Protein 8YZ3 (pdb70)

Foldseek 3Di:
DCPDPVVVDDLAFDPADDQDFWWFFQFKWKFWFPDTFCRLVVLLVVLLVVDFFQVPSFASHDQPCVRGPFAQVRVVVVLLVRQLRRLLRGPVLAFFQFAAAEAEAEAAFDQVDPAAPDHPVRVVVCRVCPNVVSCVVNVVVRHHYDYDDVRYHHHLAVPVVVLVVSVVCRVAVLWFKHKYKYWDFLVRVNNRDGPVDDSVVLVHHGDGDDAQHAIGMIMIIMIGHNVRCVSLVQQQVQFDQDPPNLRWHGDGGDPDHHPDDRDADPRRRDRTHPSSVVSSVVGDRLWIKGNKFKFWQADPPPRHGDDQVVNLQRLLVSQCVQQVPAVVGAQAEEEEQFPPDDCCSNVVSNCVVNVHPDDCRGSRHHHHCCRHRNGNGRCRQVVQVSSQSLVCQQQLAKYKYWYNNDSTMIMIMIIGGPRHPDGDPDRSRDD

InterPro domains:
  IPR021531 Type VI lipase adapter protein Tla3, N-terminal domain [PF11394] (16-192)
  IPR048303 Type VI lipase adapter protein Tla3, C-terminal domain [PF20995] (281-412)

Organism: Pseudomonas aeruginosa (strain ATCC 15692 / DSM 22644 / CIP 104116 / JCM 14847 / LMG 12228 / 1C / PRS 101 / PAO1) (NCBI:txid208964)

Nearest PDB structures (foldseek):
  5e6k-assembly1_A  TM=5.192E-01  e=1.196E-08  Bacillus subtilis subsp. subtilis str. 168
  5e6k-assembly1_B  TM=5.033E-01  e=1.123E-08  Bacillus subtilis subsp. subtilis str. 168
  7n7z-assembly1_B-2  TM=4.620E-01  e=2.938E-06  Syntrophomonas wolfei subsp. wolfei str. Goettingen G311
  2iik-assembly1_A  TM=4.400E-01  e=1.387E-06  Homo sapiens
  7n7z-assembly1_A-2  TM=4.439E-01  e=3.128E-06  Syntrophomonas wolfei subsp. wolfei str. Goettingen G311

Structure (mmCIF, N/CA/C/O backbone):
data_8YZ3
#
_entry.id   8YZ3
#
_cell.length_a   63.309
_cell.length_b   113.001
_cell.length_c   160.052
_cell.angle_alpha   90.00
_cell.angle_beta   90.00
_cell.angle_gamma   90.00
#
_symmetry.space_group_name_H-M   'C 2 2 21'
#
loop_
_entity.id
_entity.type
_entity.pdbx_description
1 polymer 'DUF2875 domain-containing protein'
2 non-polymer GLYCEROL
3 water water
#
loop_
_atom_site.group_PDB
_atom_site.id
_atom_site.type_symbol
_atom_site.label_atom_id
_atom_site.label_alt_id
_atom_site.label_comp_id
_atom_site.label_asym_id
_atom_site.label_entity_id
_atom_site.label_seq_id
_atom_site.pdbx_PDB_ins_code
_atom_site.Cartn_x
_atom_site.Cartn_y
_atom_site.Cartn_z
_atom_site.occupancy
_atom_site.B_iso_or_equiv
_atom_site.auth_seq_id
_atom_site.auth_comp_id
_atom_site.auth_asym_id
_atom_site.auth_atom_id
_atom_site.pdbx_PDB_model_num
ATOM 1 N N . PRO A 1 16 ? -5.180 14.886 28.529 1.00 26.63 -4 PRO A N 1
ATOM 2 C CA . PRO A 1 16 ? -5.092 16.005 27.583 1.00 26.80 -4 PRO A CA 1
ATOM 3 C C . PRO A 1 16 ? -4.969 15.522 26.138 1.00 24.13 -4 PRO A C 1
ATOM 4 O O . PRO A 1 16 ? -4.344 14.493 25.875 1.00 22.90 -4 PRO A O 1
ATOM 8 N N . ARG A 1 17 ? -5.529 16.311 25.220 1.00 25.45 -3 ARG A N 1
ATOM 9 C CA . ARG A 1 17 ? -5.844 15.824 23.880 1.00 21.40 -3 ARG A CA 1
ATOM 10 C C . ARG A 1 17 ? -4.607 15.346 23.112 1.00 33.07 -3 ARG A C 1
ATOM 11 O O . ARG A 1 17 ? -4.605 14.244 22.549 1.00 41.02 -3 ARG A O 1
ATOM 19 N N . GLY A 1 18 ? -3.562 16.151 23.036 1.00 30.99 -2 GLY A N 1
ATOM 20 C CA . GLY A 1 18 ? -2.504 15.727 22.118 1.00 27.49 -2 GLY A CA 1
ATOM 21 C C . GLY A 1 18 ? -1.364 14.964 22.768 1.00 23.16 -2 GLY A C 1
ATOM 22 O O . GLY A 1 18 ? -0.257 14.902 22.225 1.00 20.66 -2 GLY A O 1
ATOM 23 N N . SER A 1 19 ? -1.630 14.368 23.928 1.00 19.51 -1 SER A N 1
ATOM 24 C CA . SER A 1 19 ? -0.587 13.888 24.821 1.00 17.67 -1 SER A CA 1
ATOM 25 C C . SER A 1 19 ? -0.220 12.441 24.514 1.00 19.47 -1 SER A C 1
ATOM 26 O O . SER A 1 19 ? -0.909 11.738 23.768 1.00 20.36 -1 SER A O 1
ATOM 29 N N . HIS A 1 20 ? 0.891 12.002 25.111 1.00 16.30 0 HIS A N 1
ATOM 30 C CA . HIS A 1 20 ? 1.240 10.584 25.075 1.00 18.31 0 HIS A CA 1
ATOM 31 C C . HIS A 1 20 ? 0.132 9.738 25.686 1.00 18.94 0 HIS A C 1
ATOM 32 O O . HIS A 1 20 ? -0.164 8.643 25.199 1.00 19.15 0 HIS A O 1
ATOM 39 N N . MET A 1 21 ? -0.465 10.216 26.779 1.00 21.14 1 MET A N 1
ATOM 40 C CA . MET A 1 21 ? -1.511 9.438 27.436 1.00 23.20 1 MET A CA 1
ATOM 41 C C . MET A 1 21 ? -2.738 9.303 26.545 1.00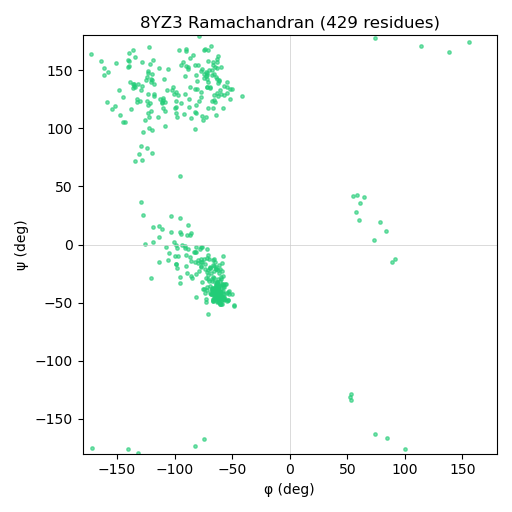 25.11 1 MET A C 1
ATOM 42 O O . MET A 1 21 ? -3.355 8.234 26.495 1.00 25.27 1 MET A O 1
ATOM 47 N N . SER A 1 22 ? -3.094 10.357 25.805 1.00 22.46 2 SER A N 1
ATOM 48 C CA . SER A 1 22 ? -4.219 10.226 24.889 1.00 21.91 2 SER A CA 1
ATOM 49 C C . SER A 1 22 ? -3.889 9.329 23.702 1.00 22.18 2 SER A C 1
ATOM 50 O O . SER A 1 22 ? -4.800 8.943 22.965 1.00 22.50 2 SER A O 1
ATOM 53 N N . ALA A 1 23 ? -2.614 8.995 23.498 1.00 21.54 3 ALA A N 1
ATOM 54 C CA . ALA A 1 23 ? -2.239 8.116 22.391 1.00 28.02 3 ALA A CA 1
ATOM 55 C C . ALA A 1 23 ? -2.601 6.665 22.696 1.00 26.33 3 ALA A C 1
ATOM 56 O O . ALA A 1 23 ? -3.024 5.916 21.811 1.00 35.20 3 ALA A O 1
ATOM 58 N N . ASP A 1 24 ? -2.427 6.257 23.951 1.00 21.69 4 ASP A N 1
ATOM 59 C CA . ASP A 1 24 ? -2.779 4.915 24.391 1.00 26.03 4 ASP A CA 1
ATOM 60 C C . ASP A 1 24 ? -4.265 4.648 24.168 1.00 26.82 4 ASP A C 1
ATOM 61 O O . ASP A 1 24 ? -5.094 5.563 24.161 1.00 28.56 4 ASP A O 1
ATOM 66 N N . ALA A 1 25 ? -4.607 3.376 23.988 1.00 25.99 5 ALA A N 1
ATOM 67 C CA . ALA A 1 25 ? -5.983 2.983 23.702 1.00 29.81 5 ALA A CA 1
ATOM 68 C C . ALA A 1 25 ? -6.753 2.776 25.007 1.00 24.25 5 ALA A C 1
ATOM 69 O O . ALA A 1 25 ? -6.322 2.011 25.874 1.00 24.32 5 ALA A O 1
ATOM 71 N N . TYR A 1 26 ? -7.881 3.474 25.145 1.00 24.39 6 TYR A N 1
ATOM 72 C CA . TYR A 1 26 ? -8.811 3.277 26.250 1.00 27.15 6 TYR A CA 1
ATOM 73 C C . TYR A 1 26 ? -10.138 2.704 25.765 1.00 28.47 6 TYR A C 1
ATOM 74 O O . TYR A 1 26 ? -11.142 2.762 26.480 1.00 27.07 6 TYR A O 1
ATOM 83 N N . HIS A 1 27 ? -10.156 2.171 24.547 1.00 23.79 7 HIS A N 1
ATOM 84 C CA . HIS A 1 27 ? -11.353 1.627 23.926 1.00 25.27 7 HIS A CA 1
ATOM 85 C C . HIS A 1 27 ? -10.959 0.362 23.179 1.00 26.51 7 HIS A C 1
ATOM 86 O O . HIS A 1 27 ? -9.785 0.153 22.851 1.00 22.52 7 HIS A O 1
ATOM 93 N N . ALA A 1 28 ? -11.949 -0.490 22.921 1.00 25.13 8 ALA A N 1
ATOM 94 C CA . ALA A 1 28 ? -11.671 -1.729 22.211 1.00 25.45 8 ALA A CA 1
ATOM 95 C C . ALA A 1 28 ? -11.198 -1.419 20.794 1.00 22.67 8 ALA A C 1
ATOM 96 O O . ALA A 1 28 ? -11.547 -0.377 20.233 1.00 23.69 8 ALA A O 1
ATOM 98 N N . PRO A 1 29 ? -10.400 -2.300 20.192 1.00 25.53 9 PRO A N 1
ATOM 99 C CA . PRO A 1 29 ? -9.993 -2.079 18.801 1.00 29.72 9 PRO A CA 1
ATOM 100 C C . PRO A 1 29 ? -11.210 -1.882 17.911 1.00 29.22 9 PRO A C 1
ATOM 101 O O . PRO A 1 29 ? -12.222 -2.578 18.040 1.00 27.51 9 PRO A O 1
ATOM 105 N N . LYS A 1 30 ? -11.126 -0.885 17.037 1.00 26.31 10 LYS A N 1
ATOM 106 C CA . LYS A 1 30 ? -12.231 -0.570 16.149 1.00 29.25 10 LYS A CA 1
ATOM 107 C C . LYS A 1 30 ? -12.161 -1.332 14.836 1.00 26.92 10 LYS A C 1
ATOM 108 O O . LYS A 1 30 ? -13.177 -1.433 14.141 1.00 26.92 10 LYS A O 1
ATOM 114 N N . THR A 1 31 ? -10.995 -1.869 14.490 1.00 25.34 11 THR A N 1
ATOM 115 C CA . THR A 1 31 ? -10.819 -2.619 13.260 1.00 29.30 11 THR A CA 1
ATOM 116 C C . THR A 1 31 ? -10.015 -3.874 13.551 1.00 26.91 11 THR A C 1
ATOM 117 O O . THR A 1 31 ? -9.403 -4.027 14.615 1.00 24.62 11 THR A O 1
ATOM 121 N N . SER A 1 32 ? -10.013 -4.770 12.571 1.00 24.80 12 SER A N 1
ATOM 122 C CA . SER A 1 32 ? -9.201 -5.958 12.619 1.00 25.67 12 SER A CA 1
ATOM 123 C C . SER A 1 32 ? -8.555 -6.142 11.253 1.00 25.11 12 SER A C 1
ATOM 124 O O . SER A 1 32 ? -9.218 -5.949 10.219 1.00 24.29 12 SER A O 1
ATOM 127 N N . PRO A 1 33 ? -7.284 -6.512 11.210 1.00 22.58 13 PRO A N 1
ATOM 128 C CA . PRO A 1 33 ? -6.702 -6.993 9.953 1.00 26.09 13 PRO A CA 1
ATOM 129 C C . PRO A 1 33 ? -7.311 -8.339 9.600 1.00 26.48 13 PRO A C 1
ATOM 130 O O . PRO A 1 33 ? -8.041 -8.941 10.394 1.00 20.36 13 PRO A O 1
ATOM 134 N N . ARG A 1 34 ? -7.013 -8.812 8.393 1.00 23.17 14 ARG A N 1
ATOM 135 C CA . ARG A 1 34 ? -7.311 -10.204 8.085 1.00 24.19 14 ARG A CA 1
ATOM 136 C C . ARG A 1 34 ? -6.541 -11.100 9.044 1.00 24.43 14 ARG A C 1
ATOM 137 O O . ARG A 1 34 ? -5.341 -10.905 9.277 1.00 22.30 14 ARG A O 1
ATOM 145 N N . LEU A 1 35 ? -7.231 -12.084 9.610 1.00 19.87 15 LEU A N 1
ATOM 146 C CA . LEU A 1 35 ? -6.634 -12.965 10.603 1.00 18.86 15 LEU A CA 1
ATOM 147 C C . LEU A 1 35 ? -6.169 -14.254 9.937 1.00 17.41 15 LEU A C 1
ATOM 148 O O . LEU A 1 35 ? -6.928 -14.882 9.196 1.00 18.93 15 LEU A O 1
ATOM 153 N N . GLU A 1 36 ? -4.914 -14.626 10.176 1.00 15.54 16 GLU A N 1
ATOM 154 C CA . GLU A 1 36 ? -4.358 -15.851 9.618 1.00 17.20 16 GLU A CA 1
ATOM 155 C C . GLU A 1 36 ? -4.208 -16.954 10.652 1.00 17.42 16 GLU A C 1
ATOM 156 O O . GLU A 1 36 ? -3.981 -18.112 10.279 1.00 14.67 16 GLU A O 1
ATOM 162 N N . THR A 1 37 ? -4.321 -16.628 11.937 1.00 14.71 17 THR A N 1
ATOM 163 C CA . THR A 1 37 ? -4.346 -17.631 12.986 1.00 13.46 17 THR A CA 1
ATOM 164 C C . THR A 1 37 ? -5.374 -17.224 14.030 1.00 15.59 17 THR A C 1
ATOM 165 O O . THR A 1 37 ? -5.756 -16.056 14.143 1.00 13.94 17 THR A O 1
ATOM 169 N N . LEU A 1 38 ? -5.828 -18.223 14.776 1.00 14.92 18 LEU A N 1
ATOM 170 C CA . LEU A 1 38 ? -6.475 -18.039 16.065 1.00 12.22 18 LEU A CA 1
ATOM 171 C C . LEU A 1 38 ? -5.684 -18.846 17.080 1.00 13.07 18 LEU A C 1
ATOM 172 O O . LEU A 1 38 ? -5.103 -19.888 16.747 1.00 15.39 18 LEU A O 1
ATOM 177 N N . ASP A 1 39 ? -5.628 -18.356 18.310 1.00 13.47 19 ASP A N 1
ATOM 178 C CA . ASP A 1 39 ? -4.921 -19.078 19.363 1.00 15.40 19 ASP A CA 1
ATOM 179 C C . ASP A 1 39 ? -5.868 -20.086 20.000 1.00 13.26 19 ASP A C 1
ATOM 180 O O . ASP A 1 39 ? -7.014 -19.748 20.312 1.00 14.58 19 ASP A O 1
ATOM 185 N N . VAL A 1 40 ? -5.386 -21.305 20.213 1.00 12.68 20 VAL A N 1
ATOM 186 C CA . VAL A 1 40 ? -6.123 -22.280 21.015 1.00 13.91 20 VAL A CA 1
ATOM 187 C C . VAL A 1 40 ? -5.831 -21.975 22.485 1.00 15.97 20 VAL A C 1
ATOM 188 O O . VAL A 1 40 ? -4.693 -22.104 22.945 1.00 14.47 20 VAL A O 1
ATOM 192 N N . LEU A 1 41 ? -6.859 -21.552 23.221 1.00 13.17 21 LEU A N 1
ATOM 193 C CA . LEU A 1 41 ? -6.685 -21.177 24.617 1.00 13.08 21 LEU A CA 1
ATOM 194 C C . LEU A 1 41 ? -7.005 -22.307 25.588 1.00 16.92 21 LEU A C 1
ATOM 195 O O . LEU A 1 41 ? -6.442 -22.343 26.689 1.00 15.01 21 LEU A O 1
ATOM 200 N N . SER A 1 42 ? -7.889 -23.230 25.215 1.00 13.23 22 SER A N 1
ATOM 201 C CA . SER A 1 42 ? -8.284 -24.289 26.132 1.00 15.06 22 SER A CA 1
ATOM 202 C C . SER A 1 42 ? -8.902 -25.432 25.344 1.00 16.10 22 SER A C 1
ATOM 203 O O . SER A 1 42 ? -9.565 -25.211 24.328 1.00 13.04 22 SER A O 1
ATOM 206 N N . ILE A 1 43 ? -8.675 -26.651 25.835 1.00 14.84 23 ILE A N 1
ATOM 207 C CA . ILE A 1 43 ? -9.227 -27.883 25.276 1.00 15.66 23 ILE A CA 1
ATOM 208 C C . ILE A 1 43 ? -9.893 -28.655 26.407 1.00 15.27 23 ILE A C 1
ATOM 209 O O . ILE A 1 43 ? -9.336 -28.754 27.503 1.00 14.61 23 ILE A O 1
ATOM 214 N N . GLY A 1 44 ? -11.079 -29.200 26.144 1.00 14.80 24 GL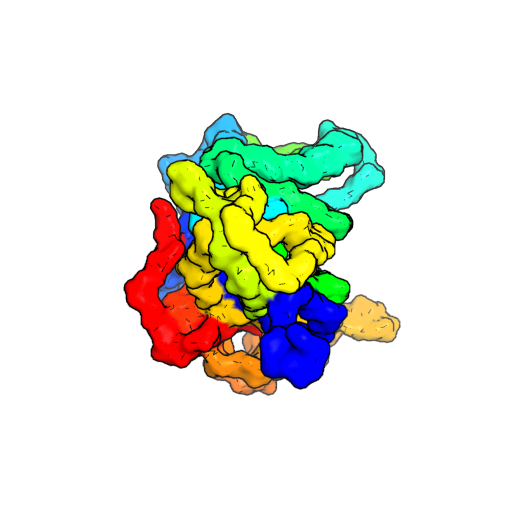Y A N 1
ATOM 215 C CA . GLY A 1 44 ? -11.663 -30.211 27.011 1.00 12.71 24 GLY A CA 1
ATOM 216 C C . GLY A 1 44 ? -12.193 -31.334 26.142 1.00 13.20 24 GLY A C 1
ATOM 217 O O . GLY A 1 44 ? -12.836 -31.056 25.130 1.00 12.48 24 GLY A O 1
ATOM 218 N N . MET A 1 45 ? -11.953 -32.597 26.492 1.00 12.33 25 MET A N 1
ATOM 219 C CA . MET A 1 45 ? -12.412 -33.671 25.614 1.00 12.05 25 MET A CA 1
ATOM 220 C C . MET A 1 45 ? -12.782 -34.912 26.405 1.00 13.03 25 MET A C 1
ATOM 221 O O . MET A 1 45 ? -12.014 -35.361 27.264 1.00 14.13 25 MET A O 1
ATOM 226 N N . SER A 1 46 ? -13.943 -35.476 26.085 1.00 11.29 26 SER A N 1
ATOM 227 C CA . SER A 1 46 ? -14.291 -36.833 26.481 1.00 12.95 26 SER A CA 1
ATOM 228 C C . SER A 1 46 ? -14.484 -37.652 25.215 1.00 12.28 26 SER A C 1
ATOM 229 O O . SER A 1 46 ? -15.059 -37.167 24.239 1.00 12.55 26 SER A O 1
ATOM 232 N N . LEU A 1 47 ? -13.980 -38.880 25.226 1.00 12.69 27 LEU A N 1
ATOM 233 C CA . LEU A 1 47 ? -14.084 -39.763 24.070 1.00 13.99 27 LEU A CA 1
ATOM 234 C C . LEU A 1 47 ? -14.252 -41.164 24.634 1.00 13.94 27 LEU A C 1
ATOM 235 O O . LEU A 1 47 ? -13.297 -41.731 25.163 1.00 14.12 27 LEU A O 1
ATOM 240 N N . ASP A 1 48 ? -15.466 -41.695 24.563 1.00 14.68 28 ASP A N 1
ATOM 241 C CA . ASP A 1 48 ? -15.786 -42.996 25.177 1.00 16.18 28 ASP A CA 1
ATOM 242 C C . ASP A 1 48 ? -15.332 -42.937 26.638 1.00 16.04 28 ASP A C 1
ATOM 243 O O . ASP A 1 48 ? -15.648 -41.962 27.333 1.00 14.60 28 ASP A O 1
ATOM 248 N N . VAL A 1 49 ? -14.589 -43.933 27.140 1.00 16.36 29 VAL A N 1
ATOM 249 C CA . VAL A 1 49 ? -14.182 -43.937 28.546 1.00 17.38 29 VAL A CA 1
ATOM 250 C C . VAL A 1 49 ? -12.966 -43.066 28.809 1.00 19.46 29 VAL A C 1
ATOM 251 O O . VAL A 1 49 ? -12.549 -42.936 29.970 1.00 19.11 29 VAL A O 1
ATOM 255 N N . PHE A 1 50 ? -12.398 -42.447 27.778 1.00 15.67 30 PHE A N 1
ATOM 256 C CA . PHE A 1 50 ? -11.197 -41.640 27.931 1.00 14.48 30 PHE A CA 1
ATOM 257 C C . PHE A 1 50 ? -11.536 -40.173 28.175 1.00 16.32 30 PHE A C 1
ATOM 258 O O . PHE A 1 50 ? -12.609 -39.681 27.806 1.00 14.97 30 PHE A O 1
ATOM 266 N N . ARG A 1 51 ? -10.585 -39.470 28.791 1.00 15.70 31 ARG A N 1
ATOM 267 C CA . ARG A 1 51 ? -10.676 -38.035 29.025 1.00 15.98 31 ARG A CA 1
ATOM 268 C C . ARG A 1 51 ? -9.354 -37.359 28.683 1.00 16.42 31 ARG A C 1
ATOM 269 O O . ARG A 1 51 ? -8.280 -37.862 29.029 1.00 14.90 31 ARG A O 1
ATOM 277 N N . GLN A 1 52 ? -9.447 -36.198 28.032 1.00 15.03 32 GLN A N 1
ATOM 278 C CA . GLN A 1 52 ? -8.341 -35.224 27.895 1.00 16.98 32 GLN A CA 1
ATOM 279 C C . GLN A 1 52 ? -7.097 -35.919 27.336 1.00 15.58 32 GLN A C 1
ATOM 280 O O . GLN A 1 52 ? -7.184 -36.587 26.295 1.00 14.95 32 GLN A O 1
ATOM 286 N N . GLY A 1 53 ? -5.931 -35.781 27.972 1.00 18.59 33 GLY A N 1
ATOM 287 C CA . GLY A 1 53 ? -4.692 -36.343 27.454 1.00 18.23 33 GLY A CA 1
ATOM 288 C C . GLY A 1 53 ? -4.653 -37.851 27.411 1.00 18.16 33 GLY A C 1
ATOM 289 O O . GLY A 1 53 ? -3.750 -38.407 26.776 1.00 18.98 33 GLY A O 1
ATOM 290 N N . GLN A 1 54 ? -5.599 -38.533 28.065 1.00 18.21 34 GLN A N 1
ATOM 291 C CA . GLN A 1 54 ? -5.629 -39.986 27.958 1.00 16.93 34 GLN A CA 1
ATOM 292 C C . GLN A 1 54 ? -5.837 -40.440 26.517 1.00 17.91 34 GLN A C 1
ATOM 293 O O . GLN A 1 54 ? -5.361 -41.516 26.132 1.00 16.31 34 GLN A O 1
ATOM 299 N N . VAL A 1 55 ? -6.558 -39.658 25.706 1.00 15.82 35 VAL A N 1
ATOM 300 C CA . VAL A 1 55 ? -6.746 -40.066 24.315 1.00 16.96 35 VAL A CA 1
ATOM 301 C C . VAL A 1 55 ? -5.412 -40.027 23.580 1.00 15.57 35 VAL A C 1
ATOM 302 O O . VAL A 1 55 ? -5.029 -40.986 22.904 1.00 16.91 35 VAL A O 1
ATOM 306 N N . TRP A 1 56 ? -4.680 -38.921 23.719 1.00 16.09 36 TRP A N 1
ATOM 307 C CA . TRP A 1 56 ? -3.372 -38.806 23.077 1.00 18.42 36 TRP A CA 1
ATOM 308 C C . TRP A 1 56 ? -2.389 -39.839 23.631 1.00 20.78 36 TRP A C 1
ATOM 309 O O . TRP A 1 56 ? -1.631 -40.459 22.869 1.00 19.63 36 TRP A O 1
ATOM 320 N N . LYS A 1 57 ? -2.409 -40.064 24.949 1.00 18.91 37 LYS A N 1
ATOM 321 C CA . LYS A 1 57 ? -1.550 -41.094 25.530 1.00 22.19 37 LYS A CA 1
ATOM 322 C C . LYS A 1 57 ? -1.830 -42.450 24.900 1.00 21.59 37 LYS A C 1
ATOM 323 O O . LYS A 1 57 ? -0.902 -43.168 24.509 1.00 22.65 37 LYS A O 1
ATOM 329 N N . ALA A 1 58 ? -3.114 -42.811 24.774 1.00 20.29 38 ALA A N 1
ATOM 330 C CA . ALA A 1 58 ? -3.470 -44.115 24.227 1.00 19.65 38 ALA A CA 1
ATOM 331 C C . ALA A 1 58 ? -3.011 -44.256 22.779 1.00 22.90 38 ALA A C 1
ATOM 332 O O . ALA A 1 58 ? -2.579 -45.339 22.359 1.00 19.96 38 ALA A O 1
ATOM 334 N N . LEU A 1 59 ? -3.097 -43.174 21.998 1.00 18.24 39 LEU A N 1
ATOM 335 C CA . LEU A 1 59 ? -2.621 -43.230 20.616 1.00 19.80 39 LEU A CA 1
ATOM 336 C C . LEU A 1 59 ? -1.115 -43.460 20.562 1.00 23.53 39 LEU A C 1
ATOM 337 O O . LEU A 1 59 ? -0.623 -44.237 19.734 1.00 21.89 39 LEU A O 1
ATOM 342 N N . GLN A 1 60 ? -0.361 -42.775 21.423 1.00 21.22 40 GLN A N 1
ATOM 343 C CA . GLN A 1 60 ? 1.084 -42.962 21.423 1.00 23.56 40 GLN A CA 1
ATOM 344 C C . GLN A 1 60 ? 1.471 -44.361 21.890 1.00 26.73 40 GLN A C 1
ATOM 345 O O . GLN A 1 60 ? 2.483 -44.907 21.433 1.00 27.11 40 GLN A O 1
ATOM 351 N N . GLU A 1 61 ? 0.675 -44.957 22.780 1.00 25.64 41 GLU A N 1
ATOM 352 C CA . GLU A 1 61 ? 0.932 -46.328 23.200 1.00 26.88 41 GLU A CA 1
ATOM 353 C C . GLU A 1 61 ? 0.656 -47.309 22.072 1.00 29.93 41 GLU A C 1
ATOM 354 O O . GLU A 1 61 ? 1.347 -48.327 21.945 1.00 29.68 41 GLU A O 1
ATOM 360 N N . GLN A 1 62 ? -0.365 -47.035 21.256 1.00 21.91 42 GLN A N 1
ATOM 361 C CA . GLN A 1 62 ? -0.553 -47.801 20.032 1.00 23.44 42 GLN A CA 1
ATOM 362 C C . GLN A 1 62 ? 0.713 -47.792 19.189 1.00 26.53 42 GLN A C 1
ATOM 363 O O . GLN A 1 62 ? 1.151 -48.834 18.688 1.00 26.20 42 GLN A O 1
ATOM 369 N N . ASN A 1 63 ? 1.294 -46.602 18.992 1.00 23.22 43 ASN A N 1
ATOM 370 C CA . ASN A 1 63 ? 2.471 -46.484 18.136 1.00 25.37 43 ASN A CA 1
ATOM 371 C C . ASN A 1 63 ? 3.657 -47.235 18.721 1.00 29.04 43 ASN A C 1
ATOM 372 O O . ASN A 1 63 ? 4.502 -47.741 17.973 1.00 29.40 43 ASN A O 1
ATOM 377 N N . ALA A 1 64 ? 3.744 -47.297 20.050 1.00 27.26 44 ALA A N 1
ATOM 378 C CA . ALA A 1 64 ? 4.860 -47.975 20.702 1.00 32.37 44 ALA A CA 1
ATOM 379 C C . ALA A 1 64 ? 4.827 -49.478 20.463 1.00 36.22 44 ALA A C 1
ATOM 380 O O . ALA A 1 64 ? 5.885 -50.119 20.433 1.00 39.42 44 ALA A O 1
ATOM 382 N N . VAL A 1 65 ? 3.638 -50.058 20.295 1.00 31.70 45 VAL A N 1
ATOM 383 C CA . VAL A 1 65 ? 3.522 -51.494 20.079 1.00 34.08 45 VAL A CA 1
ATOM 384 C C . VAL A 1 65 ? 3.359 -51.868 18.609 1.00 35.57 45 VAL A C 1
ATOM 385 O O . VAL A 1 65 ? 3.551 -53.043 18.260 1.00 33.28 45 VAL A O 1
ATOM 389 N N . GLN A 1 66 ? 3.007 -50.920 17.741 1.00 33.02 46 GLN A N 1
ATOM 390 C CA . GLN A 1 66 ? 2.697 -51.238 16.350 1.00 30.46 46 GLN A CA 1
ATOM 391 C C . GLN A 1 66 ? 3.219 -50.116 15.465 1.00 31.18 46 GLN A C 1
ATOM 392 O O . GLN A 1 66 ? 2.609 -49.043 15.393 1.00 27.11 46 GLN A O 1
ATOM 398 N N . ALA A 1 67 ? 4.327 -50.379 14.765 1.00 30.59 47 ALA A N 1
ATOM 399 C CA . ALA A 1 67 ? 4.988 -49.351 13.969 1.00 27.22 47 ALA A CA 1
ATOM 400 C C . ALA A 1 67 ? 4.217 -48.982 12.705 1.00 24.11 47 ALA A C 1
ATOM 401 O O . ALA A 1 67 ? 4.409 -47.882 12.175 1.00 26.00 47 ALA A O 1
ATOM 403 N N . GLU A 1 68 ? 3.366 -49.862 12.198 1.00 23.06 48 GLU A N 1
ATOM 404 C CA . GLU A 1 68 ? 2.649 -49.601 10.957 1.00 26.32 48 GLU A CA 1
ATOM 405 C C . GLU A 1 68 ? 1.282 -49.012 11.278 1.00 24.82 48 GLU A C 1
ATOM 406 O O . GLU A 1 68 ? 0.481 -49.646 11.973 1.00 23.80 48 GLU A O 1
ATOM 412 N N . ALA A 1 69 ? 1.014 -47.809 10.751 1.00 23.46 49 ALA A N 1
ATOM 413 C CA . ALA A 1 69 ? -0.272 -47.153 10.992 1.00 22.13 49 ALA A CA 1
ATOM 414 C C . ALA A 1 69 ? -1.447 -48.024 10.575 1.00 23.79 49 ALA A C 1
ATOM 415 O O . ALA A 1 69 ? -2.508 -47.973 11.208 1.00 27.30 49 ALA A O 1
ATOM 417 N N . LEU A 1 70 ? -1.284 -48.829 9.519 1.00 21.75 50 LEU A N 1
ATOM 418 C CA . LEU A 1 70 ? -2.394 -49.626 9.011 1.00 26.37 50 LEU A CA 1
ATOM 419 C C . LEU A 1 70 ? -2.891 -50.669 10.010 1.00 24.32 50 LEU A C 1
ATOM 420 O O . LEU A 1 70 ? -4.019 -51.147 9.869 1.00 24.70 50 LEU A O 1
ATOM 425 N N . HIS A 1 71 ? -2.093 -51.029 11.019 1.00 23.30 51 HIS A N 1
ATOM 426 C CA . HIS A 1 71 ? -2.441 -52.144 11.895 1.00 26.37 51 HIS A CA 1
ATOM 427 C C . HIS A 1 71 ? -2.615 -51.739 13.357 1.00 27.15 51 HIS A C 1
ATOM 428 O O . HIS A 1 71 ? -2.663 -52.612 14.227 1.00 27.06 51 HIS A O 1
ATOM 435 N N . VAL A 1 72 ? -2.743 -50.439 13.651 1.00 27.02 52 VAL A N 1
ATOM 436 C CA . VAL A 1 72 ? -2.856 -50.019 15.050 1.00 22.32 52 VAL A CA 1
ATOM 437 C C . VAL A 1 72 ? -4.207 -50.408 15.648 1.00 21.98 52 VAL A C 1
ATOM 438 O O . VAL A 1 72 ? -4.313 -50.626 16.859 1.00 27.74 52 VAL A O 1
ATOM 442 N N . GLY A 1 73 ? -5.257 -50.478 14.844 1.00 24.09 53 GLY A N 1
ATOM 443 C CA . GLY A 1 73 ? -6.545 -50.793 15.431 1.00 22.88 53 GLY A CA 1
ATOM 444 C C . GLY A 1 73 ? -7.134 -49.615 16.209 1.00 25.09 53 GLY A C 1
ATOM 445 O O . GLY A 1 73 ? -6.713 -48.458 16.076 1.00 20.74 53 GLY A O 1
ATOM 446 N N . SER A 1 74 ? -8.119 -49.938 17.046 1.00 20.57 54 SER A N 1
ATOM 447 C CA . SER A 1 74 ? -8.900 -48.951 17.782 1.00 21.38 54 SER A CA 1
ATOM 448 C C . SER A 1 74 ? -8.552 -48.990 19.266 1.00 22.94 54 SER A C 1
ATOM 449 O O . SER A 1 74 ? -8.325 -50.064 19.831 1.00 21.38 54 SER A O 1
ATOM 452 N N . ILE A 1 75 ? -8.517 -47.813 19.903 1.00 20.01 55 ILE A N 1
ATOM 453 C CA . ILE A 1 75 ? -8.238 -47.762 21.340 1.00 21.10 55 ILE A CA 1
ATOM 454 C C . ILE A 1 75 ? -9.458 -48.059 22.197 1.00 20.16 55 ILE A C 1
ATOM 455 O O . ILE A 1 75 ? -9.325 -48.159 23.421 1.00 20.33 55 ILE A O 1
ATOM 460 N N . LEU A 1 76 ? -10.637 -48.189 21.607 1.00 19.88 56 LEU A N 1
ATOM 461 C CA . LEU A 1 76 ? -11.837 -48.386 22.412 1.00 17.33 56 LEU A CA 1
ATOM 462 C C . LEU A 1 76 ? -11.754 -49.733 23.125 1.00 23.87 56 LEU A C 1
ATOM 463 O O . LEU A 1 76 ? -11.563 -50.762 22.462 1.00 21.66 56 LEU A O 1
ATOM 468 N N . PRO A 1 77 ? -11.876 -49.776 24.451 1.00 23.55 57 PRO A N 1
ATOM 469 C CA . PRO A 1 77 ? -11.798 -51.066 25.155 1.00 24.12 57 PRO A CA 1
ATOM 470 C C . PRO A 1 77 ? -12.929 -51.989 24.729 1.00 23.22 57 PRO A C 1
ATOM 471 O O . PRO A 1 77 ? -14.073 -51.560 24.547 1.00 21.32 57 PRO A O 1
ATOM 475 N N . MET A 1 78 ? -12.597 -53.269 24.544 1.00 25.58 58 MET A N 1
ATOM 476 C CA . MET A 1 78 ? -13.592 -54.269 24.177 1.00 24.82 58 MET A CA 1
ATOM 477 C C . MET A 1 78 ? -13.981 -55.175 25.339 1.00 30.07 58 MET A C 1
ATOM 478 O O . MET A 1 78 ? -14.913 -55.977 25.199 1.00 31.46 58 MET A O 1
ATOM 483 N N . ASP A 1 79 ? -13.298 -55.069 26.462 1.00 31.05 59 ASP A N 1
ATOM 484 C CA . ASP A 1 79 ? -13.664 -55.798 27.667 1.00 33.72 59 ASP A CA 1
ATOM 485 C C . ASP A 1 79 ? -14.924 -55.193 28.270 1.00 34.35 59 ASP A C 1
ATOM 486 O O . ASP A 1 79 ? -14.851 -54.096 28.838 1.00 30.43 59 ASP A O 1
ATOM 491 N N . PRO A 1 80 ? -16.074 -55.880 28.222 1.00 38.34 60 PRO A N 1
ATOM 492 C CA . PRO A 1 80 ? -17.330 -55.269 28.702 1.00 33.10 60 PRO A CA 1
ATOM 493 C C . PRO A 1 80 ? -17.273 -54.836 30.150 1.00 33.17 60 PRO A C 1
ATOM 494 O O . PRO A 1 80 ? -18.187 -54.146 30.629 1.00 37.08 60 PRO A O 1
ATOM 498 N N . LYS A 1 81 ? -16.231 -55.225 30.864 1.00 32.76 61 LYS A N 1
ATOM 499 C CA . LYS A 1 81 ? -16.049 -54.801 32.238 1.00 33.98 61 LYS A CA 1
ATOM 500 C C . LYS A 1 81 ? -15.480 -53.389 32.326 1.00 35.50 61 LYS A C 1
ATOM 501 O O . LYS A 1 81 ? -15.531 -52.763 33.396 1.00 30.95 61 LYS A O 1
ATOM 507 N N . LYS A 1 82 ? -14.978 -52.851 31.210 1.00 31.21 62 LYS A N 1
ATOM 508 C CA . LYS A 1 82 ? -14.294 -51.564 31.222 1.00 30.17 62 LYS A CA 1
ATOM 509 C C . LYS A 1 82 ? -15.045 -50.484 30.454 1.00 27.30 62 LYS A C 1
ATOM 510 O O . LYS A 1 82 ? -14.528 -49.371 30.301 1.00 22.53 62 LYS A O 1
ATOM 516 N N . TYR A 1 83 ? -16.256 -50.771 29.992 1.00 25.83 63 TYR A N 1
ATOM 517 C CA . TYR A 1 83 ? -17.091 -49.756 29.369 1.00 21.50 63 TYR A CA 1
ATOM 518 C C . TYR A 1 83 ? -18.546 -50.122 29.616 1.00 21.15 63 TYR A C 1
ATOM 519 O O . TYR A 1 83 ? -18.858 -51.295 29.860 1.00 22.34 63 TYR A O 1
ATOM 528 N N . PRO A 1 84 ? -19.459 -49.145 29.578 1.00 21.42 64 PRO A N 1
ATOM 529 C CA . PRO A 1 84 ? -20.867 -49.437 29.900 1.00 20.98 64 PRO A CA 1
ATOM 530 C C . PRO A 1 84 ? -21.559 -50.240 28.810 1.00 20.91 64 PRO A C 1
ATOM 531 O O . PRO A 1 84 ? -21.428 -49.944 27.619 1.00 19.54 64 PRO A O 1
ATOM 535 N N . THR A 1 85 ? -22.328 -51.262 29.228 1.00 18.61 65 THR A N 1
ATOM 536 C CA . THR A 1 85 ? -23.108 -52.069 28.286 1.00 20.95 65 THR A CA 1
ATOM 537 C C . THR A 1 85 ? -24.607 -52.046 28.542 1.00 20.65 65 THR A C 1
ATOM 538 O O . THR A 1 85 ? -25.374 -52.220 27.598 1.00 22.11 65 THR A O 1
ATOM 542 N N . SER A 1 86 ? -25.049 -51.853 29.780 1.00 20.21 66 SER A N 1
ATOM 543 C CA . SER A 1 86 ? -26.476 -51.716 30.028 1.00 24.50 66 SER A CA 1
ATOM 544 C C . SER A 1 86 ? -26.951 -50.346 29.558 1.00 23.52 66 SER A C 1
ATOM 545 O O . SER A 1 86 ? -26.220 -49.356 29.644 1.00 22.72 66 SER A O 1
ATOM 548 N N . ALA A 1 87 ? -28.194 -50.292 29.069 1.00 19.88 67 ALA A N 1
ATOM 549 C CA . ALA A 1 87 ? -28.687 -49.052 28.477 1.00 21.54 67 ALA A CA 1
ATOM 550 C C . ALA A 1 87 ? -28.686 -47.912 29.488 1.00 23.67 67 ALA A C 1
ATOM 551 O O . ALA A 1 87 ? -28.331 -46.776 29.148 1.00 19.93 67 ALA A O 1
ATOM 553 N N . ASP A 1 88 ? -29.075 -48.186 30.739 1.00 23.57 68 ASP A N 1
ATOM 554 C CA . ASP A 1 88 ? -29.083 -47.113 31.728 1.00 22.75 68 ASP A CA 1
ATOM 555 C C . ASP A 1 88 ? -27.669 -46.633 32.023 1.00 18.17 68 ASP A C 1
ATOM 556 O O . ASP A 1 88 ? -27.443 -45.430 32.192 1.00 18.07 68 ASP A O 1
ATOM 561 N N . ASP A 1 89 ? -26.699 -47.549 32.059 1.00 19.27 69 ASP A N 1
ATOM 562 C CA . ASP A 1 89 ? -25.304 -47.145 32.231 1.00 19.80 69 ASP A CA 1
ATOM 563 C C . ASP A 1 89 ? -24.802 -46.339 31.037 1.00 18.97 69 ASP A C 1
ATOM 564 O O . ASP A 1 89 ? -24.009 -45.404 31.201 1.00 17.50 69 ASP A O 1
ATOM 569 N N . LYS A 1 90 ? -25.222 -46.704 29.826 1.00 18.01 70 LYS A N 1
ATOM 570 C CA . LYS A 1 90 ? -24.783 -45.953 28.650 1.00 18.45 70 LYS A CA 1
ATOM 571 C C . LYS A 1 90 ? -25.362 -44.541 28.651 1.00 16.65 70 LYS A C 1
ATOM 572 O O . LYS A 1 90 ? -24.648 -43.575 28.352 1.00 14.82 70 LYS A O 1
ATOM 578 N N . ASP A 1 91 ? -26.647 -44.400 28.992 1.00 14.51 71 ASP A N 1
ATOM 579 C CA . ASP A 1 91 ? -27.250 -43.071 29.094 1.00 17.64 71 ASP A CA 1
ATOM 580 C C . ASP A 1 91 ? -26.541 -42.217 30.140 1.00 18.88 71 ASP A C 1
ATOM 581 O O . ASP A 1 91 ? -26.290 -41.027 29.914 1.00 16.80 71 ASP A O 1
ATOM 586 N N . MET A 1 92 ? -26.247 -42.798 31.311 1.00 15.71 72 MET A N 1
ATOM 587 C CA . MET A 1 92 ? -25.565 -42.046 32.359 1.00 17.47 72 MET A CA 1
ATOM 588 C C . MET A 1 92 ? -24.140 -41.692 31.948 1.00 16.13 72 MET A C 1
ATOM 589 O O . MET A 1 92 ? -23.660 -40.588 32.237 1.00 16.19 72 MET A O 1
ATOM 594 N N . ALA A 1 93 ? -23.439 -42.617 31.287 1.00 15.14 73 ALA A N 1
ATOM 595 C CA . ALA A 1 93 ? -22.079 -42.326 30.846 1.00 14.87 73 ALA A CA 1
ATOM 596 C C . ALA A 1 93 ? -22.067 -41.202 29.815 1.00 16.55 73 ALA A C 1
ATOM 597 O O . ALA A 1 93 ? -21.198 -40.318 29.857 1.00 15.70 73 ALA A O 1
ATOM 599 N N . TYR A 1 94 ? -23.020 -41.222 28.879 1.00 14.60 74 TYR A N 1
ATOM 600 C CA . TYR A 1 94 ? -23.109 -40.139 27.904 1.00 15.24 74 TYR A CA 1
ATOM 601 C C . TYR A 1 94 ? -23.173 -38.778 28.601 1.00 15.93 74 TYR A C 1
ATOM 602 O O . TYR A 1 94 ? -22.412 -37.860 28.266 1.00 12.74 74 TYR A O 1
ATOM 611 N N . GLU A 1 95 ? -24.045 -38.651 29.610 1.00 15.05 75 GLU A N 1
ATOM 612 C CA . GLU A 1 95 ? -24.208 -37.364 30.290 1.00 17.23 75 GLU A CA 1
ATOM 613 C C . GLU A 1 95 ? -22.962 -36.986 31.080 1.00 15.43 75 GLU A C 1
ATOM 614 O O . GLU A 1 95 ? -22.594 -35.806 31.139 1.00 14.53 75 GLU A O 1
ATOM 620 N N . LYS A 1 96 ? -22.309 -37.966 31.702 1.00 14.42 76 LYS A N 1
ATOM 621 C CA . LYS A 1 96 ? -21.076 -37.684 32.434 1.00 16.56 76 LYS A CA 1
ATOM 622 C C . LYS A 1 96 ? -19.968 -37.264 31.475 1.00 15.78 76 LYS A C 1
ATOM 623 O O . LYS A 1 96 ? -19.189 -36.353 31.775 1.00 14.72 76 LYS A O 1
ATOM 629 N N . ARG A 1 97 ? -19.899 -37.910 30.311 1.00 14.11 77 ARG A N 1
ATOM 630 C CA . ARG A 1 97 ? -18.920 -37.518 29.300 1.00 13.64 77 ARG A CA 1
ATOM 631 C C . ARG A 1 97 ? -19.134 -36.076 28.867 1.00 13.31 77 ARG A C 1
ATOM 632 O O . ARG A 1 97 ? -18.167 -35.329 28.690 1.00 13.61 77 ARG A O 1
ATOM 640 N N . GLN A 1 98 ? -20.396 -35.668 28.703 1.00 12.63 78 GLN A N 1
ATOM 641 C CA . GLN A 1 98 ? -20.699 -34.289 28.321 1.00 14.91 78 GLN A CA 1
ATOM 642 C C . GLN A 1 98 ? -20.194 -33.309 29.367 1.00 12.73 78 GLN A C 1
ATOM 643 O O . GLN A 1 98 ? -19.568 -32.292 29.040 1.00 13.35 78 GLN A O 1
ATOM 649 N N . ALA A 1 99 ? -20.519 -33.570 30.635 1.00 12.31 79 ALA A N 1
ATOM 650 C CA . ALA A 1 99 ? -20.132 -32.662 31.706 1.00 14.79 79 ALA A CA 1
ATOM 651 C C . ALA A 1 99 ? -18.620 -32.618 31.861 1.00 14.64 79 ALA A C 1
ATOM 652 O O . ALA A 1 99 ? -18.040 -31.536 32.030 1.00 12.76 79 ALA A O 1
ATOM 654 N N . ASP A 1 100 ? -17.963 -33.786 31.805 1.00 14.64 80 ASP A N 1
ATOM 655 C CA . ASP A 1 100 ? -16.515 -33.824 31.986 1.00 13.91 80 ASP A CA 1
ATOM 656 C C . ASP A 1 100 ? -15.800 -32.993 30.925 1.00 14.65 80 ASP A C 1
ATOM 657 O O . ASP A 1 100 ? -14.808 -32.319 31.225 1.00 14.11 80 ASP A O 1
ATOM 662 N N . ALA A 1 101 ? -16.266 -33.051 29.674 1.00 13.20 81 ALA A N 1
ATOM 663 C CA . ALA A 1 101 ? -15.590 -32.307 28.612 1.00 11.57 81 ALA A CA 1
ATOM 664 C C . ALA A 1 101 ? -15.702 -30.805 28.836 1.00 13.19 81 ALA A C 1
ATOM 665 O O . ALA A 1 101 ? -14.734 -30.064 28.622 1.00 13.10 81 ALA A O 1
ATOM 667 N N . LEU A 1 102 ? -16.874 -30.328 29.264 1.00 11.31 82 LEU A N 1
ATOM 668 C CA . LEU A 1 102 ? -17.010 -28.908 29.553 1.00 12.54 82 LEU A CA 1
ATOM 669 C C . LEU A 1 102 ? -16.188 -28.520 30.776 1.00 15.94 82 LEU A C 1
ATOM 670 O O . LEU A 1 102 ? -15.530 -27.470 30.781 1.00 12.81 82 LEU A O 1
ATOM 675 N N . GLU A 1 103 ? -16.216 -29.354 31.822 1.00 14.34 83 GLU A N 1
ATOM 676 C CA . GLU A 1 103 ? -15.420 -29.08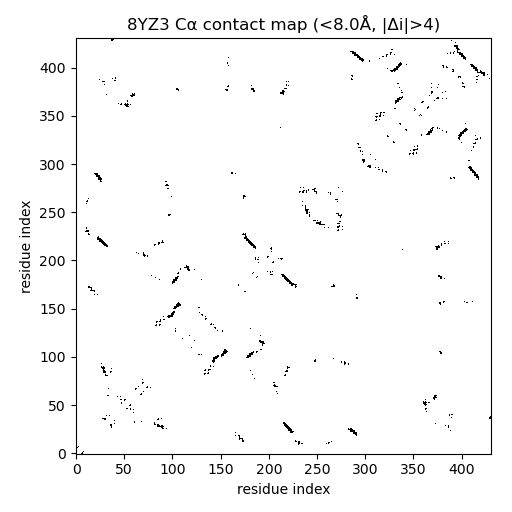0 33.014 1.00 14.14 83 GLU A CA 1
ATOM 677 C C . GLU A 1 103 ? -13.941 -28.989 32.665 1.00 16.80 83 GLU A C 1
ATOM 678 O O . GLU A 1 103 ? -13.244 -28.060 33.087 1.00 15.56 83 GLU A O 1
ATOM 684 N N . LEU A 1 104 ? -13.450 -29.942 31.872 1.00 14.13 84 LEU A N 1
ATOM 685 C CA . LEU A 1 104 ? -12.035 -29.962 31.517 1.00 16.04 84 LEU A CA 1
ATOM 686 C C . LEU A 1 104 ? -11.652 -28.733 30.705 1.00 17.59 84 LEU A C 1
ATOM 687 O O . LEU A 1 104 ? -10.547 -28.195 30.861 1.00 16.10 84 LEU A O 1
ATOM 692 N N . GLY A 1 105 ? -12.555 -28.269 29.837 1.00 12.99 85 GLY A N 1
ATOM 693 C CA . GLY A 1 105 ? -12.227 -27.144 28.985 1.00 12.44 85 GLY A CA 1
ATOM 694 C C . GLY A 1 105 ? -12.363 -25.796 29.656 1.00 18.39 85 GLY A C 1
ATOM 695 O O . GLY A 1 105 ? -11.704 -24.836 29.247 1.00 15.41 85 GLY A O 1
ATOM 696 N N . LEU A 1 106 ? -13.211 -25.686 30.684 1.00 12.94 86 LEU A N 1
ATOM 697 C CA . LEU A 1 106 ? -13.512 -24.372 31.241 1.00 15.44 86 LEU A CA 1
ATOM 698 C C . LEU A 1 106 ? -13.010 -24.147 32.659 1.00 15.67 86 LEU A C 1
ATOM 699 O O . LEU A 1 106 ? -12.967 -22.991 33.093 1.00 17.00 86 LEU A O 1
ATOM 704 N N . LYS A 1 107 ? -12.625 -25.202 33.387 1.00 16.73 87 LYS A N 1
ATOM 705 C CA . LYS A 1 107 ? -12.349 -25.055 34.819 1.00 21.37 87 LYS A CA 1
ATOM 706 C C . LYS A 1 107 ? -11.303 -23.975 35.100 1.00 22.57 87 LYS A C 1
ATOM 707 O O . LYS A 1 107 ? -11.391 -23.269 36.111 1.00 24.69 87 LYS A O 1
ATOM 713 N N . ASN A 1 108 ? -10.323 -23.812 34.209 1.00 22.15 88 ASN A N 1
ATOM 714 C CA . ASN A 1 108 ? -9.274 -22.815 34.381 1.00 24.49 88 ASN A CA 1
ATOM 715 C C . ASN A 1 108 ? -9.476 -21.596 33.499 1.00 23.43 88 ASN A C 1
ATOM 716 O O . ASN A 1 108 ? -8.570 -20.768 33.395 1.00 25.04 88 ASN A O 1
ATOM 721 N N . PHE A 1 109 ? -10.633 -21.466 32.860 1.00 16.43 89 PHE A N 1
ATOM 722 C CA . PHE A 1 109 ? -10.898 -20.337 31.989 1.00 17.00 89 PHE A CA 1
ATOM 723 C C . PHE A 1 109 ? -11.620 -19.247 32.761 1.00 16.20 89 PHE A C 1
ATOM 724 O O . PHE A 1 109 ? -12.305 -19.517 33.752 1.00 18.95 89 PHE A O 1
ATOM 732 N N . LEU A 1 110 ? -11.454 -18.009 32.294 1.00 16.33 90 LEU A N 1
ATOM 733 C CA . LEU A 1 110 ? -12.094 -16.833 32.878 1.00 15.81 90 LEU A CA 1
ATOM 734 C C . LEU A 1 110 ? -13.545 -17.093 33.270 1.00 18.51 90 LEU A C 1
ATOM 735 O O . LEU A 1 110 ? -14.353 -17.558 32.458 1.00 15.28 90 LEU A O 1
ATOM 740 N N . GLU A 1 111 ? -13.873 -16.771 34.520 1.00 16.01 91 GLU A N 1
ATOM 741 C CA . GLU A 1 111 ? -15.241 -16.832 35.017 1.00 16.64 91 GLU A CA 1
ATOM 742 C C . GLU A 1 111 ? -15.925 -15.468 34.936 1.00 17.83 91 GLU A C 1
ATOM 743 O O . GLU A 1 111 ? -15.293 -14.436 34.708 1.00 18.29 91 GLU A O 1
ATOM 749 N N . LYS A 1 112 ? -17.251 -15.480 35.118 1.00 16.97 92 LYS A N 1
ATOM 750 C CA . LYS A 1 112 ? -18.076 -14.283 35.261 1.00 19.45 92 LYS A CA 1
ATOM 751 C C . LYS A 1 112 ? -18.014 -13.369 34.041 1.00 24.71 92 LYS A C 1
ATOM 752 O O . LYS A 1 112 ? -18.300 -12.170 34.146 1.00 25.65 92 LYS A O 1
ATOM 758 N N . TRP A 1 113 ? -17.626 -13.912 32.887 1.00 18.90 93 TRP A N 1
ATOM 759 C CA . TRP A 1 113 ? -17.654 -13.224 31.614 1.00 17.89 93 TRP A CA 1
ATOM 760 C C . TRP A 1 113 ? -18.500 -14.044 30.652 1.00 15.23 93 TRP A C 1
ATOM 761 O O . TRP A 1 113 ? -18.275 -15.253 30.534 1.00 16.81 93 TRP A O 1
ATOM 772 N N . PRO A 1 114 ? -19.469 -13.448 29.961 1.00 16.82 94 PRO A N 1
ATOM 773 C CA . PRO A 1 114 ? -20.284 -14.232 29.022 1.00 16.67 94 PRO A CA 1
ATOM 774 C C . PRO A 1 114 ? -19.439 -14.778 27.879 1.00 17.61 94 PRO A C 1
ATOM 775 O O . PRO A 1 114 ? -18.945 -14.018 27.040 1.00 17.10 94 PRO A O 1
ATOM 779 N N . ILE A 1 115 ? -19.256 -16.094 27.854 1.00 16.05 95 ILE A N 1
ATOM 780 C CA . ILE A 1 115 ? -18.444 -16.760 26.835 1.00 15.52 95 ILE A CA 1
ATOM 781 C C . ILE A 1 115 ? -19.265 -16.946 25.563 1.00 14.49 95 ILE A C 1
ATOM 782 O O . ILE A 1 115 ? -20.222 -17.736 25.568 1.00 13.28 95 ILE A O 1
ATOM 787 N N . PRO A 1 116 ? -18.930 -16.271 24.460 1.00 12.22 96 PRO A N 1
ATOM 788 C CA . PRO A 1 116 ? -19.664 -16.499 23.210 1.00 13.55 96 PRO A CA 1
ATOM 789 C C . PRO A 1 116 ? -19.474 -17.944 22.770 1.00 15.44 96 PRO A C 1
ATOM 790 O O . PRO A 1 116 ? -18.346 -18.442 22.703 1.00 11.26 96 PRO A O 1
ATOM 794 N N . THR A 1 117 ? -20.591 -18.630 22.507 1.00 12.93 97 THR A N 1
ATOM 795 C CA . THR A 1 117 ? -20.575 -20.083 22.415 1.00 13.65 97 THR A CA 1
ATOM 796 C C . THR A 1 117 ? -21.239 -20.568 21.135 1.00 12.31 97 THR A C 1
ATOM 797 O O . THR A 1 117 ? -22.343 -20.124 20.780 1.00 11.74 97 THR A O 1
ATOM 801 N N . VAL A 1 118 ? -20.561 -21.497 20.466 1.00 10.12 98 VAL A N 1
ATOM 802 C CA . VAL A 1 118 ? -21.090 -22.258 19.340 1.00 11.51 98 VAL A CA 1
ATOM 803 C C . VAL A 1 118 ? -21.365 -23.672 19.833 1.00 9.83 98 VAL A C 1
ATOM 804 O O . VAL A 1 118 ? -20.518 -24.272 20.499 1.00 11.35 98 VAL A O 1
ATOM 808 N N . THR A 1 119 ? -22.543 -24.197 19.515 1.00 11.25 99 THR A N 1
ATOM 809 C CA . THR A 1 119 ? -22.919 -25.574 19.827 1.00 11.11 99 THR A CA 1
ATOM 810 C C . THR A 1 119 ? -22.984 -26.362 18.530 1.00 10.64 99 THR A C 1
ATOM 811 O O . THR A 1 119 ? -23.706 -25.967 17.608 1.00 12.90 99 THR A O 1
ATOM 815 N N . VAL A 1 120 ? -22.255 -27.483 18.464 1.00 10.17 100 VAL A N 1
ATOM 816 C CA . VAL A 1 120 ? -22.122 -28.254 17.231 1.00 8.81 100 VAL A CA 1
ATOM 817 C C . VAL A 1 120 ? -22.620 -29.676 17.453 1.00 10.37 100 VAL A C 1
ATOM 818 O O . VAL A 1 120 ? -22.070 -30.402 18.289 1.00 11.01 100 VAL A O 1
ATOM 822 N N . VAL A 1 121 ? -23.618 -30.090 16.672 1.00 9.15 101 VAL A N 1
ATOM 823 C CA . VAL A 1 121 ? -24.073 -31.477 16.620 1.00 11.17 101 VAL A CA 1
ATOM 824 C C . VAL A 1 121 ? -24.196 -31.892 15.151 1.00 12.02 101 VAL A C 1
ATOM 825 O O . VAL A 1 121 ? -23.928 -31.109 14.243 1.00 12.34 101 VAL A O 1
ATOM 829 N N . ARG A 1 122 ? -24.624 -33.139 14.926 1.00 12.34 102 ARG A N 1
ATOM 830 C CA . ARG A 1 122 ? -24.699 -33.678 13.574 1.00 11.33 102 ARG A CA 1
ATOM 831 C C . ARG A 1 122 ? -25.944 -33.163 12.848 1.00 14.35 102 ARG A C 1
ATOM 832 O O . ARG A 1 122 ? -26.741 -32.382 13.382 1.00 12.04 102 ARG A O 1
ATOM 840 N N . SER A 1 123 ? -26.107 -33.594 11.597 1.00 14.11 103 SER A N 1
ATOM 841 C CA . SER A 1 123 ? -27.156 -33.041 10.752 1.00 15.22 103 SER A CA 1
ATOM 842 C C . SER A 1 123 ? -28.541 -33.424 11.265 1.00 17.03 103 SER A C 1
ATOM 843 O O . SER A 1 123 ? -28.745 -34.492 11.843 1.00 15.31 103 SER A O 1
ATOM 846 N N . TRP A 1 124 ? -29.497 -32.537 11.010 1.00 13.30 104 TRP A N 1
ATOM 847 C CA . TRP A 1 124 ? -30.869 -32.681 11.480 1.00 20.25 104 TRP A CA 1
ATOM 848 C C . TRP A 1 124 ? -31.761 -31.962 10.481 1.00 17.37 104 TRP A C 1
ATOM 849 O O . TRP A 1 124 ? -31.597 -30.757 10.266 1.00 18.60 104 TRP A O 1
ATOM 860 N N . ASP A 1 125 ? -32.670 -32.703 9.847 1.00 17.39 105 ASP A N 1
ATOM 861 C CA . ASP A 1 125 ? -33.608 -32.140 8.886 1.00 17.10 105 ASP A CA 1
ATOM 862 C C . ASP A 1 125 ? -34.935 -31.883 9.591 1.00 18.31 105 ASP A C 1
ATOM 863 O O . ASP A 1 125 ? -35.644 -32.847 9.925 1.00 16.92 105 ASP A O 1
ATOM 868 N N . PRO A 1 126 ? -35.324 -30.623 9.817 1.00 18.97 106 PRO A N 1
ATOM 869 C CA . PRO A 1 126 ? -36.554 -30.348 10.581 1.00 21.34 106 PRO A CA 1
ATOM 870 C C . PRO A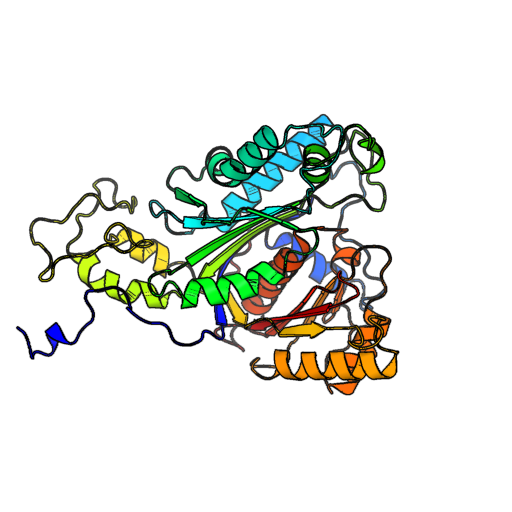 1 126 ? -37.832 -30.676 9.831 1.00 21.40 106 PRO A C 1
ATOM 871 O O . PRO A 1 126 ? -38.900 -30.674 10.454 1.00 22.32 106 PRO A O 1
ATOM 875 N N . SER A 1 127 ? -37.757 -30.948 8.530 1.00 22.20 107 SER A N 1
ATOM 876 C CA . SER A 1 127 ? -38.917 -31.338 7.740 1.00 22.75 107 SER A CA 1
ATOM 877 C C . SER A 1 127 ? -39.160 -32.840 7.760 1.00 26.18 107 SER A C 1
ATOM 878 O O . SER A 1 127 ? -40.154 -33.292 7.187 1.00 26.22 107 SER A O 1
ATOM 881 N N . THR A 1 128 ? -38.280 -33.611 8.404 1.00 25.23 108 THR A N 1
ATOM 882 C CA . THR A 1 128 ? -38.404 -35.067 8.444 1.00 24.24 108 THR A CA 1
ATOM 883 C C . THR A 1 128 ? -39.731 -35.468 9.082 1.00 24.52 108 THR A C 1
ATOM 884 O O . THR A 1 128 ? -40.056 -34.988 10.177 1.00 22.57 108 THR A O 1
ATOM 888 N N . PRO A 1 129 ? -40.512 -36.342 8.452 1.00 28.28 109 PRO A N 1
ATOM 889 C CA . PRO A 1 129 ? -41.762 -36.788 9.082 1.00 26.52 109 PRO A CA 1
ATOM 890 C C . PRO A 1 129 ? -41.500 -37.626 10.326 1.00 24.29 109 PRO A C 1
ATOM 891 O O . PRO A 1 129 ? -40.515 -38.367 10.409 1.00 26.41 109 PRO A O 1
ATOM 895 N N . ASN A 1 130 ? -42.396 -37.483 11.308 1.00 27.21 110 ASN A N 1
ATOM 896 C CA . ASN A 1 130 ? -42.444 -38.365 12.481 1.00 24.82 110 ASN A CA 1
ATOM 897 C C . ASN A 1 130 ? -41.195 -38.248 13.351 1.00 23.65 110 ASN A C 1
ATOM 898 O O . ASN A 1 130 ? -40.678 -39.248 13.852 1.00 23.55 110 ASN A O 1
ATOM 903 N N . LEU A 1 131 ? -40.707 -37.025 13.541 1.00 23.74 111 LEU A N 1
ATOM 904 C CA . LEU A 1 131 ? -39.557 -36.824 14.415 1.00 22.60 111 LEU A CA 1
ATOM 905 C C . LEU A 1 131 ? -39.899 -37.230 15.845 1.00 20.58 111 LEU A C 1
ATOM 906 O O . LEU A 1 131 ? -41.013 -37.003 16.321 1.00 21.98 111 LEU A O 1
ATOM 911 N N . ARG A 1 132 ? -38.929 -37.829 16.539 1.00 19.66 112 ARG A N 1
ATOM 912 C CA . ARG A 1 132 ? -39.161 -38.213 17.930 1.00 22.24 112 ARG A CA 1
ATOM 913 C C . ARG A 1 132 ? -39.425 -36.995 18.807 1.00 24.50 112 ARG A C 1
ATOM 914 O O . ARG A 1 132 ? -40.230 -37.057 19.746 1.00 22.03 112 ARG A O 1
ATOM 922 N N . PHE A 1 133 ? -38.763 -35.878 18.510 1.00 18.75 113 PHE A N 1
ATOM 923 C CA . PHE A 1 133 ? -39.000 -34.606 19.168 1.00 17.72 113 PHE A CA 1
ATOM 924 C C . PHE A 1 133 ? -39.451 -33.592 18.130 1.00 18.94 113 PHE A C 1
ATOM 925 O O . PHE A 1 133 ? -39.012 -33.635 16.979 1.00 19.30 113 PHE A O 1
ATOM 933 N N . THR A 1 134 ? -40.316 -32.663 18.537 1.00 20.32 114 THR A N 1
ATOM 934 C CA . THR A 1 134 ? -40.741 -31.624 17.608 1.00 20.82 114 THR A CA 1
ATOM 935 C C . THR A 1 134 ? -39.565 -30.708 17.268 1.00 21.08 114 THR A C 1
ATOM 936 O O . THR A 1 134 ? -38.598 -30.614 18.027 1.00 18.97 114 THR A O 1
ATOM 940 N N . PRO A 1 135 ? -39.622 -30.023 16.125 1.00 21.77 115 PRO A N 1
ATOM 941 C CA . PRO A 1 135 ? -38.585 -29.014 15.844 1.00 21.79 115 PRO A CA 1
ATOM 942 C C . PRO A 1 135 ? -38.421 -28.007 16.970 1.00 22.96 115 PRO A C 1
ATOM 943 O O . PRO A 1 135 ? -37.283 -27.659 17.310 1.00 23.10 115 PRO A O 1
ATOM 947 N N . GLU A 1 136 ? -39.521 -27.554 17.586 1.00 23.91 116 GLU A N 1
ATOM 948 C CA . GLU A 1 136 ? -39.407 -26.627 18.711 1.00 22.54 116 GLU A CA 1
ATOM 949 C C . GLU A 1 136 ? -38.678 -27.265 19.883 1.00 21.75 116 GLU A C 1
ATOM 950 O O . GLU A 1 136 ? -37.829 -26.627 20.513 1.00 21.65 116 GLU A O 1
ATOM 956 N N . GLU A 1 137 ? -39.013 -28.519 20.205 1.00 19.79 117 GLU A N 1
ATOM 957 C CA . GLU A 1 137 ? -38.351 -29.208 21.306 1.00 18.80 117 GLU A CA 1
ATOM 958 C C . GLU A 1 137 ? -36.857 -29.317 21.053 1.00 18.09 117 GLU A C 1
ATOM 959 O O . GLU A 1 137 ? -36.032 -29.051 21.943 1.00 18.56 117 GLU A O 1
ATOM 965 N N . THR A 1 138 ? -36.496 -29.712 19.840 1.00 16.78 118 THR A N 1
ATOM 966 C CA . THR A 1 138 ? -35.090 -29.926 19.517 1.00 17.59 118 THR A CA 1
ATOM 967 C C . THR A 1 138 ? -34.312 -28.619 19.568 1.00 15.83 118 THR A C 1
ATOM 968 O O . THR A 1 138 ? -33.229 -28.556 20.162 1.00 15.31 118 THR A O 1
ATOM 972 N N . ARG A 1 139 ? -34.856 -27.556 18.968 1.00 16.08 119 ARG A N 1
ATOM 973 C CA . ARG A 1 139 ? -34.145 -26.280 18.976 1.00 20.11 119 ARG A CA 1
ATOM 974 C C . ARG A 1 139 ? -33.954 -25.765 20.395 1.00 20.12 119 ARG A C 1
ATOM 975 O O . ARG A 1 139 ? -32.912 -25.179 20.718 1.00 15.45 119 ARG A O 1
ATOM 983 N N . GLU A 1 140 ? -34.944 -25.983 21.262 1.00 18.30 120 GLU A N 1
ATOM 984 C CA . GLU A 1 140 ? -34.784 -25.569 22.650 1.00 20.42 120 GLU A CA 1
ATOM 985 C C . GLU A 1 140 ? -33.731 -26.421 23.347 1.00 17.53 120 GLU A C 1
ATOM 986 O O . GLU A 1 140 ? -32.894 -25.901 24.093 1.00 17.63 120 GLU A O 1
ATOM 992 N N . SER A 1 141 ? -33.769 -27.731 23.107 1.00 15.06 121 SER A N 1
ATOM 993 C CA . SER A 1 141 ? -32.798 -28.652 23.681 1.00 19.77 121 SER A CA 1
ATOM 994 C C . SER A 1 141 ? -31.376 -28.260 23.295 1.00 15.45 121 SER A C 1
ATOM 995 O O . SER A 1 141 ? -30.475 -28.213 24.143 1.00 14.07 121 SER A O 1
ATOM 998 N N . LEU A 1 142 ? -31.160 -27.971 22.014 1.00 14.41 122 LEU A N 1
ATOM 999 C CA . LEU A 1 142 ? -29.822 -27.596 21.565 1.00 13.68 122 LEU A CA 1
ATOM 1000 C C . LEU A 1 142 ? -29.405 -26.247 22.139 1.00 13.57 122 LEU A C 1
ATOM 1001 O O . LEU A 1 142 ? -28.240 -26.054 22.511 1.00 15.32 122 LEU A O 1
ATOM 1006 N N . SER A 1 143 ? -30.343 -25.307 22.222 1.00 14.98 123 SER A N 1
ATOM 1007 C CA . SER A 1 143 ? -30.023 -23.964 22.692 1.00 16.88 123 SER A CA 1
ATOM 1008 C C . SER A 1 143 ? -29.546 -23.966 24.143 1.00 15.78 123 SER A C 1
ATOM 1009 O O . SER A 1 143 ? -28.653 -23.195 24.511 1.00 18.48 123 SER A O 1
ATOM 1012 N N . VAL A 1 144 ? -30.135 -24.812 24.996 1.00 17.36 124 VAL A N 1
ATOM 1013 C CA . VAL A 1 144 ? -29.799 -24.770 26.416 1.00 15.09 124 VAL A CA 1
ATOM 1014 C C . VAL A 1 144 ? -28.660 -25.709 26.771 1.00 14.91 124 VAL A C 1
ATOM 1015 O O . VAL A 1 144 ? -28.204 -25.700 27.922 1.00 17.52 124 VAL A O 1
ATOM 1019 N N . LYS A 1 145 ? -28.157 -26.489 25.813 1.00 13.96 125 LYS A N 1
ATOM 1020 C CA . LYS A 1 145 ? -27.332 -27.651 26.147 1.00 16.80 125 LYS A CA 1
ATOM 1021 C C . LYS A 1 145 ? -26.070 -27.262 26.913 1.00 15.74 125 LYS A C 1
ATOM 1022 O O . LYS A 1 145 ? -25.752 -27.846 27.957 1.00 13.39 125 LYS A O 1
ATOM 1028 N N . VAL A 1 146 ? -25.318 -26.297 26.397 1.00 15.02 126 VAL A N 1
ATOM 1029 C CA . VAL A 1 146 ? -24.022 -26.007 26.993 1.00 14.09 126 VAL A CA 1
ATOM 1030 C C . VAL A 1 146 ? -24.201 -25.295 28.329 1.00 12.55 126 VAL A C 1
ATOM 1031 O O . VAL A 1 146 ? -23.589 -25.680 29.332 1.00 12.95 126 VAL A O 1
ATOM 1035 N N . ASN A 1 147 ? -25.068 -24.271 28.379 1.00 12.23 127 ASN A N 1
ATOM 1036 C CA . ASN A 1 147 ? -25.290 -23.589 29.658 1.00 15.50 127 ASN A CA 1
ATOM 1037 C C . ASN A 1 147 ? -25.759 -24.561 30.735 1.00 17.05 127 ASN A C 1
ATOM 1038 O O . ASN A 1 147 ? -25.296 -24.495 31.882 1.00 15.34 127 ASN A O 1
ATOM 1043 N N . ASP A 1 148 ? -26.675 -25.480 30.384 1.00 16.67 128 ASP A N 1
ATOM 1044 C CA . ASP A 1 148 ? -27.173 -26.424 31.384 1.00 17.67 128 ASP A CA 1
ATOM 1045 C C . ASP A 1 148 ? -26.065 -27.330 31.898 1.00 18.64 128 ASP A C 1
ATOM 1046 O O . ASP A 1 148 ? -26.078 -27.726 33.073 1.00 18.46 128 ASP A O 1
ATOM 1051 N N . LEU A 1 149 ? -25.095 -27.673 31.041 1.00 14.87 129 LEU A N 1
ATOM 1052 C CA . LEU A 1 149 ? -24.010 -28.539 31.479 1.00 15.96 129 LEU A CA 1
ATOM 1053 C C . LEU A 1 149 ? -23.150 -27.897 32.558 1.00 15.92 129 LEU A C 1
ATOM 1054 O O . LEU A 1 149 ? -22.399 -28.614 33.229 1.00 14.84 129 LEU A O 1
ATOM 1059 N N . ARG A 1 150 ? -23.257 -26.576 32.769 1.00 13.70 130 ARG A N 1
ATOM 1060 C CA . ARG A 1 150 ? -22.467 -25.950 33.830 1.00 16.25 130 ARG A CA 1
ATOM 1061 C C . ARG A 1 150 ? -22.792 -26.535 35.199 1.00 16.96 130 ARG A C 1
ATOM 1062 O O . ARG A 1 150 ? -21.925 -26.571 36.076 1.00 18.45 130 ARG A O 1
ATOM 1070 N N . VAL A 1 151 ? -24.017 -27.004 35.402 1.00 18.40 131 VAL A N 1
ATOM 1071 C CA . VAL A 1 151 ? -24.398 -27.495 36.728 1.00 20.71 131 VAL A CA 1
ATOM 1072 C C . VAL A 1 151 ? -23.678 -28.811 37.019 1.00 19.58 131 VAL A C 1
ATOM 1073 O O . VAL A 1 151 ? -22.904 -28.864 37.987 1.00 19.12 131 VAL A O 1
ATOM 1077 N N . PRO A 1 152 ? -23.845 -29.883 36.226 1.00 18.50 132 PRO A N 1
ATOM 1078 C CA . PRO A 1 152 ? -23.094 -31.112 36.542 1.00 18.47 132 PRO A CA 1
ATOM 1079 C C . PRO A 1 152 ? -21.591 -30.938 36.466 1.00 21.51 132 PRO A C 1
ATOM 1080 O O . PRO A 1 152 ? -20.856 -31.633 37.182 1.00 19.41 132 PRO A O 1
ATOM 1084 N N . ALA A 1 153 ? -21.108 -30.035 35.607 1.00 18.15 133 ALA A N 1
ATOM 1085 C CA . ALA A 1 153 ? -19.676 -29.777 35.505 1.00 20.03 133 ALA A CA 1
ATOM 1086 C C . ALA A 1 153 ? -19.139 -28.971 36.680 1.00 18.86 133 ALA A C 1
ATOM 1087 O O . ALA A 1 153 ? -17.919 -28.869 36.832 1.00 18.01 133 ALA A O 1
ATOM 1089 N N . GLY A 1 154 ? -20.006 -28.388 37.503 1.00 18.82 134 GLY A N 1
ATOM 1090 C CA . GLY A 1 154 ? -19.513 -27.624 38.636 1.00 20.55 134 GLY A CA 1
ATOM 1091 C C . GLY A 1 154 ? -19.007 -26.240 38.292 1.00 23.98 134 GLY A C 1
ATOM 1092 O O . GLY A 1 154 ? -18.260 -25.655 39.082 1.00 22.12 134 GLY A O 1
ATOM 1093 N N . LEU A 1 155 ? -19.407 -25.696 37.138 1.00 19.62 135 LEU A N 1
ATOM 1094 C CA . LEU A 1 155 ? -18.899 -24.420 36.620 1.00 18.96 135 LEU A CA 1
ATOM 1095 C C . LEU A 1 155 ? -19.834 -23.272 37.006 1.00 18.42 135 LEU A C 1
ATOM 1096 O O . LEU A 1 155 ? -20.362 -22.539 36.165 1.00 15.04 135 LEU A O 1
ATOM 1101 N N . HIS A 1 156 ? -20.012 -23.112 38.325 1.00 18.33 136 HIS A N 1
ATOM 1102 C CA . HIS A 1 156 ? -21.051 -22.219 38.833 1.00 20.79 136 HIS A CA 1
ATOM 1103 C C . HIS A 1 156 ? -20.791 -20.751 38.509 1.00 16.64 136 HIS A C 1
ATOM 1104 O O . HIS A 1 156 ? -21.747 -19.974 38.412 1.00 20.21 136 HIS A O 1
ATOM 1111 N N . TRP A 1 157 ? -19.532 -20.338 38.354 1.00 16.75 137 TRP A N 1
ATOM 1112 C CA . TRP A 1 157 ? -19.240 -18.938 38.052 1.00 16.69 137 TRP A CA 1
ATOM 1113 C C . TRP A 1 157 ? -19.013 -18.669 36.571 1.00 17.44 137 TRP A C 1
ATOM 1114 O O . TRP A 1 157 ? -18.809 -17.511 36.190 1.00 17.02 137 TRP A O 1
ATOM 1125 N N . HIS A 1 158 ? -19.044 -19.690 35.731 1.00 16.67 138 HIS A N 1
ATOM 1126 C CA . HIS A 1 158 ? -18.884 -19.449 34.303 1.00 17.79 138 HIS A CA 1
ATOM 1127 C C . HIS A 1 158 ? -20.207 -19.018 33.688 1.00 15.87 138 HIS A C 1
ATOM 1128 O O . HIS A 1 158 ? -21.287 -19.308 34.210 1.00 17.73 138 HIS A O 1
ATOM 1135 N N . ARG A 1 159 ? -20.119 -18.290 32.577 1.00 16.52 139 ARG A N 1
ATOM 1136 C CA . ARG A 1 159 ? -21.288 -17.719 31.926 1.00 15.11 139 ARG A CA 1
ATOM 1137 C C . ARG A 1 159 ? -21.232 -18.025 30.435 1.00 15.82 139 ARG A C 1
ATOM 1138 O O . ARG A 1 159 ? -20.162 -17.949 29.824 1.00 15.49 139 ARG A O 1
ATOM 1146 N N . ILE A 1 160 ? -22.383 -18.384 29.864 1.00 16.84 140 ILE A N 1
ATOM 1147 C CA . ILE A 1 160 ? -22.495 -18.831 28.477 1.00 19.21 140 ILE A CA 1
ATOM 1148 C C . ILE A 1 160 ? -23.386 -17.851 27.726 1.00 19.91 140 ILE A C 1
ATOM 1149 O O . ILE A 1 160 ? -24.509 -17.559 28.159 1.00 19.26 140 ILE A O 1
ATOM 1154 N N . ALA A 1 161 ? -22.895 -17.350 26.599 1.00 14.47 141 ALA A N 1
ATOM 1155 C CA . ALA A 1 161 ? -23.669 -16.455 25.741 1.00 15.69 141 ALA A CA 1
ATOM 1156 C C . ALA A 1 161 ? -23.752 -17.092 24.355 1.00 16.22 141 ALA A C 1
ATOM 1157 O O . ALA A 1 161 ? -22.802 -17.005 23.576 1.00 14.68 141 ALA A O 1
ATOM 1159 N N . ASN A 1 162 ? -24.878 -17.734 24.040 1.00 17.56 142 ASN A N 1
ATOM 1160 C CA . ASN A 1 162 ? -25.025 -18.369 22.731 1.00 16.89 142 ASN A CA 1
ATOM 1161 C C . ASN A 1 162 ? -24.817 -17.351 21.622 1.00 19.17 142 ASN A C 1
ATOM 1162 O O . ASN A 1 162 ? -25.438 -16.285 21.621 1.00 16.89 142 ASN A O 1
ATOM 1167 N N . LEU A 1 163 ? -23.946 -17.680 20.670 1.00 14.77 143 LEU A N 1
ATOM 1168 C CA . LEU A 1 163 ? -23.753 -16.794 19.533 1.00 16.67 143 LEU A CA 1
ATOM 1169 C C . LEU A 1 163 ? -24.955 -16.852 18.593 1.00 18.71 143 LEU A C 1
ATOM 1170 O O . LEU A 1 163 ? -25.585 -17.899 18.414 1.00 16.02 143 LEU A O 1
ATOM 1175 N N . GLN A 1 164 ? -25.272 -15.702 17.995 1.00 17.52 144 GLN A N 1
ATOM 1176 C CA . GLN A 1 164 ? -26.285 -15.642 16.947 1.00 19.67 144 GLN A CA 1
ATOM 1177 C C . GLN A 1 164 ? -25.968 -16.629 15.832 1.00 22.27 144 GLN A C 1
ATOM 1178 O O . GLN A 1 164 ? -24.849 -16.648 15.309 1.00 17.97 144 GLN A O 1
ATOM 1184 N N . ASP A 1 165 ? -26.969 -17.432 15.452 1.00 19.60 145 ASP A N 1
ATOM 1185 C CA . ASP A 1 165 ? -26.803 -18.487 14.444 1.00 22.32 145 ASP A CA 1
ATOM 1186 C C . ASP A 1 165 ? -25.712 -19.478 14.849 1.00 18.07 145 ASP A C 1
ATOM 1187 O O . ASP A 1 165 ? -25.063 -20.095 13.998 1.00 17.32 145 ASP A O 1
ATOM 1192 N N . GLY A 1 166 ? -25.501 -19.644 16.149 1.00 14.71 146 GLY A N 1
ATOM 1193 C CA . GLY A 1 166 ? -24.415 -20.463 16.648 1.00 15.19 146 GLY A CA 1
ATOM 1194 C C . GLY A 1 166 ? -24.777 -21.895 16.976 1.00 14.92 146 GLY A C 1
ATOM 1195 O O . GLY A 1 166 ? -23.964 -22.589 17.594 1.00 12.70 146 GLY A O 1
ATOM 1196 N N . ILE A 1 167 ? -25.964 -22.359 16.594 1.00 13.42 147 ILE A N 1
ATOM 1197 C CA . ILE A 1 167 ? -26.348 -23.760 16.739 1.00 12.71 147 ILE A CA 1
ATOM 1198 C C . ILE A 1 167 ? -26.127 -24.427 15.388 1.00 13.57 147 ILE A C 1
ATOM 1199 O O . ILE A 1 167 ? -26.813 -24.116 14.409 1.00 15.90 147 ILE A O 1
ATOM 1204 N N . ILE A 1 168 ? -25.164 -25.339 15.338 1.00 11.87 148 ILE A N 1
ATOM 1205 C CA . ILE A 1 168 ? -24.701 -25.952 14.097 1.00 13.18 148 ILE A CA 1
ATOM 1206 C C . ILE A 1 168 ? -25.156 -27.405 14.109 1.00 11.78 148 ILE A C 1
ATOM 1207 O O . ILE A 1 168 ? -24.843 -28.148 15.047 1.00 13.33 148 ILE A O 1
ATOM 1212 N N . CYS A 1 169 ? -25.893 -27.801 13.070 1.00 9.76 149 CYS A N 1
ATOM 1213 C CA . CYS A 1 169 ? -26.365 -29.169 12.877 1.00 13.06 149 CYS A CA 1
ATOM 1214 C C . CYS A 1 169 ? -25.766 -29.622 11.549 1.00 14.94 149 CYS A C 1
ATOM 1215 O O . CYS A 1 169 ? -26.296 -29.294 10.481 1.00 13.79 149 CYS A O 1
ATOM 1218 N N . ASN A 1 170 ? -24.661 -30.355 11.602 1.00 13.92 150 ASN A N 1
ATOM 1219 C CA . ASN A 1 170 ? -23.945 -30.679 10.369 1.00 14.03 150 ASN A CA 1
ATOM 1220 C C . ASN A 1 170 ? -23.086 -31.905 10.609 1.00 12.81 150 ASN A C 1
ATOM 1221 O O . ASN A 1 170 ? -22.227 -31.885 11.491 1.00 12.65 150 ASN A O 1
ATOM 1226 N N . ASP A 1 171 ? -23.291 -32.955 9.804 1.00 13.32 151 ASP A N 1
ATOM 1227 C CA . ASP A 1 171 ? -22.430 -34.133 9.886 1.00 13.41 151 ASP A CA 1
ATOM 1228 C C . ASP A 1 171 ? -20.964 -33.789 9.657 1.00 13.23 151 ASP A C 1
ATOM 1229 O O . ASP A 1 171 ? -20.079 -34.527 10.115 1.00 13.49 151 ASP A O 1
ATOM 1234 N N . THR A 1 172 ? -20.687 -32.713 8.910 1.00 12.04 152 THR A N 1
ATOM 1235 C CA . THR A 1 172 ? -19.319 -32.305 8.570 1.00 11.08 152 THR A CA 1
ATOM 1236 C C . THR A 1 172 ? -19.176 -30.815 8.866 1.00 11.25 152 THR A C 1
ATOM 1237 O O . THR A 1 172 ? -19.196 -29.971 7.955 1.00 12.48 152 THR A O 1
ATOM 1241 N N . PRO A 1 173 ? -19.019 -30.459 10.143 1.00 11.96 153 PRO A N 1
ATOM 1242 C CA . PRO A 1 173 ? -19.086 -29.049 10.550 1.00 10.90 153 PRO A CA 1
ATOM 1243 C C . PRO A 1 173 ? -17.759 -28.300 10.499 1.00 11.22 153 PRO A C 1
ATOM 1244 O O . PRO A 1 173 ? -17.661 -27.230 11.104 1.00 12.19 153 PRO A O 1
ATOM 1248 N N . GLU A 1 174 ? -16.740 -28.820 9.795 1.00 10.09 154 GLU A N 1
ATOM 1249 C CA . GLU A 1 174 ? -15.432 -28.164 9.812 1.00 10.61 154 GLU A CA 1
ATOM 1250 C C . GLU A 1 174 ? -15.476 -26.740 9.266 1.00 12.15 154 GLU A C 1
ATOM 1251 O O . GLU A 1 174 ? -14.579 -25.949 9.579 1.00 12.73 154 GLU A O 1
ATOM 1257 N N . GLY A 1 175 ? -16.494 -26.380 8.475 1.00 10.70 155 GLY A N 1
ATOM 1258 C CA . GLY A 1 175 ? -16.641 -24.999 8.028 1.00 13.01 155 GLY A CA 1
ATOM 1259 C C . GLY A 1 175 ? -16.777 -23.996 9.154 1.00 15.68 155 GLY A C 1
ATOM 1260 O O . GLY A 1 175 ? -16.613 -22.785 8.927 1.00 13.22 155 GLY A O 1
ATOM 1261 N N . VAL A 1 176 ? -17.072 -24.474 10.368 1.00 12.23 156 VAL A N 1
ATOM 1262 C CA . VAL A 1 176 ? -17.175 -23.599 11.535 1.00 13.10 156 VAL A CA 1
ATOM 1263 C C . VAL A 1 176 ? -15.885 -22.812 11.747 1.00 12.49 156 VAL A C 1
ATOM 1264 O O . VAL A 1 176 ? -15.916 -21.650 12.169 1.00 13.31 156 VAL A O 1
ATOM 1268 N N . LEU A 1 177 ? -14.732 -23.425 11.476 1.00 12.85 157 LEU A N 1
ATOM 1269 C CA . LEU A 1 177 ? -13.483 -22.735 11.790 1.00 12.28 157 LEU A CA 1
ATOM 1270 C C . LEU A 1 177 ? -13.286 -21.500 10.921 1.00 13.61 157 LEU A C 1
ATOM 1271 O O . LEU A 1 177 ? -12.997 -20.416 11.441 1.00 14.97 157 LEU A O 1
ATOM 1276 N N . GLU A 1 178 ? -13.461 -21.633 9.602 1.00 13.19 158 GLU A N 1
ATOM 1277 C CA . GLU A 1 178 ? -13.381 -20.460 8.731 1.00 13.48 158 GLU A CA 1
ATOM 1278 C C . GLU A 1 178 ? -14.428 -19.423 9.121 1.00 18.01 158 GLU A C 1
ATOM 1279 O O . GLU A 1 178 ? -14.150 -18.216 9.126 1.00 15.47 158 GLU A O 1
ATOM 1285 N N . ALA A 1 179 ? -15.631 -19.875 9.485 1.00 13.70 159 ALA A N 1
ATOM 1286 C CA . ALA A 1 179 ? -16.660 -18.929 9.907 1.00 18.52 159 ALA A CA 1
ATOM 1287 C C . ALA A 1 179 ? -16.230 -18.155 11.151 1.00 15.63 159 ALA A C 1
ATOM 1288 O O . ALA A 1 179 ? -16.578 -16.975 11.296 1.00 15.00 159 ALA A O 1
ATOM 1290 N N . LEU A 1 180 ? -15.487 -18.803 12.056 1.00 13.24 160 LEU A N 1
ATOM 1291 C CA . LEU A 1 180 ? -14.983 -18.120 13.246 1.00 13.79 160 LEU A CA 1
ATOM 1292 C C . LEU A 1 180 ? -13.944 -17.068 12.885 1.00 13.98 160 LEU A C 1
ATOM 1293 O O . LEU A 1 180 ? -13.908 -15.993 13.496 1.00 14.30 160 LEU A O 1
ATOM 1298 N N . PHE A 1 181 ? -13.075 -17.357 11.914 1.00 12.22 161 PHE A N 1
ATOM 1299 C CA . PHE A 1 181 ? -12.127 -16.331 11.479 1.00 14.24 161 PHE A CA 1
ATOM 1300 C C . PHE A 1 181 ? -12.866 -15.079 11.032 1.00 14.72 161 PHE A C 1
ATOM 1301 O O . PHE A 1 181 ? -12.511 -13.965 11.430 1.00 15.78 161 PHE A O 1
ATOM 1309 N N . SER A 1 182 ? -13.915 -15.249 10.213 1.00 13.92 162 SER A N 1
ATOM 1310 C CA . SER A 1 182 ? -14.694 -14.103 9.747 1.00 17.10 162 SER A CA 1
ATOM 1311 C C . SER A 1 182 ? -15.396 -13.410 10.905 1.00 17.10 162 SER A C 1
ATOM 1312 O O . SER A 1 182 ? -15.507 -12.179 10.927 1.00 16.32 162 SER A O 1
ATOM 1315 N N . LEU A 1 183 ? -15.891 -14.188 11.868 1.00 15.52 163 LEU A N 1
ATOM 1316 C CA . LEU A 1 183 ? -16.565 -13.593 13.016 1.00 14.64 163 LEU A CA 1
ATOM 1317 C C . LEU A 1 183 ? -15.610 -12.722 13.816 1.00 14.42 163 LEU A C 1
ATOM 1318 O O . LEU A 1 183 ? -15.963 -11.604 14.208 1.00 15.90 163 LEU A O 1
ATOM 1323 N N . PHE A 1 184 ? -14.394 -13.221 14.070 1.00 15.31 164 PHE A N 1
ATOM 1324 C CA . PHE A 1 184 ? -13.407 -12.430 14.799 1.00 15.87 164 PHE A CA 1
ATOM 1325 C C . PHE A 1 184 ? -13.017 -11.177 14.023 1.00 17.86 164 PHE A C 1
ATOM 1326 O O . PHE A 1 184 ? -12.761 -10.130 14.627 1.00 17.07 164 PHE A O 1
ATOM 1334 N N . GLU A 1 185 ? -12.969 -11.256 12.688 1.00 15.63 165 GLU A N 1
ATOM 1335 C CA . GLU A 1 185 ? -12.639 -10.069 11.899 1.00 18.78 165 GLU A CA 1
ATOM 1336 C C . GLU A 1 185 ? -13.755 -9.037 11.962 1.00 19.40 165 GLU A C 1
ATOM 1337 O O . GLU A 1 185 ? -13.490 -7.833 12.078 1.00 20.35 165 GLU A O 1
ATOM 1343 N N . ARG A 1 186 ? -15.009 -9.491 11.872 1.00 19.06 166 ARG A N 1
ATOM 1344 C CA . ARG A 1 186 ? -16.159 -8.597 11.897 1.00 21.66 166 ARG A CA 1
ATOM 1345 C C . ARG A 1 186 ? -16.390 -7.983 13.270 1.00 20.46 166 ARG A C 1
ATOM 1346 O O . ARG A 1 186 ? -17.044 -6.940 13.361 1.00 20.24 166 ARG A O 1
ATOM 1354 N N . ASN A 1 187 ? -15.877 -8.607 14.334 1.00 16.95 167 ASN A N 1
ATOM 1355 C CA . ASN A 1 187 ? -16.100 -8.173 15.715 1.00 17.71 167 ASN A CA 1
ATOM 1356 C C . ASN A 1 187 ? -14.748 -7.956 16.382 1.00 18.34 167 ASN A C 1
ATOM 1357 O O . ASN A 1 187 ? -14.247 -8.830 17.106 1.00 16.30 167 ASN A O 1
ATOM 1362 N N . PRO A 1 188 ? -14.138 -6.785 16.172 1.00 19.61 168 PRO A N 1
ATOM 1363 C CA . PRO A 1 188 ? -12.750 -6.570 16.605 1.00 17.88 168 PRO A CA 1
ATOM 1364 C C . PRO A 1 188 ? -12.568 -6.568 18.102 1.00 17.39 168 PRO A C 1
ATOM 1365 O O . PRO A 1 188 ? -11.422 -6.635 18.568 1.00 18.35 168 PRO A O 1
ATOM 1369 N N . ASP A 1 189 ? -13.656 -6.475 18.866 1.00 17.37 169 ASP A N 1
ATOM 1370 C CA . ASP A 1 189 ? -13.608 -6.545 20.316 1.00 16.91 169 ASP A CA 1
ATOM 1371 C C . ASP A 1 189 ? -13.646 -7.974 20.838 1.00 17.69 169 ASP A C 1
ATOM 1372 O O . ASP A 1 189 ? -13.331 -8.201 22.014 1.00 15.91 169 ASP A O 1
ATOM 1377 N N . LEU A 1 190 ? -14.011 -8.935 19.988 1.00 17.19 170 LEU A N 1
ATOM 1378 C CA . LEU A 1 190 ? -14.233 -10.311 20.432 1.00 15.72 170 LEU A CA 1
ATOM 1379 C C . LEU A 1 190 ? -12.916 -10.990 20.788 1.00 15.03 170 LEU A C 1
ATOM 1380 O O . LEU A 1 190 ? -12.060 -11.165 19.907 1.00 15.36 170 LEU A O 1
ATOM 1385 N N . PRO A 1 191 ? -12.704 -11.402 22.053 1.00 13.48 171 PRO A N 1
ATOM 1386 C CA . PRO A 1 191 ? -11.407 -11.986 22.421 1.00 13.54 171 PRO A CA 1
ATOM 1387 C C . PRO A 1 191 ? -11.382 -13.506 22.435 1.00 15.40 171 PRO A C 1
ATOM 1388 O O . PRO A 1 191 ? -10.298 -14.096 22.398 1.00 11.88 171 PRO A O 1
ATOM 1392 N N . ALA A 1 192 ? -12.544 -14.157 22.534 1.00 13.83 172 ALA A N 1
ATOM 1393 C CA . ALA A 1 192 ? -12.555 -15.610 22.656 1.00 12.53 172 ALA A CA 1
ATOM 1394 C C . ALA A 1 192 ? -13.931 -16.142 22.293 1.00 12.50 172 ALA A C 1
ATOM 1395 O O . ALA A 1 192 ? -14.947 -15.458 22.476 1.00 11.69 172 ALA A O 1
ATOM 1397 N N . VAL A 1 193 ? -13.942 -17.379 21.801 1.00 12.89 173 VAL A N 1
ATOM 1398 C CA . VAL A 1 193 ? -15.170 -18.107 21.482 1.00 11.80 173 VAL A CA 1
ATOM 1399 C C . VAL A 1 193 ? -15.006 -19.549 21.945 1.00 12.24 173 VAL A C 1
ATOM 1400 O O . VAL A 1 193 ? -13.944 -20.153 21.757 1.00 11.40 173 VAL A O 1
ATOM 1404 N N . LEU 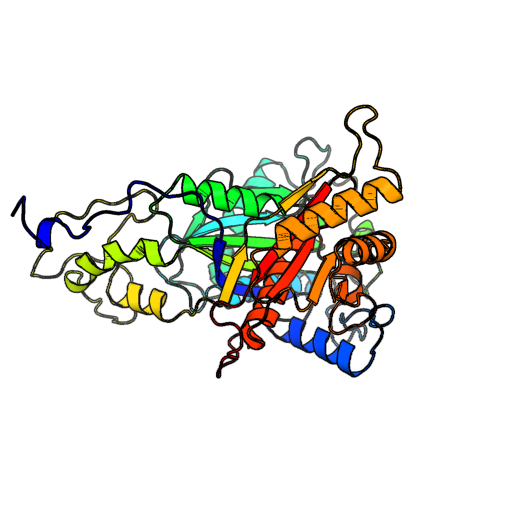A 1 194 ? -16.069 -20.112 22.513 1.00 10.98 174 LEU A N 1
ATOM 1405 C CA . LEU A 1 194 ? -16.137 -21.534 22.831 1.00 11.48 174 LEU A CA 1
ATOM 1406 C C . LEU A 1 194 ? -16.921 -22.263 21.741 1.00 10.58 174 LEU A C 1
ATOM 1407 O O . LEU A 1 194 ? -18.014 -21.825 21.359 1.00 10.68 174 LEU A O 1
ATOM 1412 N N . VAL A 1 195 ? -16.365 -23.369 21.243 1.00 9.76 175 VAL A N 1
ATOM 1413 C CA . VAL A 1 195 ? -17.093 -24.306 20.386 1.00 11.10 175 VAL A CA 1
ATOM 1414 C C . VAL A 1 195 ? -17.281 -25.575 21.199 1.00 10.55 175 VAL A C 1
ATOM 1415 O O . VAL A 1 195 ? -16.303 -26.157 21.682 1.00 10.74 175 VAL A O 1
ATOM 1419 N N . TYR A 1 196 ? -18.528 -26.004 21.380 1.00 10.31 176 TYR A N 1
ATOM 1420 C CA . TYR A 1 196 ? -18.795 -27.245 22.097 1.00 10.27 176 TYR A CA 1
ATOM 1421 C C . TYR A 1 196 ? -19.398 -28.227 21.102 1.00 10.23 176 TYR A C 1
ATOM 1422 O O . TYR A 1 196 ? -20.524 -28.031 20.648 1.00 10.52 176 TYR A O 1
ATOM 1431 N N . ALA A 1 197 ? -18.631 -29.250 20.741 1.00 8.90 177 ALA A N 1
ATOM 1432 C CA . ALA A 1 197 ? -19.054 -30.252 19.767 1.00 9.94 177 ALA A CA 1
ATOM 1433 C C . ALA A 1 197 ? -19.463 -31.501 20.530 1.00 10.19 177 ALA A C 1
ATOM 1434 O O . ALA A 1 197 ? -18.749 -31.943 21.437 1.00 11.47 177 ALA A O 1
ATOM 1436 N N . ASN A 1 198 ? -20.617 -32.056 20.176 1.00 11.20 178 ASN A N 1
ATOM 1437 C CA . ASN A 1 198 ? -21.294 -33.037 21.021 1.00 12.22 178 ASN A CA 1
ATOM 1438 C C . ASN A 1 198 ? -21.832 -34.153 20.132 1.00 12.09 178 ASN A C 1
ATOM 1439 O O . ASN A 1 198 ? -22.690 -33.898 19.283 1.00 12.38 178 ASN A O 1
ATOM 1444 N N . GLU A 1 199 ? -21.333 -35.385 20.313 1.00 13.80 179 GLU A N 1
ATOM 1445 C CA . GLU A 1 199 ? -21.688 -36.487 19.421 1.00 11.98 179 GLU A CA 1
ATOM 1446 C C . GLU A 1 199 ? -21.881 -37.779 20.211 1.00 11.26 179 GLU A C 1
ATOM 1447 O O . GLU A 1 199 ? -21.287 -37.970 21.271 1.00 11.20 179 GLU A O 1
ATOM 1453 N N . GLY A 1 200 ? -22.704 -38.669 19.668 1.00 15.24 180 GLY A N 1
ATOM 1454 C CA . GLY A 1 200 ? -22.876 -40.001 20.221 1.00 11.83 180 GLY A CA 1
ATOM 1455 C C . GLY A 1 200 ? -24.226 -40.555 19.827 1.00 14.33 180 GLY A C 1
ATOM 1456 O O . GLY A 1 200 ? -25.052 -39.871 19.231 1.00 12.52 180 GLY A O 1
ATOM 1457 N N . PHE A 1 201 ? -24.457 -41.828 20.173 1.00 12.94 181 PHE A N 1
ATOM 1458 C CA . PHE A 1 201 ? -25.775 -42.382 19.875 1.00 13.99 181 PHE A CA 1
ATOM 1459 C C . PHE A 1 201 ? -26.884 -41.512 20.454 1.00 11.82 181 PHE A C 1
ATOM 1460 O O . PHE A 1 201 ? -27.923 -41.319 19.820 1.00 13.70 181 PHE A O 1
ATOM 1468 N N . ASN A 1 202 ? -26.699 -41.003 21.680 1.00 12.40 182 ASN A N 1
ATOM 1469 C CA . ASN A 1 202 ? -27.782 -40.244 22.305 1.00 14.23 182 ASN A CA 1
ATOM 1470 C C . ASN A 1 202 ? -28.200 -39.055 21.445 1.00 13.41 182 ASN A C 1
ATOM 1471 O O . ASN A 1 202 ? -29.384 -38.697 21.417 1.00 13.55 182 ASN A O 1
ATOM 1476 N N . MET A 1 203 ? -27.252 -38.432 20.733 1.00 11.79 183 MET A N 1
ATOM 1477 C CA . MET A 1 203 ? -27.608 -37.346 19.820 1.00 13.12 183 MET A CA 1
ATOM 1478 C C . MET A 1 203 ? -28.308 -37.869 18.574 1.00 14.33 183 MET A C 1
ATOM 1479 O O . MET A 1 203 ? -29.339 -37.327 18.154 1.00 18.36 183 MET A O 1
ATOM 1484 N N . ALA A 1 204 ? -27.728 -38.887 17.934 1.00 14.46 184 ALA A N 1
ATOM 1485 C CA . ALA A 1 204 ? -28.363 -39.469 16.758 1.00 16.01 184 ALA A CA 1
ATOM 1486 C C . ALA A 1 204 ? -29.794 -39.888 17.073 1.00 17.81 184 ALA A C 1
ATOM 1487 O O . ALA A 1 204 ? -30.712 -39.644 16.283 1.00 17.99 184 ALA A O 1
ATOM 1489 N N . GLY A 1 205 ? -30.007 -40.488 18.245 1.00 17.64 185 GLY A N 1
ATOM 1490 C CA . GLY A 1 205 ? -31.358 -40.884 18.620 1.00 17.33 185 GLY A CA 1
ATOM 1491 C C . GLY A 1 205 ? -32.280 -39.699 18.840 1.00 16.31 185 GLY A C 1
ATOM 1492 O O . GLY A 1 205 ? -33.410 -39.678 18.345 1.00 18.35 185 GLY A O 1
ATOM 1493 N N . SER A 1 206 ? -31.815 -38.690 19.587 1.00 15.97 186 SER A N 1
ATOM 1494 C CA . SER A 1 206 ? -32.693 -37.570 19.902 1.00 18.59 186 SER A CA 1
ATOM 1495 C C . SER A 1 206 ? -33.006 -36.714 18.677 1.00 18.20 186 SER A C 1
ATOM 1496 O O . SER A 1 206 ? -34.009 -35.994 18.683 1.00 17.24 186 SER A O 1
ATOM 1499 N N . LEU A 1 207 ? -32.195 -36.790 17.623 1.00 16.82 187 LEU A N 1
ATOM 1500 C CA . LEU A 1 207 ? -32.490 -36.071 16.389 1.00 16.92 187 LEU A CA 1
ATOM 1501 C C . LEU A 1 207 ? -33.262 -36.919 15.385 1.00 18.37 187 LEU A C 1
ATOM 1502 O O . LEU A 1 207 ? -33.591 -36.425 14.304 1.00 16.10 187 LEU A O 1
ATOM 1507 N N . SER A 1 208 ? -33.568 -38.168 15.718 1.00 17.91 188 SER A N 1
ATOM 1508 C CA . SER A 1 208 ? -34.037 -39.109 14.716 1.00 20.85 188 SER A CA 1
ATOM 1509 C C . SER A 1 208 ? -35.560 -39.074 14.582 1.00 21.79 188 SER A C 1
ATOM 1510 O O . SER A 1 208 ? -36.286 -38.497 15.401 1.00 20.96 188 SER A O 1
ATOM 1513 N N . SER A 1 209 ? -36.025 -39.698 13.510 1.00 21.49 189 SER A N 1
ATOM 1514 C CA . SER A 1 209 ? -37.433 -39.953 13.263 1.00 23.81 189 SER A CA 1
ATOM 1515 C C . SER A 1 209 ? -37.839 -41.285 13.887 1.00 23.47 189 SER A C 1
ATOM 1516 O O . SER A 1 209 ? -37.029 -42.203 14.016 1.00 22.76 189 SER A O 1
ATOM 1519 N N . ARG A 1 210 ? -39.112 -41.379 14.278 1.00 24.63 190 ARG A N 1
ATOM 1520 C CA . ARG A 1 210 ? -39.637 -42.645 14.783 1.00 26.90 190 ARG A CA 1
ATOM 1521 C C . ARG A 1 210 ? -39.575 -43.751 13.737 1.00 28.31 190 ARG A C 1
ATOM 1522 O O . ARG A 1 210 ? -39.657 -44.932 14.093 1.00 28.37 190 ARG A O 1
ATOM 1530 N N . ASP A 1 211 ? -39.429 -43.396 12.462 1.00 23.91 191 ASP A N 1
ATOM 1531 C CA . ASP A 1 211 ? -39.300 -44.370 11.389 1.00 30.36 191 ASP A CA 1
ATOM 1532 C C . ASP A 1 211 ? -37.911 -44.984 11.305 1.00 30.49 191 ASP A C 1
ATOM 1533 O O . ASP A 1 211 ? -37.706 -45.882 10.483 1.00 33.56 191 ASP A O 1
ATOM 1538 N N . VAL A 1 212 ? -36.967 -44.538 12.124 1.00 27.56 192 VAL A N 1
ATOM 1539 C CA . VAL A 1 212 ? -35.633 -45.124 12.215 1.00 29.54 192 VAL A CA 1
ATOM 1540 C C . VAL A 1 212 ? -35.538 -45.863 13.548 1.00 28.75 192 VAL A C 1
ATOM 1541 O O . VAL A 1 212 ? -35.617 -45.225 14.606 1.00 27.14 192 VAL A O 1
ATOM 1545 N N . PRO A 1 213 ? -35.386 -47.188 13.555 1.00 29.94 193 PRO A N 1
ATOM 1546 C CA . PRO A 1 213 ? -35.270 -47.905 14.836 1.00 28.52 193 PRO A CA 1
ATOM 1547 C C . PRO A 1 213 ? -33.948 -47.591 15.532 1.00 26.70 193 PRO A C 1
ATOM 1548 O O . PRO A 1 213 ? -32.885 -47.595 14.909 1.00 22.94 193 PRO A O 1
ATOM 1552 N N . LEU A 1 214 ? -34.026 -47.319 16.840 1.00 23.58 194 LEU A N 1
ATOM 1553 C CA . LEU A 1 214 ? -32.845 -46.861 17.569 1.00 25.41 194 LEU A CA 1
ATOM 1554 C C . LEU A 1 214 ? -31.743 -47.907 17.583 1.00 25.85 194 LEU A C 1
ATOM 1555 O O . LEU A 1 214 ? -30.555 -47.556 17.572 1.00 20.40 194 LEU A O 1
ATOM 1560 N N . LYS A 1 215 ? -32.111 -49.191 17.596 1.00 25.53 195 LYS A N 1
ATOM 1561 C CA . LYS A 1 215 ? -31.109 -50.253 17.539 1.00 26.99 195 LYS A CA 1
ATOM 1562 C C . LYS A 1 215 ? -30.258 -50.164 16.288 1.00 24.18 195 LYS A C 1
ATOM 1563 O O . LYS A 1 215 ? -29.074 -50.535 16.314 1.00 26.40 195 LYS A O 1
ATOM 1569 N N . SER A 1 216 ? -30.851 -49.726 15.177 1.00 24.34 196 SER A N 1
ATOM 1570 C CA . SER A 1 216 ? -30.097 -49.626 13.936 1.00 28.08 196 SER A CA 1
ATOM 1571 C C . SER A 1 216 ? -29.011 -48.564 14.026 1.00 29.02 196 SER A C 1
ATOM 1572 O O . SER A 1 216 ? -28.085 -48.568 13.208 1.00 29.56 196 SER A O 1
ATOM 1575 N N . LEU A 1 217 ? -29.107 -47.658 14.998 1.00 23.57 197 LEU A N 1
ATOM 1576 C CA . LEU A 1 217 ? -28.061 -46.684 15.270 1.00 24.59 197 LEU A CA 1
ATOM 1577 C C . LEU A 1 217 ? -27.104 -47.148 16.360 1.00 24.67 197 LEU A C 1
ATOM 1578 O O . LEU A 1 217 ? -26.275 -46.358 16.819 1.00 19.91 197 LEU A O 1
ATOM 1583 N N . GLY A 1 218 ? -27.204 -48.402 16.792 1.00 21.76 198 GLY A N 1
ATOM 1584 C CA . GLY A 1 218 ? -26.3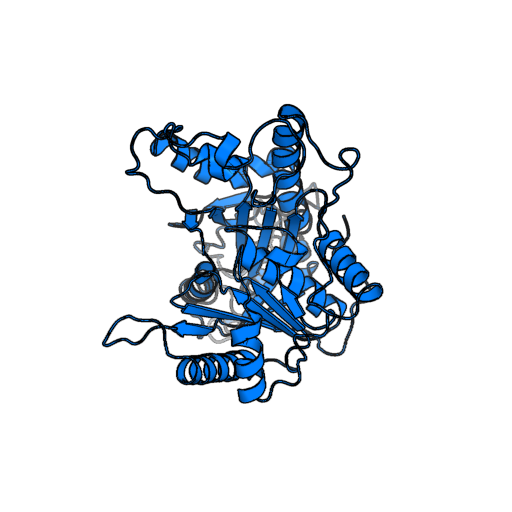30 -48.913 17.827 1.00 20.21 198 GLY A CA 1
ATOM 1585 C C . GLY A 1 218 ? -26.748 -48.611 19.249 1.00 21.33 198 GLY A C 1
ATOM 1586 O O . GLY A 1 218 ? -25.952 -48.836 20.168 1.00 25.84 198 GLY A O 1
ATOM 1587 N N . GLY A 1 219 ? -27.969 -48.120 19.468 1.00 20.80 199 GLY A N 1
ATOM 1588 C CA . GLY A 1 219 ? -28.400 -47.800 20.814 1.00 24.32 199 GLY A CA 1
ATOM 1589 C C . GLY A 1 219 ? -28.939 -49.002 21.583 1.00 22.97 199 GLY A C 1
ATOM 1590 O O . GLY A 1 219 ? -29.287 -50.041 21.017 1.00 24.14 199 GLY A O 1
ATOM 1591 N N . GLY A 1 220 ? -29.007 -48.841 22.904 1.00 19.38 200 GLY A N 1
ATOM 1592 C CA . GLY A 1 220 ? -29.586 -49.843 23.785 1.00 21.55 200 GLY A CA 1
ATOM 1593 C C . GLY A 1 220 ? -28.539 -50.700 24.473 1.00 22.56 200 GLY A C 1
ATOM 1594 O O . GLY A 1 220 ? -27.328 -50.508 24.336 1.00 22.32 200 GLY A O 1
ATOM 1595 N N . SER A 1 221 ? -29.032 -51.683 25.228 1.00 20.26 201 SER A N 1
ATOM 1596 C CA . SER A 1 221 ? -28.150 -52.563 25.987 1.00 20.58 201 SER A CA 1
ATOM 1597 C C . SER A 1 221 ? -27.406 -53.525 25.072 1.00 21.15 201 SER A C 1
ATOM 1598 O O . SER A 1 221 ? -27.961 -54.040 24.098 1.00 23.29 201 SER A O 1
ATOM 1601 N N . GLY A 1 222 ? -26.147 -53.781 25.403 1.00 21.83 202 GLY A N 1
ATOM 1602 C CA . GLY A 1 222 ? -25.357 -54.733 24.662 1.00 26.33 202 GLY A CA 1
ATOM 1603 C C . GLY A 1 222 ? -23.937 -54.265 24.421 1.00 27.89 202 GLY A C 1
ATOM 1604 O O . GLY A 1 222 ? -23.604 -53.084 24.576 1.00 25.40 202 GLY A O 1
ATOM 1605 N N . PRO A 1 223 ? -23.072 -55.194 24.021 1.00 27.38 203 PRO A N 1
ATOM 1606 C CA . PRO A 1 223 ? -21.671 -54.847 23.763 1.00 26.32 203 PRO A CA 1
ATOM 1607 C C . PRO A 1 223 ? -21.536 -54.004 22.503 1.00 22.74 203 PRO A C 1
ATOM 1608 O O . PRO A 1 223 ? -22.461 -53.883 21.699 1.00 23.81 203 PRO A O 1
ATOM 1612 N N . ARG A 1 224 ? -20.340 -53.431 22.334 1.00 25.86 204 ARG A N 1
ATOM 1613 C CA . ARG A 1 224 ? -20.033 -52.641 21.141 1.00 29.52 204 ARG A CA 1
ATOM 1614 C C . ARG A 1 224 ? -20.396 -53.399 19.876 1.00 30.57 204 ARG A C 1
ATOM 1615 O O . ARG A 1 224 ? -20.078 -54.581 19.735 1.00 34.60 204 ARG A O 1
ATOM 1623 N N . VAL A 1 225 ? -21.066 -52.715 18.956 1.00 29.56 205 VAL A N 1
ATOM 1624 C CA . VAL A 1 225 ? -21.216 -53.230 17.597 1.00 29.40 205 VAL A CA 1
ATOM 1625 C C . VAL A 1 225 ? -20.448 -52.297 16.666 1.00 32.71 205 VAL A C 1
ATOM 1626 O O . VAL A 1 225 ? -20.268 -51.111 16.984 1.00 26.21 205 VAL A O 1
ATOM 1630 N N . PRO A 1 226 ? -19.944 -52.786 15.536 1.00 31.91 206 PRO A N 1
ATOM 1631 C CA . PRO A 1 226 ? -19.212 -51.900 14.625 1.00 30.13 206 PRO A CA 1
ATOM 1632 C C . PRO A 1 226 ? -20.134 -50.839 14.043 1.00 25.75 206 PRO A C 1
ATOM 1633 O O . PRO A 1 226 ? -21.328 -51.064 13.837 1.00 25.30 206 PRO A O 1
ATOM 1637 N N . GLY A 1 227 ? -19.568 -49.658 13.799 1.00 23.55 207 GLY A N 1
ATOM 1638 C CA . GLY A 1 227 ? -20.303 -48.594 13.152 1.00 22.84 207 GLY A CA 1
ATOM 1639 C C . GLY A 1 227 ? -21.028 -47.630 14.074 1.00 22.08 207 GLY A C 1
ATOM 1640 O O . GLY A 1 227 ? -21.481 -46.584 13.605 1.00 21.07 207 GLY A O 1
ATOM 1641 N N . THR A 1 228 ? -21.158 -47.938 15.361 1.00 18.98 208 THR A N 1
ATOM 1642 C CA . THR A 1 228 ? -21.842 -47.029 16.274 1.00 18.79 208 THR A CA 1
ATOM 1643 C C . THR A 1 228 ? -20.993 -45.784 16.520 1.00 16.01 208 THR A C 1
ATOM 1644 O O . THR A 1 228 ? -19.769 -45.870 16.649 1.00 15.18 208 THR A O 1
ATOM 1648 N N . LEU A 1 229 ? -21.648 -44.624 16.576 1.00 18.02 209 LEU A N 1
ATOM 1649 C CA . LEU A 1 229 ? -20.952 -43.393 16.931 1.00 16.13 209 LEU A CA 1
ATOM 1650 C C . LEU A 1 229 ? -20.276 -43.535 18.288 1.00 17.97 209 LEU A C 1
ATOM 1651 O O . LEU A 1 229 ? -20.857 -44.064 19.241 1.00 17.28 209 LEU A O 1
ATOM 1656 N N . THR A 1 230 ? -19.034 -43.050 18.371 1.00 14.74 210 THR A N 1
ATOM 1657 C CA . THR A 1 230 ? -18.341 -42.931 19.645 1.00 15.69 210 THR A CA 1
ATOM 1658 C C . THR A 1 230 ? -18.875 -41.713 20.393 1.00 17.04 210 THR A C 1
ATOM 1659 O O . THR A 1 230 ? -18.994 -40.628 19.808 1.00 13.27 210 THR A O 1
ATOM 1663 N N . ASP A 1 231 ? -19.214 -41.892 21.677 1.00 15.22 211 ASP A N 1
ATOM 1664 C CA . ASP A 1 231 ? -19.542 -40.744 22.517 1.00 14.78 211 ASP A CA 1
ATOM 1665 C C . ASP A 1 231 ? -18.348 -39.803 22.521 1.00 12.78 211 ASP A C 1
ATOM 1666 O O . ASP A 1 231 ? -17.268 -40.172 22.988 1.00 14.16 211 ASP A O 1
ATOM 1671 N N . THR A 1 232 ? -18.532 -38.587 22.015 1.00 13.26 212 THR A N 1
ATOM 1672 C CA . THR A 1 232 ? -17.408 -37.671 21.841 1.00 11.83 212 THR A CA 1
ATOM 1673 C C . THR A 1 232 ? -17.875 -36.252 22.097 1.00 10.23 212 THR A C 1
ATOM 1674 O O . THR A 1 232 ? -18.838 -35.797 21.477 1.00 10.90 212 THR A O 1
ATOM 1678 N N . MET A 1 233 ? -17.183 -35.546 22.990 1.00 10.46 213 MET A N 1
ATOM 1679 C CA . MET A 1 233 ? -17.469 -34.142 23.231 1.00 9.52 213 MET A CA 1
ATOM 1680 C C . MET A 1 233 ? -16.151 -33.400 23.314 1.00 10.59 213 MET A C 1
ATOM 1681 O O . MET A 1 233 ? -15.210 -33.852 23.976 1.00 10.60 213 MET A O 1
ATOM 1686 N N . VAL A 1 234 ? -16.092 -32.263 22.637 1.00 10.88 214 VAL A N 1
ATOM 1687 C CA . VAL A 1 234 ? -14.902 -31.434 22.628 1.00 10.31 214 VAL A CA 1
ATOM 1688 C C . VAL A 1 234 ? -15.322 -30.017 22.952 1.00 10.73 214 VAL A C 1
ATOM 1689 O O . VAL A 1 234 ? -16.181 -29.449 22.267 1.00 12.11 214 VAL A O 1
ATOM 1693 N N . ALA A 1 235 ? -14.717 -29.453 23.992 1.00 10.06 215 ALA A N 1
ATOM 1694 C CA . ALA A 1 235 ? -14.818 -28.038 24.297 1.00 9.54 215 ALA A CA 1
ATOM 1695 C C . ALA A 1 235 ? -13.543 -27.384 23.782 1.00 11.34 215 ALA A C 1
ATOM 1696 O O . ALA A 1 235 ? -12.451 -27.706 24.255 1.00 13.42 215 ALA A O 1
ATOM 1698 N N . LEU A 1 236 ? -13.681 -26.479 22.819 1.00 11.59 216 LEU A N 1
ATOM 1699 C CA . LEU A 1 236 ? -12.548 -25.840 22.165 1.00 11.37 216 LEU A CA 1
ATOM 1700 C C . LEU A 1 236 ? -12.713 -24.343 22.339 1.00 11.06 216 LEU A C 1
ATOM 1701 O O . LEU A 1 236 ? -13.719 -23.779 21.902 1.00 11.17 216 LEU A O 1
ATOM 1706 N N . ILE A 1 237 ? -11.746 -23.695 22.986 1.00 11.77 217 ILE A N 1
ATOM 1707 C CA . ILE A 1 237 ? -11.780 -22.246 23.129 1.00 11.58 217 ILE A CA 1
ATOM 1708 C C . ILE A 1 237 ? -10.657 -21.667 22.287 1.00 11.31 217 ILE A C 1
ATOM 1709 O O . ILE A 1 237 ? -9.490 -22.028 22.471 1.00 11.49 217 ILE A O 1
ATOM 1714 N N . VAL A 1 238 ? -11.014 -20.792 21.349 1.00 10.59 218 VAL A N 1
ATOM 1715 C CA . VAL A 1 238 ? -10.044 -20.137 20.482 1.00 12.45 218 VAL A CA 1
ATOM 1716 C C . VAL A 1 238 ? -10.188 -18.637 20.679 1.00 12.78 218 VAL A C 1
ATOM 1717 O O . VAL A 1 238 ? -11.247 -18.138 21.063 1.00 12.21 218 VAL A O 1
ATOM 1721 N N . GLY A 1 239 ? -9.120 -17.903 20.399 1.00 15.26 219 GLY A N 1
ATOM 1722 C CA . GLY A 1 239 ? -9.258 -16.477 20.600 1.00 14.06 219 GLY A CA 1
ATOM 1723 C C . GLY A 1 239 ? -8.077 -15.694 20.085 1.00 14.46 219 GLY A C 1
ATOM 1724 O O . GLY A 1 239 ? -7.164 -16.234 19.459 1.00 14.23 219 GLY A O 1
ATOM 1725 N N . ARG A 1 240 ? -8.134 -14.391 20.358 1.00 16.95 220 ARG A N 1
ATOM 1726 C CA . ARG A 1 240 ? -7.084 -13.435 20.010 1.00 15.37 220 ARG A CA 1
ATOM 1727 C C . ARG A 1 240 ? -6.793 -12.687 21.304 1.00 15.77 220 ARG A C 1
ATOM 1728 O O . ARG A 1 240 ? -7.350 -11.612 21.554 1.00 17.56 220 ARG A O 1
ATOM 1736 N N . PRO A 1 241 ? -5.935 -13.243 22.157 1.00 18.73 221 PRO A N 1
ATOM 1737 C CA . PRO A 1 241 ? -5.813 -12.731 23.536 1.00 24.03 221 PRO A CA 1
ATOM 1738 C C . PRO A 1 241 ? -5.303 -11.306 23.625 1.00 22.56 221 PRO A C 1
ATOM 1739 O O . PRO A 1 241 ? -5.517 -10.655 24.659 1.00 22.10 221 PRO A O 1
ATOM 1743 N N . GLU A 1 242 ? -4.628 -10.806 22.585 1.00 20.94 222 GLU A N 1
ATOM 1744 C CA . GLU A 1 242 ? -4.158 -9.426 22.584 1.00 22.15 222 GLU A CA 1
ATOM 1745 C C . GLU A 1 242 ? -5.304 -8.428 22.664 1.00 22.07 222 GLU A C 1
ATOM 1746 O O . GLU A 1 242 ? -5.094 -7.295 23.111 1.00 21.80 222 GLU A O 1
ATOM 1752 N N . ARG A 1 243 ? -6.520 -8.832 22.277 1.00 19.34 223 ARG A N 1
ATOM 1753 C CA . ARG A 1 243 ? -7.642 -7.913 22.191 1.00 18.65 223 ARG A CA 1
ATOM 1754 C C . ARG A 1 243 ? -8.165 -7.446 23.548 1.00 17.66 223 ARG A C 1
ATOM 1755 O O . ARG A 1 243 ? -9.009 -6.545 23.578 1.00 24.25 223 ARG A O 1
ATOM 1763 N N . VAL A 1 244 ? -7.703 -8.026 24.659 1.00 17.39 224 VAL A N 1
ATOM 1764 C CA . VAL A 1 244 ? -8.088 -7.533 25.980 1.00 21.58 224 VAL A CA 1
ATOM 1765 C C . VAL A 1 244 ? -7.116 -6.488 26.516 1.00 24.53 224 VAL A C 1
ATOM 1766 O O . VAL A 1 244 ? -7.336 -5.960 27.616 1.00 22.02 224 VAL A O 1
ATOM 1770 N N . ASP A 1 245 ? -6.047 -6.169 25.777 1.00 21.28 225 ASP A N 1
ATOM 1771 C CA . ASP A 1 245 ? -5.018 -5.291 26.333 1.00 23.35 225 ASP A CA 1
ATOM 1772 C C . ASP A 1 245 ? -5.602 -3.949 26.754 1.00 20.88 225 ASP A C 1
ATOM 1773 O O . ASP A 1 245 ? -5.182 -3.374 27.763 1.00 23.24 225 ASP A O 1
ATOM 1778 N N . TRP A 1 246 ? -6.570 -3.433 25.996 1.00 18.76 226 TRP A N 1
ATOM 1779 C CA . TRP A 1 246 ? -7.177 -2.157 26.356 1.00 21.40 226 TRP A CA 1
ATOM 1780 C C . TRP A 1 246 ? -7.865 -2.205 27.718 1.00 25.27 226 TRP A C 1
ATOM 1781 O O . TRP A 1 246 ? -7.999 -1.160 28.368 1.00 21.64 226 TRP A O 1
ATOM 1792 N N . LEU A 1 247 ? -8.282 -3.389 28.173 1.00 19.19 227 LEU A N 1
ATOM 1793 C CA . LEU A 1 247 ? -8.906 -3.509 29.487 1.00 25.73 227 LEU A CA 1
ATOM 1794 C C . LEU A 1 247 ? -7.900 -3.387 30.621 1.00 22.80 227 LEU A C 1
ATOM 1795 O O . LEU A 1 247 ? -8.288 -3.074 31.753 1.00 23.09 227 LEU A O 1
ATOM 1800 N N . ARG A 1 248 ? -6.617 -3.617 30.347 1.00 22.33 228 ARG A N 1
ATOM 1801 C CA . ARG A 1 248 ? -5.609 -3.442 31.384 1.00 25.45 228 ARG A CA 1
ATOM 1802 C C . ARG A 1 248 ? -5.513 -1.991 31.855 1.00 25.64 228 ARG A C 1
ATOM 1803 O O . ARG A 1 248 ? -5.015 -1.743 32.957 1.00 31.10 228 ARG A O 1
ATOM 1811 N N . GLN A 1 249 ? -5.983 -1.036 31.048 1.00 28.17 229 GLN A N 1
ATOM 1812 C CA . GLN A 1 249 ? -6.064 0.354 31.488 1.00 28.74 229 GLN A CA 1
ATOM 1813 C C . GLN A 1 249 ? -6.992 0.490 32.687 1.00 31.51 229 GLN A C 1
ATOM 1814 O O . GLN A 1 249 ? -6.648 1.123 33.692 1.00 32.08 229 GLN A O 1
ATOM 1820 N N . PHE A 1 250 ? -8.179 -0.109 32.588 1.00 26.09 230 PHE A N 1
ATOM 1821 C CA . PHE A 1 250 ? -9.270 0.088 33.528 1.00 24.17 230 PHE A CA 1
ATOM 1822 C C . PHE A 1 250 ? -9.191 -0.822 34.744 1.00 26.44 230 PHE A C 1
ATOM 1823 O O . PHE A 1 250 ? -9.705 -0.455 35.811 1.00 23.83 230 PHE A O 1
ATOM 1831 N N . ALA A 1 251 ? -8.569 -1.994 34.611 1.00 22.08 231 ALA A N 1
ATOM 1832 C CA . ALA A 1 251 ? -8.558 -2.967 35.699 1.00 24.12 231 ALA A CA 1
ATOM 1833 C C . ALA A 1 251 ? -8.080 -2.410 37.038 1.00 26.10 231 ALA A C 1
ATOM 1834 O O . ALA A 1 251 ? -8.688 -2.758 38.064 1.00 23.19 231 ALA A O 1
ATOM 1836 N N . PRO A 1 252 ? -7.023 -1.591 37.118 1.00 26.56 232 PRO A N 1
ATOM 1837 C CA . PRO A 1 252 ? -6.609 -1.084 38.440 1.00 31.09 232 PRO A CA 1
ATOM 1838 C C . PRO A 1 252 ? -7.677 -0.269 39.161 1.00 24.60 232 PRO A C 1
ATOM 1839 O O . PRO A 1 252 ? -7.680 -0.239 40.397 1.00 32.02 232 PRO A O 1
ATOM 1843 N N . TYR A 1 253 ? -8.580 0.387 38.432 1.00 26.16 233 TYR A N 1
ATOM 1844 C CA . TYR A 1 253 ? -9.629 1.207 39.026 1.00 25.32 233 TYR A CA 1
ATOM 1845 C C . TYR A 1 253 ? -10.822 0.394 39.482 1.00 30.00 233 TYR A C 1
ATOM 1846 O O . TYR A 1 253 ? -11.662 0.922 40.224 1.00 25.38 233 TYR A O 1
ATOM 1855 N N . THR A 1 254 ? -10.932 -0.858 39.037 1.00 26.17 234 THR A N 1
ATOM 1856 C CA . THR A 1 254 ? -12.052 -1.677 39.458 1.00 23.79 234 THR A CA 1
ATOM 1857 C C . THR A 1 254 ? -11.884 -2.092 40.910 1.00 25.36 234 THR A C 1
ATOM 1858 O O . THR A 1 254 ? -10.765 -2.280 41.410 1.00 26.65 234 THR A O 1
ATOM 1862 N N . LYS A 1 255 ? -13.030 -2.238 41.580 1.00 26.60 235 LYS A N 1
ATOM 1863 C CA . LYS A 1 255 ? -13.073 -2.634 42.984 1.00 28.09 235 LYS A CA 1
ATOM 1864 C C . LYS A 1 255 ? -12.817 -4.126 43.112 1.00 28.79 235 LYS A C 1
ATOM 1865 O O . LYS A 1 255 ? -13.497 -4.927 42.469 1.00 28.90 235 LYS A O 1
ATOM 1871 N N . VAL A 1 256 ? -11.848 -4.501 43.950 1.00 27.21 236 VAL A N 1
ATOM 1872 C CA . VAL A 1 256 ? -11.580 -5.912 44.222 1.00 29.36 236 VAL A CA 1
ATOM 1873 C C . VAL A 1 256 ? -12.705 -6.482 45.077 1.00 34.28 236 VAL A C 1
ATOM 1874 O O . VAL A 1 256 ? -13.143 -5.851 46.043 1.00 35.17 236 VAL A O 1
ATOM 1878 N N . ASN A 1 257 ? -13.183 -7.676 44.727 1.00 28.22 237 ASN A N 1
ATOM 1879 C CA . ASN A 1 257 ? -14.281 -8.271 45.482 1.00 33.91 237 ASN A CA 1
ATOM 1880 C C . ASN A 1 257 ? -13.824 -8.692 46.879 1.00 34.52 237 ASN A C 1
ATOM 1881 O O . ASN A 1 257 ? -12.657 -9.040 47.103 1.00 31.53 237 ASN A O 1
ATOM 1886 N N . GLU A 1 258 ? -14.764 -8.650 47.828 1.00 35.43 238 GLU A N 1
ATOM 1887 C CA . GLU A 1 258 ? -14.459 -9.109 49.181 1.00 37.52 238 GLU A CA 1
ATOM 1888 C C . GLU A 1 258 ? -13.998 -10.561 49.174 1.00 36.08 238 GLU A C 1
ATOM 1889 O O . GLU A 1 258 ? -13.045 -10.922 49.875 1.00 34.90 238 GLU A O 1
ATOM 1895 N N . ASN A 1 259 ? -14.653 -11.406 48.382 1.00 34.77 239 ASN A N 1
ATOM 1896 C CA . ASN A 1 259 ? -14.088 -12.702 48.020 1.00 34.40 239 ASN A CA 1
ATOM 1897 C C . ASN A 1 259 ? -13.140 -12.442 46.857 1.00 34.91 239 ASN A C 1
ATOM 1898 O O . ASN A 1 259 ? -13.566 -12.326 45.704 1.00 31.55 239 ASN A O 1
ATOM 1903 N N . ARG A 1 260 ? -11.844 -12.355 47.172 1.00 31.99 240 ARG A N 1
ATOM 1904 C CA . ARG A 1 260 ? -10.865 -11.807 46.237 1.00 34.10 240 ARG A CA 1
ATOM 1905 C C . ARG A 1 260 ? -10.796 -12.609 44.938 1.00 33.68 240 ARG A C 1
ATOM 1906 O O . ARG A 1 260 ? -10.588 -12.037 43.860 1.00 29.56 240 ARG A O 1
ATOM 1914 N N . ILE A 1 261 ? -10.956 -13.935 45.017 1.00 29.77 241 ILE A N 1
ATOM 1915 C CA . ILE A 1 261 ? -10.801 -14.779 43.832 1.00 30.36 241 ILE A CA 1
ATOM 1916 C C . ILE A 1 261 ? -12.000 -14.723 42.904 1.00 27.46 241 ILE A C 1
ATOM 1917 O O . ILE A 1 261 ? -11.967 -15.352 41.838 1.00 27.11 241 ILE A O 1
ATOM 1922 N N . ASP A 1 262 ? -13.047 -13.991 43.265 1.00 25.91 242 ASP A N 1
ATOM 1923 C CA . ASP A 1 262 ? -14.193 -13.802 42.388 1.00 24.38 242 ASP A CA 1
ATOM 1924 C C . ASP A 1 262 ? -13.883 -12.699 41.381 1.00 26.62 242 ASP A C 1
ATOM 1925 O O . ASP A 1 262 ? -13.634 -11.557 41.788 1.00 22.25 242 ASP A O 1
ATOM 1930 N N . PRO A 1 263 ? -13.899 -12.987 40.071 1.00 22.84 243 PRO A N 1
ATOM 1931 C CA . PRO A 1 263 ? -13.513 -11.973 39.075 1.00 18.95 243 PRO A CA 1
ATOM 1932 C C . PRO A 1 263 ? -14.608 -10.993 38.700 1.00 18.36 243 PRO A C 1
ATOM 1933 O O . PRO A 1 263 ? -14.324 -10.042 37.959 1.00 21.40 243 PRO A O 1
ATOM 1937 N N . GLU A 1 264 ? -15.837 -11.177 39.167 1.00 18.57 244 GLU A N 1
ATOM 1938 C CA . GLU A 1 264 ? -16.940 -10.383 38.642 1.00 18.47 244 GLU A CA 1
ATOM 1939 C C . GLU A 1 264 ? -16.754 -8.896 38.942 1.00 22.77 244 GLU A C 1
ATOM 1940 O O . GLU A 1 264 ? -16.464 -8.508 40.078 1.00 21.91 244 GLU A O 1
ATOM 1946 N N . PHE A 1 265 ? -16.905 -8.070 37.907 1.00 20.82 245 PHE A N 1
ATOM 1947 C CA . PHE A 1 265 ? -16.884 -6.624 38.083 1.00 23.57 245 PHE A CA 1
ATOM 1948 C C . PHE A 1 265 ? -18.109 -6.190 38.874 1.00 26.44 245 PHE A C 1
ATOM 1949 O O . PHE A 1 265 ? -19.246 -6.472 38.474 1.00 23.27 245 PHE A O 1
ATOM 1957 N N . ARG A 1 266 ? -17.882 -5.506 39.993 1.00 24.95 246 ARG A N 1
ATOM 1958 C CA . ARG A 1 266 ? -18.969 -4.937 40.781 1.00 25.86 246 ARG A CA 1
ATOM 1959 C C . ARG A 1 266 ? -18.711 -3.463 41.074 1.00 29.71 246 ARG 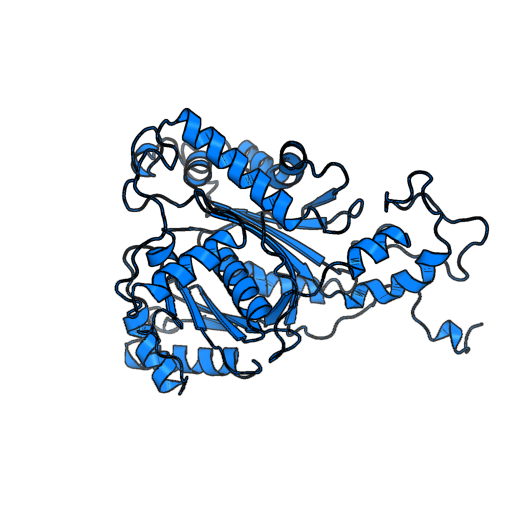A C 1
ATOM 1960 O O . ARG A 1 266 ? -19.036 -2.961 42.156 1.00 31.22 246 ARG A O 1
ATOM 1968 N N . GLY A 1 267 ? -18.123 -2.750 40.123 1.00 26.29 247 GLY A N 1
ATOM 1969 C CA . GLY A 1 267 ? -18.017 -1.308 40.180 1.00 23.58 247 GLY A CA 1
ATOM 1970 C C . GLY A 1 267 ? -16.579 -0.836 40.322 1.00 28.76 247 GLY A C 1
ATOM 1971 O O . GLY A 1 267 ? -15.642 -1.609 40.547 1.00 27.56 247 GLY A O 1
ATOM 1972 N N . TRP A 1 268 ? -16.442 0.478 40.188 1.00 27.33 248 TRP A N 1
ATOM 1973 C CA . TRP A 1 268 ? -15.164 1.155 40.329 1.00 26.15 248 TRP A CA 1
ATOM 1974 C C . TRP A 1 268 ? -14.821 1.347 41.800 1.00 30.26 248 TRP A C 1
ATOM 1975 O O . TRP A 1 268 ? -15.705 1.383 42.652 1.00 32.07 248 TRP A O 1
ATOM 1986 N N . GLY A 1 269 ? -13.527 1.449 42.095 1.00 28.20 249 GLY A N 1
ATOM 1987 C CA . GLY A 1 269 ? -13.088 1.806 43.436 1.00 29.55 249 GLY A CA 1
ATOM 1988 C C . GLY A 1 269 ? -13.325 3.287 43.691 1.00 27.54 249 GLY A C 1
ATOM 1989 O O . GLY A 1 269 ? -14.029 3.954 42.919 1.00 22.68 249 GLY A O 1
ATOM 1990 N N . TRP A 1 270 ? -12.739 3.817 44.771 1.00 29.14 250 TRP A N 1
ATOM 1991 C CA . TRP A 1 270 ? -12.892 5.237 45.086 1.00 25.44 250 TRP A CA 1
ATOM 1992 C C . TRP A 1 270 ? -12.382 6.115 43.945 1.00 24.35 250 TRP A C 1
ATOM 1993 O O . TRP A 1 270 ? -13.083 7.014 43.466 1.00 24.35 250 TRP A O 1
ATOM 2004 N N . ARG A 1 271 ? -11.156 5.863 43.494 1.00 25.77 251 ARG A N 1
ATOM 2005 C CA . ARG A 1 271 ? -10.606 6.575 42.351 1.00 27.84 251 ARG A CA 1
ATOM 2006 C C . ARG A 1 271 ? -11.173 5.990 41.060 1.00 30.64 251 ARG A C 1
ATOM 2007 O O . ARG A 1 271 ? -11.037 4.787 40.801 1.00 27.85 251 ARG A O 1
ATOM 2015 N N . LYS A 1 272 ? -11.796 6.839 40.253 1.00 28.84 252 LYS A N 1
ATOM 2016 C CA . LYS A 1 272 ? -12.402 6.493 38.977 1.00 29.08 252 LYS A CA 1
ATOM 2017 C C . LYS A 1 272 ? -11.381 6.597 37.847 1.00 31.38 252 LYS A C 1
ATOM 2018 O O . LYS A 1 272 ? -10.412 7.362 37.940 1.00 26.62 252 LYS A O 1
ATOM 2024 N N . PRO A 1 273 ? -11.561 5.826 36.770 1.00 30.51 253 PRO A N 1
ATOM 2025 C CA . PRO A 1 273 ? -10.595 5.880 35.674 1.00 29.09 253 PRO A CA 1
ATOM 2026 C C . PRO A 1 273 ? -10.626 7.234 34.980 1.00 26.07 253 PRO A C 1
ATOM 2027 O O . PRO A 1 273 ? -11.661 7.917 34.969 1.00 24.05 253 PRO A O 1
ATOM 2031 N N . PRO A 1 274 ? -9.517 7.631 34.354 1.00 27.35 254 PRO A N 1
ATOM 2032 C CA . PRO A 1 274 ? -9.458 8.970 33.735 1.00 31.30 254 PRO A CA 1
ATOM 2033 C C . PRO A 1 274 ? -10.260 9.099 32.450 1.00 32.81 254 PRO A C 1
ATOM 2034 O O . PRO A 1 274 ? -10.537 10.225 32.025 1.00 33.49 254 PRO A O 1
ATOM 2038 N N . VAL A 1 275 ? -10.647 7.999 31.820 1.00 28.63 255 VAL A N 1
ATOM 2039 C CA . VAL A 1 275 ? -11.463 8.021 30.612 1.00 28.83 255 VAL A CA 1
ATOM 2040 C C . VAL A 1 275 ? -12.703 7.182 30.879 1.00 30.16 255 VAL A C 1
ATOM 2041 O O . VAL A 1 275 ? -12.633 6.178 31.592 1.00 33.14 255 VAL A O 1
ATOM 2045 N N . GLU A 1 276 ? -13.837 7.606 30.328 1.00 30.32 256 GLU A N 1
ATOM 2046 C CA . GLU A 1 276 ? -15.080 6.864 30.489 1.00 32.50 256 GLU A CA 1
ATOM 2047 C C . GLU A 1 276 ? -14.993 5.508 29.790 1.00 32.59 256 GLU A C 1
ATOM 2048 O O . GLU A 1 276 ? -14.636 5.425 28.608 1.00 29.61 256 GLU A O 1
ATOM 2054 N N . PHE A 1 277 ? -15.327 4.448 30.517 1.00 24.27 257 PHE A N 1
ATOM 2055 C CA . PHE A 1 277 ? -15.414 3.122 29.917 1.00 28.56 257 PHE A CA 1
ATOM 2056 C C . PHE A 1 277 ? -16.609 3.040 28.975 1.00 26.58 257 PHE A C 1
ATOM 2057 O O . PHE A 1 277 ? -17.710 3.485 29.305 1.00 28.81 257 PHE A O 1
ATOM 2065 N N . ARG A 1 278 ? -16.388 2.455 27.796 1.00 26.30 258 ARG A N 1
ATOM 2066 C CA . ARG A 1 278 ? -17.444 2.263 26.806 1.00 27.82 258 ARG A CA 1
ATOM 2067 C C . ARG A 1 278 ? -17.583 0.770 26.535 1.00 28.65 258 ARG A C 1
ATOM 2068 O O . ARG A 1 278 ? -16.636 0.150 26.018 1.00 22.97 258 ARG A O 1
ATOM 2076 N N . PRO A 1 279 ? -18.709 0.149 26.874 1.00 28.39 259 PRO A N 1
ATOM 2077 C CA . PRO A 1 279 ? -18.861 -1.288 26.632 1.00 22.69 259 PRO A CA 1
ATOM 2078 C C . PRO A 1 279 ? -18.998 -1.584 25.149 1.00 24.65 259 PRO A C 1
ATOM 2079 O O . PRO A 1 279 ? -19.389 -0.736 24.344 1.00 23.62 259 PRO A O 1
ATOM 2083 N N . THR A 1 280 ? -18.680 -2.826 24.798 1.00 22.04 260 THR A N 1
ATOM 2084 C CA . THR A 1 280 ? -18.843 -3.309 23.437 1.00 21.35 260 THR A CA 1
ATOM 2085 C C . THR A 1 280 ? -19.764 -4.533 23.469 1.00 20.88 260 THR A C 1
ATOM 2086 O O . THR A 1 280 ? -20.071 -5.040 24.557 1.00 19.23 260 THR A O 1
ATOM 2090 N N . PRO A 1 281 ? -20.227 -5.033 22.319 1.00 20.89 261 PRO A N 1
ATOM 2091 C CA . PRO A 1 281 ? -21.078 -6.241 22.344 1.00 21.75 261 PRO A CA 1
ATOM 2092 C C . PRO A 1 281 ? -20.502 -7.395 23.148 1.00 20.92 261 PRO A C 1
ATOM 2093 O O . PRO A 1 281 ? -21.230 -8.027 23.922 1.00 23.50 261 PRO A O 1
ATOM 2097 N N . PHE A 1 282 ? -19.203 -7.669 23.022 1.00 19.95 262 PHE A N 1
ATOM 2098 C CA . PHE A 1 282 ? -18.614 -8.807 23.706 1.00 18.29 262 PHE A CA 1
ATOM 2099 C C . PHE A 1 282 ? -17.882 -8.439 24.988 1.00 16.37 262 PHE A C 1
ATOM 2100 O O . PHE A 1 282 ? -17.515 -9.340 25.746 1.00 15.99 262 PHE A O 1
ATOM 2108 N N . ILE A 1 283 ? -17.680 -7.151 25.254 1.00 17.14 263 ILE A N 1
ATOM 2109 C CA . ILE A 1 283 ? -17.082 -6.687 26.509 1.00 18.72 263 ILE A CA 1
ATOM 2110 C C . ILE A 1 283 ? -18.117 -5.784 27.171 1.00 19.10 263 ILE A C 1
ATOM 2111 O O . ILE A 1 283 ? -18.035 -4.555 27.038 1.00 22.14 263 ILE A O 1
ATOM 2116 N N . PRO A 1 284 ? -19.148 -6.330 27.821 1.00 19.36 264 PRO A N 1
ATOM 2117 C CA . PRO A 1 284 ? -20.206 -5.460 28.351 1.00 22.75 264 PRO A CA 1
ATOM 2118 C C . PRO A 1 284 ? -19.813 -4.733 29.622 1.00 22.09 264 PRO A C 1
ATOM 2119 O O . PRO A 1 284 ? -20.471 -3.746 29.974 1.00 25.80 264 PRO A O 1
ATOM 2123 N N . GLN A 1 285 ? -18.786 -5.197 30.321 1.00 17.73 265 GLN A N 1
ATOM 2124 C CA . GLN A 1 285 ? -18.353 -4.620 31.580 1.00 23.27 265 GLN A CA 1
ATOM 2125 C C . GLN A 1 285 ? -16.835 -4.585 31.615 1.00 24.95 265 GLN A C 1
ATOM 2126 O O . GLN A 1 285 ? -16.174 -5.410 30.968 1.00 19.88 265 GLN A O 1
ATOM 2132 N N . PRO A 1 286 ? -16.252 -3.656 32.367 1.00 20.53 266 PRO A N 1
ATOM 2133 C CA . PRO A 1 286 ? -14.799 -3.688 32.537 1.00 18.90 266 PRO A CA 1
ATOM 2134 C C . PRO A 1 286 ? -14.395 -4.969 33.245 1.00 18.06 266 PRO A C 1
ATOM 2135 O O . PRO A 1 286 ? -15.210 -5.638 33.887 1.00 21.67 266 PRO A O 1
ATOM 2139 N N . TRP A 1 287 ? -13.125 -5.327 33.097 1.00 15.44 267 TRP A N 1
ATOM 2140 C CA . TRP A 1 287 ? -12.578 -6.530 33.707 1.00 16.92 267 TRP A CA 1
ATOM 2141 C C . TRP A 1 287 ? -11.777 -6.185 34.952 1.00 23.06 267 TRP A C 1
ATOM 2142 O O . TRP A 1 287 ? -10.973 -5.249 34.948 1.00 21.57 267 TRP A O 1
ATOM 2153 N N . THR A 1 288 ? -11.987 -6.962 36.007 1.00 19.46 268 THR A N 1
ATOM 2154 C CA . THR A 1 288 ? -11.239 -6.788 37.237 1.00 22.19 268 THR A CA 1
ATOM 2155 C C . THR A 1 288 ? -9.812 -7.306 37.072 1.00 24.45 268 THR A C 1
ATOM 2156 O O . THR A 1 288 ? -9.471 -7.998 36.104 1.00 20.61 268 THR A O 1
ATOM 2160 N N . GLU A 1 289 ? -8.960 -6.955 38.037 1.00 22.56 269 GLU A N 1
ATOM 2161 C CA . GLU A 1 289 ? -7.610 -7.499 38.021 1.00 24.24 269 GLU A CA 1
ATOM 2162 C C . GLU A 1 289 ? -7.640 -9.014 38.165 1.00 23.29 269 GLU A C 1
ATOM 2163 O O . GLU A 1 289 ? -6.832 -9.719 37.548 1.00 21.81 269 GLU A O 1
ATOM 2169 N N . ARG A 1 290 ? -8.576 -9.535 38.965 1.00 21.19 270 ARG A N 1
ATOM 2170 C CA . ARG A 1 290 ? -8.736 -10.980 39.081 1.00 20.30 270 ARG A CA 1
ATOM 2171 C C . ARG A 1 290 ? -9.101 -11.603 37.737 1.00 18.56 270 ARG A C 1
ATOM 2172 O O . ARG A 1 290 ? -8.604 -12.679 37.387 1.00 18.53 270 ARG A O 1
ATOM 2180 N N . ALA A 1 291 ? -9.980 -10.948 36.983 1.00 17.61 271 ALA A N 1
ATOM 2181 C CA . ALA A 1 291 ? -10.342 -11.450 35.660 1.00 18.73 271 ALA A CA 1
ATOM 2182 C C . ALA A 1 291 ? -9.116 -11.540 34.758 1.00 21.46 271 ALA A C 1
ATOM 2183 O O . ALA A 1 291 ? -8.870 -12.576 34.130 1.00 21.05 271 ALA A O 1
ATOM 2185 N N . LEU A 1 292 ? -8.314 -10.469 34.697 1.00 21.78 272 LEU A N 1
ATOM 2186 C CA . LEU A 1 292 ? -7.116 -10.520 33.858 1.00 20.90 272 LEU A CA 1
ATOM 2187 C C . LEU A 1 292 ? -6.114 -11.536 34.381 1.00 19.89 272 LEU A C 1
ATOM 2188 O O . LEU A 1 292 ? -5.359 -12.118 33.594 1.00 21.72 272 LEU A O 1
ATOM 2193 N N . GLU A 1 293 ? -6.097 -11.779 35.694 1.00 20.68 273 GLU A N 1
ATOM 2194 C CA . GLU A 1 293 ? -5.250 -12.841 36.235 1.00 21.34 273 GLU A CA 1
ATOM 2195 C C . GLU A 1 293 ? -5.671 -14.204 35.695 1.00 25.08 273 GLU A C 1
ATOM 2196 O O . GLU A 1 293 ? -4.826 -15.015 35.291 1.00 22.32 273 GLU A O 1
ATOM 2202 N N . GLN A 1 294 ? -6.984 -14.478 35.698 1.00 20.03 274 GLN A N 1
ATOM 2203 C CA . GLN A 1 294 ? -7.491 -15.727 35.130 1.00 22.10 274 GLN A CA 1
ATOM 2204 C C . GLN A 1 294 ? -7.171 -15.826 33.645 1.00 20.54 274 GLN A C 1
ATOM 2205 O O . GLN A 1 294 ? -6.812 -16.901 33.149 1.00 19.77 274 GLN A O 1
ATOM 2211 N N . TRP A 1 295 ? -7.312 -14.716 32.924 1.00 19.88 275 TRP A N 1
ATOM 2212 C CA . TRP A 1 295 ? -7.010 -14.682 31.495 1.00 19.94 275 TRP A CA 1
ATOM 2213 C C . TRP A 1 295 ? -5.545 -14.994 31.238 1.00 24.89 275 TRP A C 1
ATOM 2214 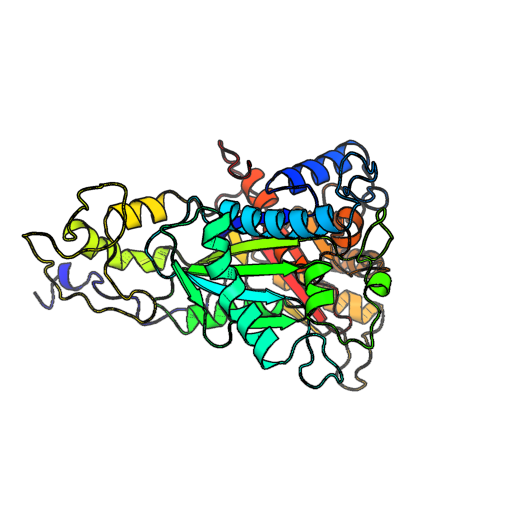O O . TRP A 1 295 ? -5.210 -15.827 30.383 1.00 21.47 275 TRP A O 1
ATOM 2225 N N . ASP A 1 296 ? -4.652 -14.335 31.981 1.00 21.69 276 ASP A N 1
ATOM 2226 C CA . ASP A 1 296 ? -3.228 -14.413 31.695 1.00 22.14 276 ASP A CA 1
ATOM 2227 C C . ASP A 1 296 ? -2.601 -15.716 32.162 1.00 23.66 276 ASP A C 1
ATOM 2228 O O . ASP A 1 296 ? -1.522 -16.077 31.672 1.00 24.95 276 ASP A O 1
ATOM 2233 N N . ALA A 1 297 ? -3.250 -16.431 33.082 1.00 22.27 277 ALA A N 1
ATOM 2234 C CA . ALA A 1 297 ? -2.689 -17.671 33.609 1.00 23.41 277 ALA A CA 1
ATOM 2235 C C . ALA A 1 297 ? -2.822 -18.832 32.631 1.00 24.77 277 ALA A C 1
ATOM 2236 O O . ALA A 1 297 ? -2.162 -19.860 32.809 1.00 27.57 277 ALA A O 1
ATOM 2238 N N . LEU A 1 298 ? -3.661 -18.694 31.616 1.00 21.62 278 LEU A N 1
ATOM 2239 C CA . LEU A 1 298 ? -3.921 -19.778 30.682 1.00 25.76 278 LEU A CA 1
ATOM 2240 C C . LEU A 1 298 ? -2.958 -19.647 29.509 1.00 24.50 278 LEU A C 1
ATOM 2241 O O . LEU A 1 298 ? -3.063 -18.677 28.743 1.00 26.20 278 LEU A O 1
ATOM 2246 N N . PRO A 1 299 ? -2.006 -20.562 29.335 1.00 20.23 279 PRO A N 1
ATOM 2247 C CA . PRO A 1 299 ? -1.057 -20.432 28.225 1.00 25.01 279 PRO A CA 1
ATOM 2248 C C . PRO A 1 299 ? -1.715 -20.720 26.883 1.00 21.64 279 PRO A C 1
ATOM 2249 O O . PRO A 1 299 ? -2.637 -21.535 26.777 1.00 21.06 279 PRO A O 1
ATOM 2253 N N . VAL A 1 300 ? -1.236 -20.033 25.849 1.00 21.00 280 VAL A N 1
ATOM 2254 C CA . VAL A 1 300 ? -1.655 -20.365 24.491 1.00 20.36 280 VAL A CA 1
ATOM 2255 C C . VAL A 1 300 ? -1.141 -21.763 24.175 1.00 16.76 280 VAL A C 1
ATOM 2256 O O . VAL A 1 300 ? 0.062 -22.034 24.286 1.00 17.19 280 VAL A O 1
ATOM 2260 N N . LEU A 1 301 ? -2.054 -22.672 23.823 1.00 14.68 281 LEU A N 1
ATOM 2261 C CA . LEU A 1 301 ? -1.672 -24.063 23.573 1.00 15.92 281 LEU A CA 1
ATOM 2262 C C . LEU A 1 301 ? -1.184 -24.305 22.146 1.00 15.42 281 LEU A C 1
ATOM 2263 O O . LEU A 1 301 ? -0.380 -25.220 21.922 1.00 14.20 281 LEU A O 1
ATOM 2268 N N . ALA A 1 302 ? -1.665 -23.526 21.183 1.00 14.80 282 ALA A N 1
ATOM 2269 C CA . ALA A 1 302 ? -1.304 -23.743 19.789 1.00 14.39 282 ALA A CA 1
ATOM 2270 C C . ALA A 1 302 ? -1.871 -22.597 18.979 1.00 14.82 282 ALA A C 1
ATOM 2271 O O . ALA A 1 302 ? -2.748 -21.861 19.442 1.00 14.82 282 ALA A O 1
ATOM 2273 N N . ARG A 1 303 ? -1.365 -22.458 17.761 1.00 12.69 283 ARG A N 1
ATOM 2274 C CA . ARG A 1 303 ? -1.966 -21.593 16.757 1.00 13.69 283 ARG A CA 1
ATOM 2275 C C . ARG A 1 303 ? -2.771 -22.466 15.810 1.00 14.31 283 ARG A C 1
ATOM 2276 O O . ARG A 1 303 ? -2.264 -23.467 15.304 1.00 13.21 283 ARG A O 1
ATOM 2284 N N . LEU A 1 304 ? -4.016 -22.091 15.581 1.00 13.47 284 LEU A N 1
ATOM 2285 C CA . LEU A 1 304 ? -4.847 -22.727 14.577 1.00 13.01 284 LEU A CA 1
ATOM 2286 C C . LEU A 1 304 ? -4.807 -21.839 13.345 1.00 11.94 284 LEU A C 1
ATOM 2287 O O . LEU A 1 304 ? -5.219 -20.676 13.406 1.00 13.72 284 LEU A O 1
ATOM 2292 N N . HIS A 1 305 ? -4.308 -22.380 12.234 1.00 11.43 285 HIS A N 1
ATOM 2293 C CA . HIS A 1 305 ? -4.084 -21.584 11.037 1.00 13.06 285 HIS A CA 1
ATOM 2294 C C . HIS A 1 305 ? -5.319 -21.587 10.150 1.00 13.82 285 HIS A C 1
ATOM 2295 O O . HIS A 1 305 ? -6.126 -22.515 10.192 1.00 13.17 285 HIS A O 1
ATOM 2302 N N . ARG A 1 306 ? -5.466 -20.525 9.363 1.00 13.96 286 ARG A N 1
ATOM 2303 C CA . ARG A 1 306 ? -6.642 -20.362 8.519 1.00 16.68 286 ARG A CA 1
ATOM 2304 C C . ARG A 1 306 ? -6.860 -21.622 7.687 1.00 13.75 286 ARG A C 1
ATOM 2305 O O . ARG A 1 306 ? -5.928 -22.079 7.009 1.00 13.75 286 ARG A O 1
ATOM 2313 N N . PRO A 1 307 ? -8.041 -22.229 7.739 1.00 13.52 287 PRO A N 1
ATOM 2314 C CA . PRO A 1 307 ? -8.253 -23.477 6.995 1.00 14.28 287 PRO A CA 1
ATOM 2315 C C . PRO A 1 307 ? -8.125 -23.266 5.495 1.00 14.43 287 PRO A C 1
ATOM 2316 O O . PRO A 1 307 ? -8.383 -22.182 4.970 1.00 14.11 287 PRO A O 1
ATOM 2320 N N . VAL A 1 308 ? -7.716 -24.327 4.807 1.00 13.83 288 VAL A N 1
ATOM 2321 C CA . VAL A 1 308 ? -7.708 -24.383 3.348 1.00 13.80 288 VAL A CA 1
ATOM 2322 C C . VAL A 1 308 ? -8.757 -25.405 2.937 1.00 16.21 288 VAL A C 1
ATOM 2323 O O . VAL A 1 308 ? -8.760 -26.530 3.446 1.00 15.60 288 VAL A O 1
ATOM 2327 N N . SER A 1 309 ? -9.692 -25.006 2.082 1.00 17.16 289 SER A N 1
ATOM 2328 C CA . SER A 1 309 ? -10.646 -25.958 1.528 1.00 14.18 289 SER A CA 1
ATOM 2329 C C . SER A 1 309 ? -10.510 -25.973 0.013 1.00 18.36 289 SER A C 1
ATOM 2330 O O . SER A 1 309 ? -10.289 -24.932 -0.610 1.00 18.38 289 SER A O 1
ATOM 2333 N N . VAL A 1 310 ? -10.597 -27.164 -0.569 1.00 14.35 290 VAL A N 1
ATOM 2334 C CA . VAL A 1 310 ? -10.426 -27.311 -2.009 1.00 16.12 290 VAL A CA 1
ATOM 2335 C C . VAL A 1 310 ? -11.522 -28.231 -2.536 1.00 14.48 290 VAL A C 1
ATOM 2336 O O . VAL A 1 310 ? -11.839 -29.244 -1.898 1.00 13.46 290 VAL A O 1
ATOM 2340 N N . PRO A 1 311 ? -12.158 -27.907 -3.657 1.00 13.90 291 PRO A N 1
ATOM 2341 C CA . PRO A 1 311 ? -13.153 -28.829 -4.212 1.00 17.00 291 PRO A CA 1
ATOM 2342 C C . PRO A 1 311 ? -12.472 -30.056 -4.798 1.00 15.98 291 PRO A C 1
ATOM 2343 O O . PRO A 1 311 ? -11.353 -29.989 -5.308 1.00 16.64 291 PRO A O 1
ATOM 2347 N N . LEU A 1 312 ? -13.146 -31.195 -4.685 1.00 14.89 292 LEU A N 1
ATOM 2348 C CA . LEU A 1 312 ? -12.651 -32.446 -5.246 1.00 15.10 292 LEU A CA 1
ATOM 2349 C C . LEU A 1 312 ? -13.486 -32.921 -6.426 1.00 15.51 292 LEU A C 1
ATOM 2350 O O . LEU A 1 312 ? -13.353 -34.080 -6.835 1.00 16.83 292 LEU A O 1
ATOM 2355 N N . THR A 1 313 ? -14.343 -32.064 -6.970 1.00 17.44 293 THR A N 1
ATOM 2356 C CA . THR A 1 313 ? -15.153 -32.363 -8.143 1.00 22.45 293 THR A CA 1
ATOM 2357 C C . THR A 1 313 ? -14.820 -31.397 -9.276 1.00 23.79 293 THR A C 1
ATOM 2358 O O . THR A 1 313 ? -14.293 -30.304 -9.052 1.00 26.66 293 THR A O 1
ATOM 2362 N N . ARG A 1 314 ? -15.152 -31.815 -10.504 1.00 20.92 294 ARG A N 1
ATOM 2363 C CA . ARG A 1 314 ? -15.020 -30.968 -11.688 1.00 24.68 294 ARG A CA 1
ATOM 2364 C C . ARG A 1 314 ? -16.224 -30.043 -11.794 1.00 20.33 294 ARG A C 1
ATOM 2365 O O . ARG A 1 314 ? -17.355 -30.502 -11.651 1.00 20.62 294 ARG A O 1
ATOM 2373 N N . PRO A 1 315 ? -16.032 -28.754 -12.062 1.00 23.24 295 PRO A N 1
ATOM 2374 C CA . PRO A 1 315 ? -17.202 -27.867 -12.182 1.00 26.89 295 PRO A CA 1
ATOM 2375 C C . PRO A 1 315 ? -18.074 -28.148 -13.402 1.00 28.30 295 PRO A C 1
ATOM 2376 O O . PRO A 1 315 ? -19.273 -27.850 -13.350 1.00 28.95 295 PRO A O 1
ATOM 2380 N N . ASP A 1 316 ? -17.546 -28.741 -14.479 1.00 22.91 296 ASP A N 1
ATOM 2381 C CA . ASP A 1 316 ? -18.376 -28.907 -15.675 1.00 25.83 296 ASP A CA 1
ATOM 2382 C C . ASP A 1 316 ? -19.301 -30.119 -15.571 1.00 25.75 296 ASP A C 1
ATOM 2383 O O . ASP A 1 316 ? -20.484 -30.027 -15.914 1.00 24.64 296 ASP A O 1
ATOM 2388 N N . THR A 1 317 ? -18.790 -31.264 -15.114 1.00 23.95 297 THR A N 1
ATOM 2389 C CA . THR A 1 317 ? -19.622 -32.452 -14.958 1.00 24.83 297 THR A CA 1
ATOM 2390 C C . THR A 1 317 ? -20.107 -32.676 -13.533 1.00 24.63 297 THR A C 1
ATOM 2391 O O . THR A 1 317 ? -21.022 -33.483 -13.326 1.00 22.65 297 THR A O 1
ATOM 2395 N N . GLY A 1 318 ? -19.497 -32.026 -12.544 1.00 21.41 298 GLY A N 1
ATOM 2396 C CA . GLY A 1 318 ? -19.872 -32.281 -11.168 1.00 20.96 298 GLY A CA 1
ATOM 2397 C C . GLY A 1 318 ? -19.398 -33.604 -10.613 1.00 23.70 298 GLY A C 1
ATOM 2398 O O . GLY A 1 318 ? -19.735 -33.935 -9.468 1.00 22.17 298 GLY A O 1
ATOM 2399 N N . GLU A 1 319 ? -18.629 -34.374 -11.379 1.00 20.01 299 GLU A N 1
ATOM 2400 C CA . GLU A 1 319 ? -18.098 -35.637 -10.900 1.00 20.14 299 GLU A CA 1
ATOM 2401 C C . GLU A 1 319 ? -16.780 -35.416 -10.161 1.00 20.58 299 GLU A C 1
ATOM 2402 O O . GLU A 1 319 ? -16.102 -34.396 -10.323 1.00 17.95 299 GLU A O 1
ATOM 2408 N N . ARG A 1 320 ? -16.423 -36.403 -9.353 1.00 21.71 300 ARG A N 1
ATOM 2409 C CA . ARG A 1 320 ? -15.167 -36.362 -8.622 1.00 23.27 300 ARG A CA 1
ATOM 2410 C C . ARG A 1 320 ? -13.991 -36.324 -9.590 1.00 21.18 300 ARG A C 1
ATOM 2411 O O . ARG A 1 320 ? -14.003 -36.994 -10.624 1.00 17.67 300 ARG A O 1
ATOM 2419 N N . LEU A 1 321 ? -12.970 -35.531 -9.250 1.00 19.20 301 LEU A N 1
ATOM 2420 C CA . LEU A 1 321 ? -11.752 -35.490 -10.056 1.00 20.32 301 LEU A CA 1
ATOM 2421 C C . LEU A 1 321 ? -11.175 -36.890 -10.229 1.00 20.83 301 LEU A C 1
ATOM 2422 O O . LEU A 1 321 ? -11.187 -37.697 -9.298 1.00 20.54 301 LEU A O 1
ATOM 2427 N N . LYS A 1 322 ? -10.683 -37.166 -11.440 1.00 23.21 302 LYS A N 1
ATOM 2428 C CA . LYS A 1 322 ? -9.974 -38.400 -11.762 1.00 26.18 302 LYS A CA 1
ATOM 2429 C C . LYS A 1 322 ? -8.688 -38.524 -10.944 1.00 23.15 302 LYS A C 1
ATOM 2430 O O . LYS A 1 322 ? -8.161 -37.542 -10.421 1.00 20.82 302 LYS A O 1
ATOM 2436 N N . ARG A 1 323 ? -8.163 -39.754 -10.886 1.00 25.26 303 ARG A N 1
ATOM 2437 C CA . ARG A 1 323 ? -7.102 -40.097 -9.938 1.00 26.77 303 ARG A CA 1
ATOM 2438 C C . ARG A 1 323 ? -5.956 -39.089 -9.949 1.00 21.70 303 ARG A C 1
ATOM 2439 O O . ARG A 1 323 ? -5.584 -38.554 -8.904 1.00 23.82 303 ARG A O 1
ATOM 2447 N N . GLU A 1 324 ? -5.396 -38.802 -11.124 1.00 23.60 304 GLU A N 1
ATOM 2448 C CA . GLU A 1 324 ? -4.214 -37.949 -11.176 1.00 19.94 304 GLU A CA 1
ATOM 2449 C C . GLU A 1 324 ? -4.557 -36.479 -10.938 1.00 23.46 304 GLU A C 1
ATOM 2450 O O . GLU A 1 324 ? -3.798 -35.761 -10.276 1.00 17.87 304 GLU A O 1
ATOM 2456 N N . ALA A 1 325 ? -5.690 -36.011 -11.456 1.00 17.01 305 ALA A N 1
ATOM 2457 C CA . ALA A 1 325 ? -6.118 -34.647 -11.162 1.00 16.84 305 ALA A CA 1
ATOM 2458 C C . ALA A 1 325 ? -6.417 -34.470 -9.675 1.00 16.91 305 ALA A C 1
ATOM 2459 O O . ALA A 1 325 ? -6.172 -33.396 -9.109 1.00 16.78 305 ALA A O 1
ATOM 2461 N N . LEU A 1 326 ? -6.948 -35.514 -9.029 1.00 16.65 306 LEU A N 1
ATOM 2462 C CA . LEU A 1 326 ? -7.217 -35.446 -7.591 1.00 17.96 306 LEU A CA 1
ATOM 2463 C C . LEU A 1 326 ? -5.923 -35.315 -6.794 1.00 19.26 306 LEU A C 1
ATOM 2464 O O . LEU A 1 326 ? -5.831 -34.497 -5.871 1.00 16.74 306 LEU A O 1
ATOM 2469 N N . THR A 1 327 ? -4.913 -36.117 -7.140 1.00 16.74 307 THR A N 1
ATOM 2470 C CA . THR A 1 327 ? -3.601 -36.003 -6.502 1.00 17.94 307 THR A CA 1
ATOM 2471 C C . THR A 1 327 ? -3.063 -34.582 -6.592 1.00 16.57 307 THR A C 1
ATOM 2472 O O . THR A 1 327 ? -2.629 -34.007 -5.584 1.00 17.77 307 THR A O 1
ATOM 2476 N N . ALA A 1 328 ? -3.105 -33.991 -7.792 1.00 17.05 308 ALA A N 1
ATOM 2477 C CA . ALA A 1 328 ? -2.580 -32.643 -7.991 1.00 16.16 308 ALA A CA 1
ATOM 2478 C C . ALA A 1 328 ? -3.365 -31.608 -7.194 1.00 17.16 308 ALA A C 1
ATOM 2479 O O . ALA A 1 328 ? -2.787 -30.654 -6.656 1.00 17.02 308 ALA A O 1
ATOM 2481 N N . GLN A 1 329 ? -4.686 -31.759 -7.144 1.00 16.65 309 GLN A N 1
ATOM 2482 C CA . GLN A 1 329 ? -5.530 -30.828 -6.403 1.00 15.70 309 GLN A CA 1
ATOM 2483 C C . GLN A 1 329 ? -5.215 -30.888 -4.915 1.00 15.90 309 GLN A C 1
ATOM 2484 O O . GLN A 1 329 ? -5.048 -29.855 -4.249 1.00 15.65 309 GLN A O 1
ATOM 2490 N N . LEU A 1 330 ? -5.113 -32.102 -4.385 1.00 13.94 310 LEU A N 1
ATOM 2491 C CA . LEU A 1 330 ? -4.795 -32.271 -2.974 1.00 15.72 310 LEU A CA 1
ATOM 2492 C C . LEU A 1 330 ? -3.374 -31.822 -2.669 1.00 15.83 310 LEU A C 1
ATOM 2493 O O . LEU A 1 330 ? -3.123 -31.222 -1.616 1.00 15.17 310 LEU A O 1
ATOM 2498 N N . ALA A 1 331 ? -2.424 -32.114 -3.569 1.00 14.05 311 ALA A N 1
ATOM 2499 C CA . ALA A 1 331 ? -1.053 -31.651 -3.358 1.00 16.11 311 ALA A CA 1
ATOM 2500 C C . ALA A 1 331 ? -0.986 -30.132 -3.299 1.00 14.51 311 ALA A C 1
ATOM 2501 O O . ALA A 1 331 ? -0.293 -29.564 -2.446 1.00 16.49 311 ALA A O 1
ATOM 2503 N N . ALA A 1 332 ? -1.695 -29.452 -4.200 1.00 13.41 312 ALA A N 1
ATOM 2504 C CA . ALA A 1 332 ? -1.729 -27.993 -4.167 1.00 14.61 312 ALA A CA 1
ATOM 2505 C C . ALA A 1 332 ? -2.286 -27.480 -2.839 1.00 17.44 312 ALA A C 1
ATOM 2506 O O . ALA A 1 332 ? -1.736 -26.541 -2.244 1.00 16.08 312 ALA A O 1
ATOM 2508 N N . ALA A 1 333 ? -3.386 -28.077 -2.366 1.00 15.98 313 ALA A N 1
ATOM 2509 C CA . ALA A 1 333 ? -3.967 -27.677 -1.086 1.00 15.36 313 ALA A CA 1
ATOM 2510 C C . ALA A 1 333 ? -2.984 -27.875 0.054 1.00 14.26 313 ALA A C 1
ATOM 2511 O O . ALA A 1 333 ? -2.862 -27.014 0.934 1.00 16.46 313 ALA A O 1
ATOM 2513 N N . TRP A 1 334 ? -2.278 -29.006 0.054 1.00 15.65 314 TRP A N 1
ATOM 2514 C CA . TRP A 1 334 ? -1.279 -29.267 1.088 1.00 16.19 314 TRP A CA 1
ATOM 2515 C C . TRP A 1 334 ? -0.186 -28.213 1.082 1.00 21.46 314 TRP A C 1
ATOM 2516 O O . TRP A 1 334 ? 0.239 -27.740 2.149 1.00 18.49 314 TRP A O 1
ATOM 2527 N N . LYS A 1 335 ? 0.310 -27.862 -0.106 1.00 20.88 315 LYS A N 1
ATOM 2528 C CA . LYS A 1 335 ? 1.338 -26.827 -0.194 1.00 23.80 315 LYS A CA 1
ATOM 2529 C C . LYS A 1 335 ? 0.853 -25.517 0.412 1.00 23.46 315 LYS A C 1
ATOM 2530 O O . LYS A 1 335 ? 1.574 -24.887 1.196 1.00 21.82 315 LYS A O 1
ATOM 2536 N N . THR A 1 336 ? -0.382 -25.108 0.087 1.00 17.09 316 THR A N 1
ATOM 2537 C CA . THR A 1 336 ? -0.923 -23.864 0.631 1.00 19.46 316 THR A CA 1
ATOM 2538 C C . THR A 1 336 ? -1.106 -23.956 2.142 1.00 23.90 316 THR A C 1
ATOM 2539 O O . THR A 1 336 ? -0.779 -23.014 2.874 1.00 21.62 316 THR A O 1
ATOM 2543 N N . ALA A 1 337 ? -1.621 -25.089 2.626 1.00 18.54 317 ALA A N 1
ATOM 2544 C CA . ALA A 1 337 ? -1.880 -25.227 4.056 1.00 20.72 317 ALA A CA 1
ATOM 2545 C C . ALA A 1 337 ? -0.592 -25.380 4.866 1.00 19.50 317 ALA A C 1
ATOM 2546 O O . ALA A 1 337 ? -0.550 -24.998 6.042 1.00 23.18 317 ALA A O 1
ATOM 2548 N N . SER A 1 338 ? 0.460 -25.937 4.281 1.00 20.19 318 SER A N 1
ATOM 2549 C CA . SER A 1 338 ? 1.654 -26.218 5.064 1.00 25.14 318 SER A CA 1
ATOM 2550 C C . SER A 1 338 ? 2.718 -25.139 4.945 1.00 29.79 318 SER A C 1
ATOM 2551 O O . SER A 1 338 ? 3.685 -25.164 5.717 1.00 30.21 318 SER A O 1
ATOM 2554 N N . ALA A 1 339 ? 2.550 -24.190 4.020 1.00 29.05 319 ALA A N 1
ATOM 2555 C CA . ALA A 1 339 ? 3.608 -23.222 3.724 1.00 35.25 319 ALA A CA 1
ATOM 2556 C C . ALA A 1 339 ? 3.992 -22.406 4.956 1.00 33.21 319 ALA A C 1
ATOM 2557 O O . ALA A 1 339 ? 5.179 -22.226 5.247 1.00 39.91 319 ALA A O 1
ATOM 2559 N N . GLY A 1 340 ? 3.001 -21.901 5.686 1.00 28.54 320 GLY A N 1
ATOM 2560 C CA . GLY A 1 340 ? 3.196 -21.055 6.844 1.00 32.83 320 GLY A CA 1
ATOM 2561 C C . GLY A 1 340 ? 3.408 -21.760 8.166 1.00 28.24 320 GLY A C 1
ATOM 2562 O O . GLY A 1 340 ? 3.395 -21.101 9.208 1.00 29.21 320 GLY A O 1
ATOM 2563 N N . LEU A 1 341 ? 3.602 -23.076 8.173 1.00 23.08 321 LEU A N 1
ATOM 2564 C CA . LEU A 1 341 ? 3.850 -23.806 9.408 1.00 18.31 321 LEU A CA 1
ATOM 2565 C C . LEU A 1 341 ? 5.348 -23.882 9.670 1.00 22.77 321 LEU A C 1
ATOM 2566 O O . LEU A 1 341 ? 6.119 -24.269 8.787 1.00 20.64 321 LEU A O 1
ATOM 2571 N N . ARG A 1 342 ? 5.751 -23.518 10.881 1.00 21.45 322 ARG A N 1
ATOM 2572 C CA . ARG A 1 342 ? 7.155 -23.560 11.292 1.00 20.02 322 ARG A CA 1
ATOM 2573 C C . ARG A 1 342 ? 7.316 -24.438 12.523 1.00 18.02 322 ARG A C 1
ATOM 2574 O O . ARG A 1 342 ? 6.866 -24.048 13.617 1.00 20.19 322 ARG A O 1
ATOM 2582 N N . PRO A 1 343 ? 7.933 -25.620 12.419 1.00 18.25 323 PRO A N 1
ATOM 2583 C CA . PRO A 1 343 ? 8.406 -26.225 11.169 1.00 19.83 323 PRO A CA 1
ATOM 2584 C C . PRO A 1 343 ? 7.267 -26.945 10.450 1.00 20.23 323 PRO A C 1
ATOM 2585 O O . PRO A 1 343 ? 6.111 -26.820 10.879 1.00 15.25 323 PRO A O 1
ATOM 2589 N N . ALA A 1 344 ? 7.584 -27.661 9.366 1.00 21.36 324 ALA A N 1
ATOM 2590 C CA . ALA A 1 344 ? 6.563 -28.374 8.606 1.00 18.88 324 ALA A CA 1
ATOM 2591 C C . ALA A 1 344 ? 5.922 -29.457 9.477 1.00 18.81 324 ALA A C 1
ATOM 2592 O O . ALA A 1 344 ? 6.526 -29.916 10.448 1.00 18.67 324 ALA A O 1
ATOM 2594 N N . PRO A 1 345 ? 4.696 -29.879 9.142 1.00 17.17 325 PRO A N 1
ATOM 2595 C CA . PRO A 1 345 ? 3.961 -30.819 10.000 1.00 20.68 325 PRO A CA 1
ATOM 2596 C C . PRO A 1 345 ? 4.759 -32.063 10.356 1.00 18.96 325 PRO A C 1
ATOM 2597 O O . PRO A 1 345 ? 5.354 -32.711 9.497 1.00 18.24 325 PRO A O 1
ATOM 2601 N N . ALA A 1 346 ? 4.733 -32.413 11.637 1.00 16.32 326 ALA A N 1
ATOM 2602 C CA . ALA A 1 346 ? 5.343 -33.645 12.105 1.00 20.48 326 ALA A CA 1
ATOM 2603 C C . ALA A 1 346 ? 4.381 -34.825 12.080 1.00 17.12 326 ALA A C 1
ATOM 2604 O O . ALA A 1 346 ? 4.812 -35.967 12.279 1.00 15.74 326 ALA A O 1
ATOM 2606 N N . ARG A 1 347 ? 3.095 -34.589 11.836 1.00 16.55 327 ARG A N 1
ATOM 2607 C CA . ARG A 1 347 ? 2.110 -35.661 11.868 1.00 14.93 327 ARG A CA 1
ATOM 2608 C C . ARG A 1 347 ? 0.852 -35.166 11.174 1.00 15.22 327 ARG A C 1
ATOM 2609 O O . ARG A 1 347 ? 0.616 -33.958 11.075 1.00 12.83 327 ARG A O 1
ATOM 2617 N N . LEU A 1 348 ? 0.041 -36.115 10.708 1.00 13.69 328 LEU A N 1
ATOM 2618 C CA . LEU A 1 348 ? -1.236 -35.819 10.067 1.00 13.59 328 LEU A CA 1
ATOM 2619 C C . LEU A 1 348 ? -2.349 -36.560 10.796 1.00 14.74 328 LEU A C 1
ATOM 2620 O O . LEU A 1 348 ? -2.306 -37.790 10.918 1.00 12.88 328 LEU A O 1
ATOM 2625 N N . PHE A 1 349 ? -3.349 -35.810 11.264 1.00 11.81 329 PHE A N 1
ATOM 2626 C CA . PHE A 1 349 ? -4.620 -36.364 11.714 1.00 12.78 329 PHE A CA 1
ATOM 2627 C C . PHE A 1 349 ? -5.628 -36.210 10.579 1.00 11.47 329 PHE A C 1
ATOM 2628 O O . PHE A 1 349 ? -5.858 -35.096 10.105 1.00 13.78 329 PHE A O 1
ATOM 2636 N N . TYR A 1 350 ? -6.228 -37.311 10.136 1.00 12.88 330 TYR A N 1
ATOM 2637 C CA . TYR A 1 350 ? -7.187 -37.218 9.039 1.00 12.92 330 TYR A CA 1
ATOM 2638 C C . TYR A 1 350 ? -8.358 -38.132 9.340 1.00 12.51 330 TYR A C 1
ATOM 2639 O O . TYR A 1 350 ? -8.281 -38.996 10.211 1.00 12.98 330 TYR A O 1
ATOM 2648 N N . ASP A 1 351 ? -9.452 -37.935 8.611 1.00 13.89 331 ASP A N 1
ATOM 2649 C CA . ASP A 1 351 ? -10.642 -38.738 8.865 1.00 13.70 331 ASP A CA 1
ATOM 2650 C C . ASP A 1 351 ? -11.477 -38.812 7.600 1.00 16.61 331 ASP A C 1
ATOM 2651 O O . ASP A 1 351 ? -11.967 -37.786 7.113 1.00 15.42 331 ASP A O 1
ATOM 2656 N N . GLY A 1 352 ? -11.627 -40.023 7.077 1.00 15.80 332 GLY A N 1
ATOM 2657 C CA . GLY A 1 352 ? -12.543 -40.294 5.993 1.00 18.29 332 GLY A CA 1
ATOM 2658 C C . GLY A 1 352 ? -13.861 -40.884 6.434 1.00 18.36 332 GLY A C 1
ATOM 2659 O O . GLY A 1 352 ? -14.725 -41.136 5.591 1.00 18.54 332 GLY A O 1
ATOM 2660 N N . GLY A 1 353 ? -14.053 -41.103 7.734 1.00 17.94 333 GLY A N 1
ATOM 2661 C CA . GLY A 1 353 ? -15.255 -41.758 8.204 1.00 18.84 333 GLY A CA 1
ATOM 2662 C C . GLY A 1 353 ? -15.123 -43.270 8.144 1.00 19.66 333 GLY A C 1
ATOM 2663 O O . GLY A 1 353 ? -14.037 -43.822 7.972 1.00 19.66 333 GLY A O 1
ATOM 2664 N N . LEU A 1 354 ? -16.261 -43.944 8.286 1.00 19.06 334 LEU A N 1
ATOM 2665 C CA . LEU A 1 354 ? -16.274 -45.397 8.303 1.00 24.97 334 LEU A CA 1
ATOM 2666 C C . LEU A 1 354 ? -16.127 -45.953 6.889 1.00 27.34 334 LEU A C 1
ATOM 2667 O O . LEU A 1 354 ? -16.555 -45.336 5.905 1.00 25.76 334 LEU A O 1
ATOM 2672 N N . ASN A 1 355 ? -15.512 -47.132 6.800 1.00 29.04 335 ASN A N 1
ATOM 2673 C CA . ASN A 1 355 ? -15.369 -47.840 5.527 1.00 33.86 335 ASN A CA 1
ATOM 2674 C C . ASN A 1 355 ? -14.619 -46.991 4.501 1.00 36.36 335 ASN A C 1
ATOM 2675 O O . ASN A 1 355 ? -14.996 -46.919 3.327 1.00 37.67 335 ASN A O 1
ATOM 2680 N N . ALA A 1 356 ? -13.554 -46.334 4.951 1.00 31.69 336 ALA A N 1
ATOM 2681 C CA . ALA A 1 356 ? -12.770 -45.438 4.116 1.00 25.57 336 ALA A CA 1
ATOM 2682 C C . ALA A 1 356 ? -11.317 -45.887 4.107 1.00 23.79 336 ALA A C 1
ATOM 2683 O O . ALA A 1 356 ? -10.814 -46.458 5.085 1.00 23.82 336 ALA A O 1
ATOM 2685 N N . THR A 1 357 ? -10.644 -45.622 2.990 1.00 22.87 337 THR A N 1
ATOM 2686 C CA . THR A 1 357 ? -9.209 -45.867 2.850 1.00 25.31 337 THR A CA 1
ATOM 2687 C C . THR A 1 357 ? -8.549 -44.591 2.335 1.00 26.46 337 THR A C 1
ATOM 2688 O O . THR A 1 357 ? -8.138 -44.510 1.173 1.00 22.50 337 THR A O 1
ATOM 2692 N N . PRO A 1 358 ? -8.430 -43.568 3.190 1.00 23.00 338 PRO A N 1
ATOM 2693 C CA . PRO A 1 358 ? -7.983 -42.251 2.706 1.00 21.48 338 PRO A CA 1
ATOM 2694 C C . PRO A 1 358 ? -6.528 -42.216 2.272 1.00 18.47 338 PRO A C 1
ATOM 2695 O O . PRO A 1 358 ? -6.144 -41.308 1.524 1.00 18.06 338 PRO A O 1
ATOM 2699 N N . LEU A 1 359 ? -5.704 -43.162 2.717 1.00 17.44 339 LEU A N 1
ATOM 2700 C CA . LEU A 1 359 ? -4.309 -43.165 2.294 1.00 20.58 339 LEU A CA 1
ATOM 2701 C C . LEU A 1 359 ? -4.154 -43.431 0.804 1.00 20.63 339 LEU A C 1
ATOM 2702 O O . LEU A 1 359 ? -3.121 -43.074 0.233 1.00 20.68 339 LEU A O 1
ATOM 2707 N N . ALA A 1 360 ? -5.147 -44.059 0.164 1.00 20.25 340 ALA A N 1
ATOM 2708 C CA . ALA A 1 360 ? -5.063 -44.272 -1.278 1.00 22.93 340 ALA A CA 1
ATOM 2709 C C . ALA A 1 360 ? -4.916 -42.945 -2.014 1.00 22.79 340 ALA A C 1
ATOM 2710 O O . ALA A 1 360 ? -4.218 -42.858 -3.030 1.00 23.61 340 ALA A O 1
ATOM 2712 N N . GLU A 1 361 ? -5.559 -41.898 -1.510 1.00 21.19 341 GLU A N 1
ATOM 2713 C CA . GLU A 1 361 ? -5.410 -40.573 -2.085 1.00 23.10 341 GLU A CA 1
ATOM 2714 C C . GLU A 1 361 ? -4.354 -39.735 -1.391 1.00 19.38 341 GLU A C 1
ATOM 2715 O O . GLU A 1 361 ? -3.690 -38.933 -2.054 1.00 20.41 341 GLU A O 1
ATOM 2721 N N . LEU A 1 362 ? -4.175 -39.910 -0.079 1.00 14.79 342 LEU A N 1
ATOM 2722 C CA . LEU A 1 362 ? -3.281 -39.035 0.674 1.00 16.15 342 LEU A CA 1
ATOM 2723 C C . LEU A 1 362 ? -1.817 -39.329 0.371 1.00 18.18 342 LEU A C 1
ATOM 2724 O O . LEU A 1 362 ? -0.999 -38.405 0.262 1.00 16.10 342 LEU A O 1
ATOM 2729 N N . THR A 1 363 ? -1.454 -40.603 0.279 1.00 18.55 343 THR A N 1
ATOM 2730 C CA . THR A 1 363 ? -0.048 -40.919 0.044 1.00 18.73 343 THR A CA 1
ATOM 2731 C C . THR A 1 363 ? 0.460 -40.319 -1.261 1.00 19.25 343 THR A C 1
ATOM 2732 O O . THR A 1 363 ? 1.485 -39.615 -1.228 1.00 17.80 343 THR A O 1
ATOM 2736 N N . PRO A 1 364 ? -0.194 -40.511 -2.418 1.00 18.51 344 PRO A N 1
ATOM 2737 C CA . PRO A 1 364 ? 0.300 -39.821 -3.619 1.00 21.29 344 PRO A CA 1
ATOM 2738 C C . PRO A 1 364 ? 0.249 -38.312 -3.498 1.00 17.43 344 PRO A C 1
ATOM 2739 O O . PRO A 1 364 ? 1.167 -37.639 -3.977 1.00 18.10 344 PRO A O 1
ATOM 2743 N N . ALA A 1 365 ? -0.790 -37.761 -2.856 1.00 18.60 345 ALA A N 1
ATOM 2744 C CA . ALA A 1 365 ? -0.916 -36.307 -2.739 1.00 16.76 345 ALA A CA 1
ATOM 2745 C C . ALA A 1 365 ? 0.239 -35.709 -1.943 1.00 18.59 345 ALA A C 1
ATOM 2746 O O . ALA A 1 365 ? 0.851 -34.721 -2.364 1.00 17.85 345 ALA A O 1
ATOM 2748 N N . LEU A 1 366 ? 0.534 -36.272 -0.766 1.00 18.26 346 LEU A N 1
ATOM 2749 C CA . LEU A 1 366 ? 1.640 -35.724 0.019 1.00 17.48 346 LEU A CA 1
ATOM 2750 C C . LEU A 1 366 ? 2.988 -36.009 -0.636 1.00 20.71 346 LEU A C 1
ATOM 2751 O O . LEU A 1 366 ? 3.921 -35.204 -0.511 1.00 21.32 346 LEU A O 1
ATOM 2756 N N . GLY A 1 367 ? 3.102 -37.132 -1.349 1.00 24.13 347 GLY A N 1
ATOM 2757 C CA . GLY A 1 367 ? 4.313 -37.380 -2.120 1.00 24.18 347 GLY A CA 1
ATOM 2758 C C . GLY A 1 367 ? 4.521 -36.342 -3.204 1.00 25.10 347 GLY A C 1
ATOM 2759 O O . GLY A 1 367 ? 5.615 -35.789 -3.353 1.00 24.70 347 GLY A O 1
ATOM 2760 N N . ALA A 1 368 ? 3.463 -36.043 -3.965 1.00 22.26 348 ALA A N 1
ATOM 2761 C CA . ALA A 1 368 ? 3.575 -35.010 -4.989 1.00 25.35 348 ALA A CA 1
ATOM 2762 C C . ALA A 1 368 ? 3.877 -33.654 -4.376 1.00 23.79 348 ALA A C 1
ATOM 2763 O O . ALA A 1 368 ? 4.596 -32.843 -4.978 1.00 24.07 348 ALA A O 1
ATOM 2765 N N . ALA A 1 369 ? 3.349 -33.384 -3.185 1.00 21.04 349 ALA A N 1
ATOM 2766 C CA . ALA A 1 369 ? 3.647 -32.132 -2.495 1.00 19.46 349 ALA A CA 1
ATOM 2767 C C . ALA A 1 369 ? 5.033 -32.126 -1.865 1.00 24.32 349 ALA A C 1
ATOM 2768 O O . ALA A 1 369 ? 5.427 -31.106 -1.284 1.00 24.17 349 ALA A O 1
ATOM 2770 N N . GLN A 1 370 ? 5.768 -33.236 -1.975 1.00 22.65 350 GLN A N 1
ATOM 2771 C CA . GLN A 1 370 ? 7.115 -33.373 -1.420 1.00 26.26 350 GLN A CA 1
ATOM 2772 C C . GLN A 1 370 ? 7.108 -33.194 0.100 1.00 32.30 350 GLN A C 1
ATOM 2773 O O . GLN A 1 370 ? 8.034 -32.635 0.691 1.00 27.24 350 GLN A O 1
ATOM 2779 N N . SER A 1 371 ? 6.045 -33.676 0.744 1.00 27.30 351 SER A N 1
ATOM 2780 C CA . SER A 1 371 ? 6.026 -33.744 2.197 1.00 24.06 351 SER A CA 1
ATOM 2781 C C . SER A 1 371 ? 6.913 -34.887 2.679 1.00 27.36 351 SER A C 1
ATOM 2782 O O . SER A 1 371 ? 6.956 -35.959 2.070 1.00 27.01 351 SER A O 1
ATOM 2785 N N . SER A 1 372 ? 7.603 -34.672 3.798 1.00 26.29 352 SER A N 1
ATOM 2786 C CA . SER A 1 372 ? 8.464 -35.725 4.326 1.00 29.68 352 SER A CA 1
ATOM 2787 C C . SER A 1 372 ? 7.710 -36.745 5.173 1.00 27.28 352 SER A C 1
ATOM 2788 O O . SER A 1 372 ? 8.305 -37.753 5.563 1.00 23.83 352 SER A O 1
ATOM 2791 N N . LEU A 1 373 ? 6.422 -36.524 5.447 1.00 23.85 353 LEU A N 1
ATOM 2792 C CA . LEU A 1 373 ? 5.646 -37.479 6.229 1.00 25.19 353 LEU A CA 1
ATOM 2793 C C . LEU A 1 373 ? 5.579 -38.833 5.540 1.00 24.45 353 LEU A C 1
ATOM 2794 O O . LEU A 1 373 ? 5.465 -38.927 4.315 1.00 23.68 353 LEU A O 1
ATOM 2799 N N . ASP A 1 374 ? 5.646 -39.883 6.345 1.00 21.13 354 ASP A N 1
ATOM 2800 C CA . ASP A 1 374 ? 5.425 -41.258 5.917 1.00 23.14 354 ASP A CA 1
ATOM 2801 C C . ASP A 1 374 ? 4.086 -41.687 6.506 1.00 22.80 354 ASP A C 1
ATOM 2802 O O . ASP A 1 374 ? 4.005 -42.031 7.688 1.00 19.77 354 ASP A O 1
ATOM 2807 N N . LEU A 1 375 ? 3.036 -41.687 5.680 1.00 21.20 355 LEU A N 1
ATOM 2808 C CA . LEU A 1 375 ? 1.716 -41.985 6.226 1.00 18.59 355 LEU A CA 1
ATOM 2809 C C . LEU A 1 375 ? 1.538 -43.450 6.595 1.00 22.47 355 LEU A C 1
ATOM 2810 O O . LEU A 1 375 ? 0.486 -43.808 7.132 1.00 20.13 355 LEU A O 1
ATOM 2815 N N . LEU A 1 376 ? 2.523 -44.308 6.328 1.00 23.37 356 LEU A N 1
ATOM 2816 C CA . LEU A 1 376 ? 2.476 -45.675 6.827 1.00 23.05 356 LEU A CA 1
ATOM 2817 C C . LEU A 1 376 ? 3.052 -45.794 8.231 1.00 22.65 356 LEU A C 1
ATOM 2818 O O . LEU A 1 376 ? 2.881 -46.835 8.874 1.00 24.41 356 LEU A O 1
ATOM 2823 N N . ASP A 1 377 ? 3.699 -44.742 8.717 1.00 18.55 357 ASP A N 1
ATOM 2824 C CA . ASP A 1 377 ? 4.321 -44.715 10.033 1.00 19.57 357 ASP A CA 1
ATOM 2825 C C . ASP A 1 377 ? 3.292 -44.271 11.072 1.00 23.76 357 ASP A C 1
ATOM 2826 O O . ASP A 1 377 ? 2.791 -43.144 11.010 1.00 20.95 357 ASP A O 1
ATOM 2831 N N . SER A 1 378 ? 2.999 -45.146 12.038 1.00 22.03 358 SER A N 1
ATOM 2832 C CA . SER A 1 378 ? 2.000 -44.835 13.056 1.00 23.14 358 SER A CA 1
ATOM 2833 C C . SER A 1 378 ? 2.334 -43.580 13.863 1.00 22.63 358 SER A C 1
ATOM 2834 O O . SER A 1 378 ? 1.420 -42.957 14.416 1.00 21.68 358 SER A O 1
ATOM 2837 N N . ARG A 1 379 ? 3.607 -43.176 13.933 1.00 22.27 359 ARG A N 1
ATOM 2838 C CA . ARG A 1 379 ? 3.969 -41.949 14.637 1.00 22.04 359 ARG A CA 1
ATOM 2839 C C . ARG A 1 379 ? 3.664 -40.682 13.843 1.00 23.15 359 ARG A C 1
ATOM 2840 O O . ARG A 1 379 ? 3.735 -39.583 14.404 1.00 22.82 359 ARG A O 1
ATOM 2848 N N . GLU A 1 380 ? 3.359 -40.792 12.556 1.00 20.94 360 GLU A N 1
ATOM 2849 C CA . GLU A 1 380 ? 3.119 -39.612 11.743 1.00 19.05 360 GLU A CA 1
ATOM 2850 C C . GLU A 1 380 ? 1.720 -39.558 11.149 1.00 16.30 360 GLU A C 1
ATOM 2851 O O . GLU A 1 380 ? 1.410 -38.595 10.437 1.00 16.25 360 GLU A O 1
ATOM 2857 N N . SER A 1 381 ? 0.859 -40.530 11.446 1.00 17.86 361 SER A N 1
ATOM 2858 C CA . SER A 1 381 ? -0.304 -40.800 10.601 1.00 17.42 361 SER A CA 1
ATOM 2859 C C . SER A 1 381 ? -1.442 -41.296 11.485 1.00 17.97 361 SER A C 1
ATOM 2860 O O . SER A 1 381 ? -1.361 -42.407 12.013 1.00 16.63 361 SER A O 1
ATOM 2863 N N . TYR A 1 382 ? -2.503 -40.493 11.641 1.00 18.28 362 TYR A N 1
ATOM 2864 C CA . TYR A 1 382 ? -3.602 -40.816 12.553 1.00 15.50 362 TYR A CA 1
ATOM 2865 C C . TYR A 1 382 ? -4.929 -40.785 11.806 1.00 14.47 362 TYR A C 1
ATOM 2866 O O . TYR A 1 382 ? -5.435 -39.706 11.477 1.00 16.30 362 TYR A O 1
ATOM 2875 N N . ASP A 1 383 ? -5.491 -41.965 11.554 1.00 15.17 363 ASP A N 1
ATOM 2876 C CA . ASP A 1 383 ? -6.844 -42.121 11.011 1.00 15.04 363 ASP A CA 1
ATOM 2877 C C . ASP A 1 383 ? -7.819 -42.104 12.186 1.00 16.13 363 ASP A C 1
ATOM 2878 O O . ASP A 1 383 ? -7.866 -43.059 12.966 1.00 14.94 363 ASP A O 1
ATOM 2883 N N . LEU A 1 384 ? -8.601 -41.024 12.315 1.00 13.79 364 LEU A N 1
ATOM 2884 C CA . LEU A 1 384 ? -9.408 -40.843 13.522 1.00 14.25 364 LEU A CA 1
ATOM 2885 C C . LEU A 1 384 ? -10.451 -41.949 13.678 1.00 14.64 364 LEU A C 1
ATOM 2886 O O . LEU A 1 384 ? -10.670 -42.455 14.783 1.00 14.70 364 LEU A O 1
ATOM 2891 N N . THR A 1 385 ? -11.105 -42.341 12.590 1.00 13.49 365 THR A N 1
ATOM 2892 C CA . THR A 1 385 ? -12.143 -43.360 12.710 1.00 14.63 365 THR A CA 1
ATOM 2893 C C . THR A 1 385 ? -11.537 -44.737 12.979 1.00 15.18 365 THR A C 1
ATOM 2894 O O . THR A 1 385 ? -12.073 -45.511 13.786 1.00 16.38 365 THR A O 1
ATOM 2898 N N . GLN A 1 386 ? -10.407 -45.047 12.336 1.00 14.24 366 GLN A N 1
ATOM 2899 C CA . GLN A 1 386 ? -9.709 -46.300 12.618 1.00 19.12 366 GLN A CA 1
ATOM 2900 C C . GLN A 1 386 ? -9.352 -46.409 14.096 1.00 17.86 366 GLN A C 1
ATOM 2901 O O . GLN A 1 386 ? -9.567 -47.451 14.728 1.00 17.58 366 GLN A O 1
ATOM 2907 N N . ARG A 1 387 ? -8.820 -45.332 14.673 1.00 17.46 367 ARG A N 1
ATOM 2908 C CA . ARG A 1 387 ? -8.270 -45.414 16.020 1.00 16.35 367 ARG A CA 1
ATOM 2909 C C . ARG A 1 387 ? -9.292 -45.138 17.115 1.00 17.58 367 ARG A C 1
ATOM 2910 O O . ARG A 1 387 ? -9.100 -45.596 18.249 1.00 18.04 367 ARG A O 1
ATOM 2918 N N . LEU A 1 388 ? -10.366 -44.403 16.816 1.00 14.37 368 LEU A N 1
ATOM 2919 C CA . LEU A 1 388 ? -11.278 -43.914 17.848 1.00 14.39 368 LEU A CA 1
ATOM 2920 C C . LEU A 1 388 ? -12.724 -44.303 17.602 1.00 16.78 368 LEU A C 1
ATOM 2921 O O . LEU A 1 388 ? -13.592 -43.923 18.398 1.00 15.39 368 LEU A O 1
ATOM 2926 N N . GLY A 1 389 ? -13.012 -45.028 16.524 1.00 16.81 369 GLY A N 1
ATOM 2927 C CA . GLY A 1 389 ? -14.383 -45.190 16.086 1.00 17.05 369 GLY A CA 1
ATOM 2928 C C . GLY A 1 389 ? -14.893 -43.909 15.437 1.00 16.59 369 GLY A C 1
ATOM 2929 O O . GLY A 1 389 ? -14.202 -42.896 15.336 1.00 15.25 369 GLY A O 1
ATOM 2930 N N . ASP A 1 390 ? -16.130 -43.980 14.963 1.00 16.33 370 ASP A N 1
ATOM 2931 C CA . ASP A 1 390 ? -16.728 -42.874 14.221 1.00 18.46 370 ASP A CA 1
ATOM 2932 C C . ASP A 1 390 ? -17.105 -41.776 15.209 1.00 14.88 370 ASP A C 1
ATOM 2933 O O . ASP A 1 390 ? -18.076 -41.917 15.961 1.00 14.20 370 ASP A O 1
ATOM 2938 N N . THR A 1 391 ? -16.353 -40.675 15.219 1.00 13.79 371 THR A N 1
ATOM 2939 C CA . THR A 1 391 ? -16.669 -39.575 16.127 1.00 13.50 371 THR A CA 1
ATOM 2940 C C . THR A 1 391 ? -17.639 -38.574 15.503 1.00 13.48 371 THR A C 1
ATOM 2941 O O . THR A 1 391 ? -17.910 -37.526 16.104 1.00 12.20 371 THR A O 1
ATOM 2945 N N . GLY A 1 392 ? -18.183 -38.893 14.335 1.00 12.02 372 GLY A N 1
ATOM 2946 C CA . GLY A 1 392 ? -19.266 -38.114 13.751 1.00 11.51 372 GLY A CA 1
ATOM 2947 C C . GLY A 1 392 ? -18.947 -36.639 13.640 1.00 12.59 372 GLY A C 1
ATOM 2948 O O . GLY A 1 392 ? -17.865 -36.241 13.193 1.00 12.34 372 GLY A O 1
ATOM 2949 N N . ALA A 1 393 ? -19.903 -35.806 14.060 1.00 12.08 373 ALA A N 1
ATOM 2950 C CA . ALA A 1 393 ? -19.740 -34.359 13.925 1.00 12.25 373 ALA A CA 1
ATOM 2951 C C . ALA A 1 393 ? -18.613 -33.814 14.796 1.00 12.27 373 ALA A C 1
ATOM 2952 O O . ALA A 1 393 ? -18.130 -32.704 14.549 1.00 13.04 373 ALA A O 1
ATOM 2954 N N . ALA A 1 394 ? -18.184 -34.553 15.813 1.00 10.61 374 ALA A N 1
ATOM 2955 C CA . ALA A 1 394 ? -17.071 -34.071 16.613 1.00 11.60 374 ALA A CA 1
ATOM 2956 C C . ALA A 1 394 ? -15.716 -34.245 15.932 1.00 9.93 374 ALA A C 1
ATOM 2957 O O . ALA A 1 394 ? -14.747 -33.627 16.384 1.00 11.88 374 ALA A O 1
ATOM 2959 N N . SER A 1 395 ? -15.630 -35.052 14.869 1.00 11.46 375 SER A N 1
ATOM 2960 C CA . SER A 1 395 ? -14.345 -35.439 14.278 1.00 10.91 375 SER A CA 1
ATOM 2961 C C . SER A 1 395 ? -13.380 -34.284 14.028 1.00 10.97 375 SER A C 1
ATOM 2962 O O . SER A 1 395 ? -12.214 -34.391 14.442 1.00 12.50 375 SER A O 1
ATOM 2965 N N . PRO A 1 396 ? -13.754 -33.193 13.351 1.00 10.95 376 PRO A N 1
ATOM 2966 C CA . PRO A 1 396 ? -12.747 -32.138 13.118 1.00 10.49 376 PRO A CA 1
ATOM 2967 C C . PRO A 1 396 ? -12.245 -31.508 14.413 1.00 11.48 376 PRO A C 1
ATOM 2968 O O . PRO A 1 396 ? -11.069 -31.137 14.506 1.00 10.53 376 PRO A O 1
ATOM 2972 N N . PHE A 1 397 ? -13.096 -31.423 15.439 1.00 8.99 377 PHE A N 1
ATOM 2973 C CA . PHE A 1 397 ? -12.686 -30.883 16.727 1.00 11.07 377 PHE A CA 1
ATOM 2974 C C . PHE A 1 397 ? -11.848 -31.870 17.528 1.00 10.54 377 PHE A C 1
ATOM 2975 O O . PHE A 1 397 ? -10.939 -31.451 18.255 1.00 11.50 377 PHE A O 1
ATOM 2983 N N . VAL A 1 398 ? -12.109 -33.171 17.389 1.00 11.98 378 VAL A N 1
ATOM 2984 C CA . VAL A 1 398 ? -11.189 -34.176 17.923 1.00 10.69 378 VAL A CA 1
ATOM 2985 C C . VAL A 1 398 ? -9.808 -34.014 17.298 1.00 10.37 378 VAL A C 1
ATOM 2986 O O . VAL A 1 398 ? -8.781 -34.055 17.990 1.00 12.61 378 VAL A O 1
ATOM 2990 N N . GLY A 1 399 ? -9.764 -33.875 15.971 1.00 12.78 379 GLY A N 1
ATOM 2991 C CA . GLY A 1 399 ? -8.489 -33.662 15.300 1.00 10.29 379 GLY A CA 1
ATOM 2992 C C . GLY A 1 399 ? -7.757 -32.445 15.832 1.00 10.14 379 GLY A C 1
ATOM 2993 O O . GLY A 1 399 ? -6.561 -32.506 16.133 1.00 10.95 379 GLY A O 1
ATOM 2994 N N . ILE A 1 400 ? -8.471 -31.321 15.962 1.00 11.33 380 ILE A N 1
ATOM 2995 C CA . ILE A 1 400 ? -7.864 -30.100 16.495 1.00 9.42 380 ILE A CA 1
ATOM 2996 C C . ILE A 1 400 ? -7.388 -30.317 17.925 1.00 11.80 380 ILE A C 1
ATOM 2997 O O . ILE A 1 400 ? -6.290 -29.892 18.303 1.00 12.02 380 ILE A O 1
ATOM 3002 N N . ALA A 1 401 ? -8.195 -31.004 18.737 1.00 11.18 381 ALA A N 1
ATOM 3003 C CA . ALA A 1 401 ? -7.816 -31.243 20.127 1.00 11.49 381 ALA A CA 1
ATOM 3004 C C . ALA A 1 401 ? -6.553 -32.087 20.216 1.00 12.15 381 ALA A C 1
ATOM 3005 O O . ALA A 1 401 ? -5.623 -31.759 20.965 1.00 13.82 381 ALA A O 1
ATOM 3007 N N . LEU A 1 402 ? -6.508 -33.200 19.476 1.00 12.58 382 LEU A N 1
ATOM 3008 C CA . LEU A 1 402 ? -5.316 -34.043 19.502 1.00 12.13 382 LEU A CA 1
ATOM 3009 C C . LEU A 1 402 ? -4.117 -33.325 18.893 1.00 14.40 382 LEU A C 1
ATOM 3010 O O . LEU A 1 402 ? -2.990 -33.455 19.392 1.00 14.97 382 LEU A O 1
ATOM 3015 N N . ALA A 1 403 ? -4.327 -32.584 17.798 1.00 12.84 383 ALA A N 1
ATOM 3016 C CA . ALA A 1 403 ? -3.214 -31.838 17.222 1.00 14.85 383 ALA A CA 1
ATOM 3017 C C . ALA A 1 403 ? -2.695 -30.802 18.211 1.00 14.99 383 ALA A C 1
ATOM 3018 O O . ALA A 1 403 ? -1.481 -30.585 18.320 1.00 15.29 383 ALA A O 1
ATOM 3020 N N . THR A 1 404 ? -3.606 -30.168 18.956 1.00 13.32 384 THR A N 1
ATOM 3021 C CA . THR A 1 404 ? -3.199 -29.186 19.953 1.00 15.25 384 THR A CA 1
ATOM 3022 C C . THR A 1 404 ? -2.372 -29.840 21.052 1.00 14.15 384 THR A C 1
ATOM 3023 O O . THR A 1 404 ? -1.317 -29.326 21.438 1.00 15.59 384 THR A O 1
ATOM 3027 N N . MET A 1 405 ? -2.824 -30.992 21.554 1.00 13.88 385 MET A N 1
ATOM 3028 C CA . MET A 1 405 ? -2.053 -31.697 22.571 1.00 13.45 385 MET A CA 1
ATOM 3029 C C . MET A 1 405 ? -0.687 -32.103 22.032 1.00 19.11 385 MET A C 1
ATOM 3030 O O . MET A 1 405 ? 0.342 -31.870 22.681 1.00 18.37 385 MET A O 1
ATOM 3035 N N . ALA A 1 406 ? -0.659 -32.704 20.836 1.00 15.18 386 ALA A N 1
ATOM 3036 C CA . ALA A 1 406 ? 0.604 -33.165 20.263 1.00 16.38 386 ALA A CA 1
ATOM 3037 C C . ALA A 1 406 ? 1.561 -32.002 20.038 1.00 17.77 386 ALA A C 1
ATOM 3038 O O . ALA A 1 406 ? 2.729 -32.052 20.447 1.00 19.68 386 ALA A O 1
ATOM 3040 N N . SER A 1 407 ? 1.075 -30.939 19.398 1.00 16.64 387 SER A N 1
ATOM 3041 C CA . SER A 1 407 ? 1.925 -29.799 19.062 1.00 17.09 387 SER A CA 1
ATOM 3042 C C . SER A 1 407 ? 2.399 -29.048 20.307 1.00 18.11 387 SER A C 1
ATOM 3043 O O . SER A 1 407 ? 3.544 -28.582 20.362 1.00 19.49 387 SER A O 1
ATOM 3046 N N . TYR A 1 408 ? 1.534 -28.901 21.311 1.00 16.09 388 TYR A N 1
ATOM 3047 C CA . TYR A 1 408 ? 1.940 -28.216 22.535 1.00 17.99 388 TYR A CA 1
ATOM 3048 C C . TYR A 1 408 ? 2.993 -29.013 23.289 1.00 18.53 388 TYR A C 1
ATOM 3049 O O . TYR A 1 408 ? 4.002 -28.456 23.729 1.00 22.60 388 TYR A O 1
ATOM 3058 N N . LEU A 1 409 ? 2.755 -30.310 23.477 1.00 14.56 389 LEU A N 1
ATOM 3059 C CA . LEU A 1 409 ? 3.664 -31.133 24.267 1.00 16.32 389 LEU A CA 1
ATOM 3060 C C . LEU A 1 409 ? 4.986 -31.379 23.557 1.00 22.99 389 LEU A C 1
ATOM 3061 O O . LEU A 1 409 ? 5.996 -31.662 24.213 1.00 20.14 389 LEU A O 1
ATOM 3066 N N . ASN A 1 410 ? 4.995 -31.325 22.227 1.00 18.08 390 ASN A N 1
ATOM 3067 C CA . ASN A 1 410 ? 6.194 -31.613 21.458 1.00 21.09 390 ASN A CA 1
ATOM 3068 C C . ASN A 1 410 ? 6.820 -30.377 20.841 1.00 20.87 390 ASN A C 1
ATOM 3069 O O . ASN A 1 410 ? 7.881 -30.487 20.222 1.00 23.54 390 ASN A O 1
ATOM 3074 N N . GLY A 1 411 ? 6.215 -29.207 21.009 1.00 18.90 391 GLY A N 1
ATOM 3075 C CA . GLY A 1 411 ? 6.732 -28.008 20.365 1.00 21.16 391 GLY A CA 1
ATOM 3076 C C . GLY A 1 411 ? 6.882 -28.126 18.860 1.00 23.92 391 GLY A C 1
ATOM 3077 O O . GLY A 1 411 ? 7.894 -27.677 18.302 1.00 19.75 391 GLY A O 1
ATOM 3078 N N . ASP A 1 412 ? 5.907 -28.734 18.181 1.00 20.81 392 ASP A N 1
ATOM 3079 C CA . ASP A 1 412 ? 6.032 -28.981 16.745 1.00 15.97 392 ASP A CA 1
ATOM 3080 C C . ASP A 1 412 ? 4.682 -28.734 16.069 1.00 19.03 392 ASP A C 1
ATOM 3081 O O . ASP A 1 412 ? 3.719 -28.297 16.703 1.00 16.00 392 ASP A O 1
ATOM 3086 N N . SER A 1 413 ? 4.618 -29.001 14.765 1.00 16.68 393 SER A N 1
ATOM 3087 C CA . SER A 1 413 ? 3.445 -28.701 13.956 1.00 15.68 393 SER A CA 1
ATOM 3088 C C . SER A 1 413 ? 2.666 -29.971 13.622 1.00 15.77 393 SER A C 1
ATOM 3089 O O . SER A 1 413 ? 3.229 -31.067 13.523 1.00 15.54 393 SER A O 1
ATOM 3092 N N . SER A 1 414 ? 1.356 -29.809 13.447 1.00 12.88 394 SER A N 1
ATOM 3093 C CA . SER A 1 414 ? 0.476 -30.894 13.041 1.00 16.26 394 SER A CA 1
ATOM 3094 C C . SER A 1 414 ? -0.438 -30.387 11.933 1.00 13.29 394 SER A C 1
ATOM 3095 O O . SER A 1 414 ? -0.610 -29.181 11.753 1.00 12.96 394 SER A O 1
ATOM 3098 N N . MET A 1 415 ? -1.031 -31.321 11.189 1.00 13.10 395 MET A N 1
ATOM 3099 C CA . MET A 1 415 ? -2.059 -30.988 10.216 1.00 11.04 395 MET A CA 1
ATOM 3100 C C . MET A 1 415 ? -3.304 -31.808 10.528 1.00 11.29 395 MET A C 1
ATOM 3101 O O . MET A 1 415 ? -3.206 -32.969 10.932 1.00 11.88 395 MET A O 1
ATOM 3106 N N . VAL A 1 416 ? -4.475 -31.198 10.378 1.00 11.71 396 VAL A N 1
ATOM 3107 C CA . VAL A 1 416 ? -5.748 -31.897 10.540 1.00 10.53 396 VAL A CA 1
ATOM 3108 C C . VAL A 1 416 ? -6.485 -31.837 9.212 1.00 9.25 396 VAL A C 1
ATOM 3109 O O . VAL A 1 416 ? -6.640 -30.753 8.639 1.00 11.02 396 VAL A O 1
ATOM 3113 N N . MET A 1 417 ? -6.959 -32.990 8.731 1.00 11.80 397 MET A N 1
ATOM 3114 C CA . MET A 1 417 ? -7.662 -33.058 7.448 1.00 10.94 397 MET A CA 1
ATOM 3115 C C . MET A 1 417 ? -9.010 -33.752 7.559 1.00 12.46 397 MET A C 1
ATOM 3116 O O . MET A 1 417 ? -9.071 -34.994 7.520 1.00 13.60 397 MET A O 1
ATOM 3121 N N . PRO A 1 418 ? -10.100 -32.991 7.698 1.00 13.14 398 PRO A N 1
ATOM 3122 C CA . PRO A 1 418 ? -11.455 -33.546 7.536 1.00 14.13 398 PRO A CA 1
ATOM 3123 C C . PRO A 1 418 ? -11.676 -33.959 6.087 1.00 14.15 398 PRO A C 1
ATOM 3124 O O . PRO A 1 418 ? -11.662 -33.121 5.185 1.00 13.16 398 PRO A O 1
ATOM 3128 N N . LEU A 1 419 ? -11.902 -35.257 5.878 1.00 13.81 399 LEU A N 1
ATOM 3129 C CA . LEU A 1 419 ? -12.060 -35.845 4.550 1.00 14.17 399 LEU A CA 1
ATOM 3130 C C . LEU A 1 419 ? -13.339 -36.663 4.438 1.00 16.19 399 LEU A C 1
ATOM 3131 O O . LEU A 1 419 ? -13.398 -37.608 3.641 1.00 16.14 399 LEU A O 1
ATOM 3136 N N . ARG A 1 420 ? -14.348 -36.351 5.242 1.00 13.97 400 ARG A N 1
ATOM 3137 C CA . ARG A 1 420 ? -15.600 -37.091 5.163 1.00 14.80 400 ARG A CA 1
ATOM 3138 C C . ARG A 1 420 ? -16.470 -36.653 3.997 1.00 20.24 400 ARG A C 1
ATOM 3139 O O . ARG A 1 420 ? -17.321 -37.433 3.556 1.00 21.90 400 ARG A O 1
ATOM 3147 N N . ARG A 1 421 ? -16.286 -35.437 3.488 1.00 14.67 401 ARG A N 1
ATOM 3148 C CA . ARG A 1 421 ? -17.006 -35.017 2.295 1.00 17.13 401 ARG A CA 1
ATOM 3149 C C . ARG A 1 421 ? -16.314 -35.575 1.065 1.00 21.25 401 ARG A C 1
ATOM 3150 O O . ARG A 1 421 ? -15.094 -35.468 0.932 1.00 21.49 401 ARG A O 1
ATOM 3158 N N . LYS A 1 422 ? -17.087 -36.145 0.145 1.00 21.90 402 LYS A N 1
ATOM 3159 C CA . LYS A 1 422 ? -16.459 -36.629 -1.076 1.00 25.91 402 LYS A CA 1
ATOM 3160 C C . LYS A 1 422 ? -16.196 -35.511 -2.073 1.00 21.26 402 LYS A C 1
ATOM 3161 O O . LYS A 1 422 ? -15.412 -35.712 -3.002 1.00 21.95 402 LYS A O 1
ATOM 3167 N N . ASP A 1 423 ? -16.818 -34.343 -1.898 1.00 17.43 403 ASP A N 1
ATOM 3168 C CA . ASP A 1 423 ? -16.680 -33.246 -2.849 1.00 17.33 403 ASP A CA 1
ATOM 3169 C C . ASP A 1 423 ? -15.698 -32.173 -2.395 1.00 16.99 403 ASP A C 1
ATOM 3170 O O . ASP A 1 423 ? -15.522 -31.172 -3.101 1.00 16.13 403 ASP A O 1
ATOM 3175 N N . GLN A 1 424 ? -15.049 -32.352 -1.250 1.00 15.06 404 GLN A N 1
ATOM 3176 C CA . GLN A 1 424 ? -14.215 -31.282 -0.717 1.00 15.70 404 GLN A CA 1
ATOM 3177 C C . GLN A 1 424 ? -13.186 -31.870 0.234 1.00 15.68 404 GLN A C 1
ATOM 3178 O O . GLN A 1 424 ? -13.446 -32.870 0.905 1.00 17.41 404 GLN A O 1
ATOM 3184 N N . ALA A 1 425 ? -12.013 -31.237 0.290 1.00 14.64 405 ALA A N 1
ATOM 3185 C CA . ALA A 1 425 ? -11.038 -31.516 1.334 1.00 13.20 405 ALA A CA 1
ATOM 3186 C C . ALA A 1 425 ? -10.778 -30.243 2.121 1.00 12.82 405 ALA A C 1
ATOM 3187 O O . ALA A 1 425 ? -10.709 -29.154 1.551 1.00 12.44 405 ALA A O 1
ATOM 3189 N N . THR A 1 426 ? -10.625 -30.383 3.432 1.00 12.87 406 THR A N 1
ATOM 3190 C CA . THR A 1 426 ? -10.279 -29.266 4.296 1.00 11.80 406 THR A CA 1
ATOM 3191 C C . THR A 1 426 ? -8.964 -29.582 4.996 1.00 11.47 406 THR A C 1
ATOM 3192 O O . THR A 1 426 ? -8.705 -30.732 5.358 1.00 11.87 406 THR A O 1
ATOM 3196 N N . LEU A 1 427 ? -8.125 -28.562 5.165 1.00 12.81 407 LEU A N 1
ATOM 3197 C CA . LEU A 1 427 ? -6.813 -28.722 5.775 1.00 13.84 407 LEU A CA 1
ATOM 3198 C C . LEU A 1 427 ? -6.636 -27.629 6.815 1.00 11.87 407 LEU A C 1
ATOM 3199 O O . LEU A 1 427 ? -6.734 -26.441 6.491 1.00 15.33 407 LEU A O 1
ATOM 3204 N N . ILE A 1 428 ? -6.378 -28.020 8.059 1.00 9.30 408 ILE A N 1
ATOM 3205 C CA . ILE A 1 428 ? -6.215 -27.065 9.152 1.00 11.17 408 ILE A CA 1
ATOM 3206 C C . ILE A 1 428 ? -4.851 -27.277 9.788 1.00 12.07 408 ILE A C 1
ATOM 3207 O O . ILE A 1 428 ? -4.600 -28.317 10.418 1.00 12.47 408 ILE A O 1
ATOM 3212 N N . GLY A 1 429 ? -3.973 -26.293 9.642 1.00 12.59 409 GLY A N 1
ATOM 3213 C CA . GLY A 1 429 ? -2.663 -26.387 10.251 1.00 10.01 409 GLY A CA 1
ATOM 3214 C C . GLY A 1 429 ? -2.689 -26.006 11.721 1.00 11.98 409 GLY A C 1
ATOM 3215 O O . GLY A 1 429 ? -3.452 -25.150 12.158 1.00 13.63 409 GLY A O 1
ATOM 3216 N N . ILE A 1 430 ? -1.839 -26.673 12.495 1.00 13.66 410 ILE A N 1
ATOM 3217 C CA . ILE A 1 430 ? -1.725 -26.450 13.932 1.00 10.50 410 ILE A CA 1
ATOM 3218 C C . ILE A 1 430 ? -0.241 -26.314 14.249 1.00 16.12 410 ILE A C 1
ATOM 3219 O O . ILE A 1 430 ? 0.553 -27.192 13.890 1.00 13.19 410 ILE A O 1
ATOM 3224 N N . SER A 1 431 ? 0.143 -25.216 14.896 1.00 14.25 411 SER A N 1
ATOM 3225 C CA . SER A 1 431 ? 1.556 -25.008 15.196 1.00 17.72 411 SER A CA 1
ATOM 3226 C C . SER A 1 431 ? 1.756 -24.698 16.676 1.00 18.37 411 SER A C 1
ATOM 3227 O O . SER A 1 431 ? 0.847 -24.242 17.378 1.00 13.60 411 SER A O 1
ATOM 3230 N N . SER A 1 432 ? 2.965 -24.950 17.138 1.00 21.53 412 SER A N 1
ATOM 3231 C CA . SER A 1 432 ? 3.316 -24.573 18.500 1.00 20.55 412 SER A CA 1
ATOM 3232 C C . SER A 1 432 ? 3.667 -23.088 18.554 1.00 21.05 412 SER A C 1
ATOM 3233 O O . SER A 1 432 ? 4.307 -22.563 17.643 1.00 21.73 412 SER A O 1
ATOM 3236 N N . PRO A 1 433 ? 3.257 -22.373 19.603 1.00 28.53 413 PRO A N 1
ATOM 3237 C CA . PRO A 1 433 ? 3.677 -20.967 19.713 1.00 26.31 413 PRO A CA 1
ATOM 3238 C C . PRO A 1 433 ? 5.166 -20.809 20.008 1.00 26.44 413 PRO A C 1
ATOM 3239 O O . PRO A 1 433 ? 5.721 -19.730 19.764 1.00 28.83 413 PRO A O 1
ATOM 3243 N N . THR A 1 434 ? 5.830 -21.848 20.506 1.00 26.11 414 THR A N 1
ATOM 3244 C CA . THR A 1 434 ? 7.263 -21.813 20.811 1.00 28.88 414 THR A CA 1
ATOM 3245 C C . THR A 1 434 ? 7.900 -23.087 20.272 1.00 23.34 414 THR A C 1
ATOM 3246 O O . THR A 1 434 ? 8.269 -23.987 21.033 1.00 25.68 414 THR A O 1
ATOM 3250 N N . PRO A 1 435 ? 8.025 -23.205 18.951 1.00 22.47 415 PRO A N 1
ATOM 3251 C CA . PRO A 1 435 ? 8.494 -24.472 18.381 1.00 21.23 415 PRO A CA 1
ATOM 3252 C C . PRO A 1 435 ? 9.914 -24.766 18.826 1.00 24.47 415 PRO A C 1
ATOM 3253 O O . PRO A 1 435 ? 10.733 -23.858 18.984 1.00 21.76 415 PRO A O 1
ATOM 3257 N N . GLY A 1 436 ? 10.195 -26.047 19.039 1.00 21.04 416 GLY A N 1
ATOM 3258 C CA . GLY A 1 436 ? 11.472 -26.471 19.552 1.00 29.38 416 GLY A CA 1
ATOM 3259 C C . GLY A 1 436 ? 11.546 -26.514 21.062 1.00 32.49 416 GLY A C 1
ATOM 3260 O O . GLY A 1 436 ? 12.472 -27.129 21.600 1.00 38.26 416 GLY A O 1
ATOM 3261 N N . LYS A 1 437 ? 10.591 -25.892 21.754 1.00 28.89 417 LYS A N 1
ATOM 3262 C CA . LYS A 1 437 ? 10.556 -25.819 23.210 1.00 32.99 417 LYS A CA 1
ATOM 3263 C C . LYS A 1 437 ? 9.406 -26.673 23.721 1.00 32.79 417 LYS A C 1
ATOM 3264 O O . LYS A 1 437 ? 8.242 -26.399 23.413 1.00 32.36 417 LYS A O 1
ATOM 3270 N N . LYS A 1 438 ? 9.731 -27.703 24.502 1.00 34.84 418 LYS A N 1
ATOM 3271 C CA . LYS A 1 438 ? 8.643 -28.445 25.116 1.00 28.49 418 LYS A CA 1
ATOM 3272 C C . LYS A 1 438 ? 8.303 -27.859 26.483 1.00 35.22 418 LYS A C 1
ATOM 3273 O O . LYS A 1 438 ? 9.188 -27.382 27.202 1.00 37.17 418 LYS A O 1
ATOM 3279 N N . PRO A 1 439 ? 7.034 -27.868 26.874 1.00 32.58 419 PRO A N 1
ATOM 3280 C CA . PRO A 1 439 ? 6.654 -27.282 28.164 1.00 31.16 419 PRO A CA 1
ATOM 3281 C C . PRO A 1 439 ? 7.015 -28.186 29.332 1.00 28.52 419 PRO A C 1
ATOM 3282 O O . PRO A 1 439 ? 7.046 -29.414 29.223 1.00 28.92 419 PRO A O 1
ATOM 3286 N N . ALA A 1 440 ? 7.272 -27.552 30.476 1.00 32.68 420 ALA A N 1
ATOM 3287 C CA . ALA A 1 440 ? 7.606 -28.315 31.675 1.00 35.45 420 ALA A CA 1
ATOM 3288 C C . ALA A 1 440 ? 6.383 -29.030 32.233 1.00 31.22 420 ALA A C 1
ATOM 3289 O O . ALA A 1 440 ? 6.489 -30.161 32.719 1.00 33.28 420 ALA A O 1
ATOM 3291 N N . HIS A 1 441 ? 5.214 -28.396 32.160 1.00 32.40 421 HIS A N 1
ATOM 3292 C CA . HIS A 1 441 ? 3.981 -28.941 32.719 1.00 29.89 421 HIS A CA 1
ATOM 3293 C C . HIS A 1 441 ? 3.060 -29.378 31.585 1.00 25.91 421 HIS A C 1
ATOM 3294 O O . HIS A 1 441 ? 2.722 -28.571 30.713 1.00 23.69 421 HIS A O 1
ATOM 3301 N N . ASP A 1 442 ? 2.683 -30.659 31.592 1.00 27.03 422 ASP A N 1
ATOM 3302 C CA . ASP A 1 442 ? 1.619 -31.200 30.751 1.00 24.10 422 ASP A CA 1
ATOM 3303 C C . ASP A 1 442 ? 0.272 -30.788 31.337 1.00 24.20 422 ASP A C 1
ATOM 3304 O O . ASP A 1 442 ? -0.118 -31.293 32.398 1.00 25.77 422 ASP A O 1
ATOM 3309 N N . PRO A 1 443 ? -0.474 -29.902 30.680 1.00 22.00 423 PRO A N 1
ATOM 3310 C CA . PRO A 1 443 ? -1.754 -29.431 31.231 1.00 21.75 423 PRO A CA 1
ATOM 3311 C C . PRO A 1 443 ? -2.960 -30.296 30.895 1.00 21.63 423 PRO A C 1
ATOM 3312 O O . PRO A 1 443 ? -4.088 -29.872 31.165 1.00 21.69 423 PRO A O 1
ATOM 3316 N N . PHE A 1 444 ? -2.768 -31.470 30.298 1.00 18.45 424 PHE A N 1
ATOM 3317 C CA . PHE A 1 444 ? -3.879 -32.262 29.785 1.00 18.67 424 PHE A CA 1
ATOM 3318 C C . PHE A 1 444 ? -4.230 -33.436 30.699 1.00 18.93 424 PHE A C 1
ATOM 3319 O O . PHE A 1 444 ? -4.807 -34.434 30.247 1.00 18.49 424 PHE A O 1
ATOM 3327 N N . GLY A 1 445 ? -3.896 -33.332 31.984 1.00 24.06 425 GLY A N 1
ATOM 3328 C CA . GLY A 1 445 ? -4.327 -34.320 32.952 1.00 23.99 425 GLY A CA 1
ATOM 3329 C C . GLY A 1 445 ? -5.806 -34.194 33.281 1.00 28.68 425 GLY A C 1
ATOM 3330 O O . GLY A 1 445 ? -6.489 -33.220 32.940 1.00 22.32 425 GLY A O 1
ATOM 3331 N N . VAL A 1 446 ? -6.315 -35.211 33.973 1.00 31.30 426 VAL A N 1
ATOM 3332 C CA . VAL A 1 446 ? -7.739 -35.247 34.289 1.00 34.21 426 VAL A CA 1
ATOM 3333 C C . VAL A 1 446 ? -8.006 -34.807 35.730 1.00 38.65 426 VAL A C 1
ATOM 3334 O O . VAL A 1 446 ? -7.882 -35.596 36.668 1.00 40.60 426 VAL A O 1
#

Sequence (431 aa):
PRGSHMSADAYHAPKTSPRLETLDVLSIGMSLDVFRQGQVWKALQEQNAVQAEALHVGSILPMDPKKYPTSADDKDMAYEKRQADALELGLKNFLEKWPIPTVTVVRSWDPSTPNLRFTPEETRESLSVKVNDLRVPAGLHWHRIANLQDGIICNDTPEGVLEALFSLFERNPDLPAVLVYANEGFNMAGSLSSRDVPLKSLGGGSGPRVPGTLTDTMVALIVGRPERVDWLRQFAPYTKVNENRIDPEFRGWGWRKPPVEFRPTPFIPQPWTERALEQWDALPVLARLHRPVSVPLTRPDTGERLKREALTAQLAAAWKTASAGLRPAPARLFYDGGLNATPLAELTPALGAAQSSLDLLDSRESYDLTQRLGDTGAASPFVGIALATMASYLNGDSSMVMPLRRKDQATLIGISSPTPGKKPAHDPFGV

Solvent-accessible surface area: 19900 Å² total; per-residue (Å²): 137,234,86,35,171,114,56,83,85,64,20,65,4,51,122,113,29,102,153,5,97,30,0,12,0,10,11,4,0,0,0,0,8,51,31,31,7,14,74,0,10,125,15,0,75,99,19,17,90,124,52,77,95,4,103,115,18,35,60,20,22,18,125,53,82,172,115,17,28,39,51,37,93,68,50,68,132,20,15,109,118,13,11,3,19,0,0,64,17,1,0,99,98,4,2,34,31,10,50,0,2,1,10,1,0,0,53,55,32,80,59,92,43,97,71,20,80,93,72,45,147,91,6,128,109,59,4,45,53,28,2,61,78,15,38,110,88,4,41,9,124,75,2,84,30,38,65,22,158,124,6,60,45,42,58,56,27,2,8,51,13,0,68,58,5,0,31,29,0,45,159,32,25,8,0,0,0,0,0,0,0,0,0,0,0,38,41,6,12,6,39,15,14,8,139,97,55,84,67,162,79,57,15,11,29,78,22,91,56,83,137,42,40,26,5,17,0,0,0,0,0,0,0,0,50,27,83,15,0,74,12,0,94,53,2,3,86,54,7,83,70,10,183,83,164,104,8,4,52,36,117,21,68,22,238,183,120,21,87,47,144,26,118,81,20,117,36,0,59,87,9,10,5,81,65,5,12,102,20,18,82,78,34,64,37,10,0,83,0,32,27,20,30,69,20,80,6,37,105,142,104,81,50,118,68,29,156,180,123,49,11,24,61,52,6,11,60,5,8,144,87,11,20,62,48,3,159,75,69,10,35,17,0,0,6,2,18,10,77,162,40,109,12,22,73,50,2,69,56,0,5,47,60,27,164,27,109,20,73,7,99,22,0,163,45,1,4,17,3,12,56,1,0,15,17,0,2,0,0,1,3,1,0,0,0,0,0,0,0,0,0,0,32,41,44,3,24,0,0,0,3,4,8,24,53,88,132,61,45,0,6,1,0,2,0,9,8,39,78,63,65,147,151,42,119,132,76,46,6,48,105

GO terms:
  GO:0005737 cytoplasm (C, EXP)
  GO:0042802 identical protein binding (F, IPI)
  GO:0005515 protein binding (F, IPI)

Radius of gyration: 22.66 Å; Cα contacts (8 Å, |Δi|>4): 897; chains: 1; bounding box: 54×72×65 Å

B-factor: mean 23.55, std 9.51, range [6.53, 63.34]

Secondary structure (DSSP, 8-state):
-TTSHHHHS--S--S--PPP-EEEEEEEEEEETTEETHHHHHHHHHHHHH--BGGG----S---TTSS--SHHHHHHHHHHHHHHHHHHHHTTS--SSEEEEEEEE----TT-TTBSS-HHHHHHHHHHHHHHHHHHHT-TT-EEEEEEEEEEE-SSTTHHHHHHHHHHHH-TT--EEEEEEEESHHHHHHTSBTTS-GGGGT-SSSS--TTPBPPEEEEEEEE-GGGGTTHHHHGGGBPPPSSTT------B-SSPPSS-----SS--SPPPHHHHHHHHTS---EEEEPPEEEE-B-TTT-PBPPHHHHHHHHHHHHHHHHTT-SS--S-EEEE--TT--THHHHHHHHHHTT----TTBTTTEEEHHHHH-B-GGGHHHHHHHHHHHHHHHHT--EEEEE---TTEEEEEEEE-SSTT---SS-----